Protein AF-V7HCS6-F1 (afdb_monomer_lite)

Radius of gyration: 28.46 Å; chains: 1; bounding box: 64×98×71 Å

Secondary structure (DSSP, 8-state):
--SS-HHHHHHHHHHHBTTB-HHHHHHHHHHHHSSSTTHHHHHHHHHHHHHHHHHH-PEESPPPTTS---SEEEGGGTEEEEEEEE-SHHHHHHS-HHHHHHHHHHHHHHH----EEEEEE--EEEEEETTEEEEEE----TTTHHHHHHHHHHHHHHHHTTS-S-EEEEEEETTEEEEEEEEE--SSS-EEEEE---SSS--SS-SS---HHHHHHHHHHHHHTTSPTT-EEEEEEEESS-GGGT---TTS--HHHHHHHHHHHH-SS--EEEEEEEEEEPPGGGGS-GGG-----EEEEEEEEEESSHHHHHHHHHHHHHHHTTSPPPSS-HHHHHHHHHH-SS--TTTT--EESSSSEEEEEHHHHHHHHTT--HHHHHS-SSTT--HHHHHHHHHHTTEEEEEEEEE--TTSSS-EEEEEEEE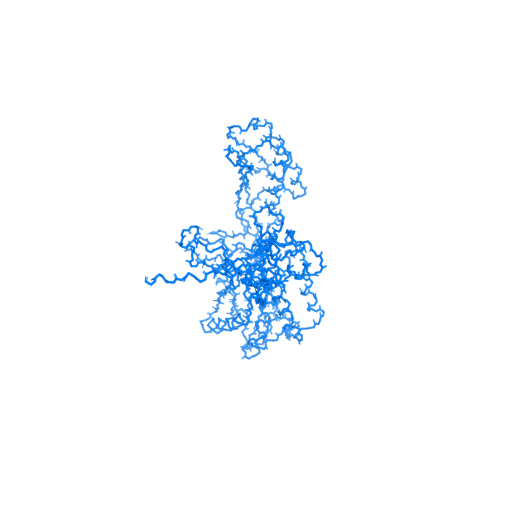E-TTTSPPPPPP---PPP-

Foldseek 3Di:
DFLFAPVQLVVLLVLCPPLDDPVVSVVLVVLLQPLDLRNNQSSQLSLLASLCCVQQVWHAQDQFPVRFGAGTARPVQLAGEHEAAFACVVLCQVVVPVLLQVLLLVLCVVQPPAAWEKEKEFFWDWDQDPNDTATFGADPDSVCSNVVSNVVSVVCCVVCPVVQAKDKDWDDGPNTIMIMIIDHDPDPGYHYHYDYGDRQDDDDPDPDDCHSLNVRVVVCCVNFQRRDPPGAYEYAYEYSHGCQQPPDDPPDDRNNVVVQLVVQVPDPRHFKYKYKFKDFDDQPCVPPDPVRDDPQTFIAIDIAMDGPDDVVRVVVVVSSVSSRVVGFGTRDGNVVSSVCSNVDSDDLFCFLDKDDPPLFKIKDWPVLVVCVVVVHDNQCRNRPPDPDDGPVVSVVVCLVQQWDFPDWDWAQPPVGNTIMIMTGTDHHDVVRDPDDDDDPPPPDDD

pLDDT: mean 83.49, std 14.36, range [34.62, 98.5]

Structure (mmCIF, N/CA/C/O backbone):
data_AF-V7HCS6-F1
#
_entry.id   AF-V7HCS6-F1
#
loop_
_atom_site.group_PDB
_atom_site.id
_atom_site.type_symbol
_atom_site.label_atom_id
_atom_site.label_alt_id
_atom_site.label_comp_id
_atom_site.label_asym_id
_atom_site.label_entity_id
_atom_site.label_seq_id
_atom_site.pdbx_PDB_ins_code
_atom_site.Cartn_x
_atom_site.Cartn_y
_atom_site.Cartn_z
_atom_site.occupancy
_atom_site.B_iso_or_equiv
_atom_site.auth_seq_id
_atom_site.auth_comp_id
_atom_site.auth_asym_id
_atom_site.auth_atom_id
_atom_site.pdbx_PDB_model_num
ATOM 1 N N . MET A 1 1 ? 0.007 -1.111 -10.888 1.00 54.59 1 MET A N 1
ATOM 2 C CA . MET A 1 1 ? -0.616 -2.244 -10.144 1.00 54.59 1 MET A CA 1
ATOM 3 C C . MET A 1 1 ? -0.691 -1.900 -8.651 1.00 54.59 1 MET A C 1
ATOM 5 O O . MET A 1 1 ? 0.182 -1.173 -8.199 1.00 54.59 1 MET A O 1
ATOM 9 N N . LEU A 1 2 ? -1.712 -2.351 -7.908 1.00 71.44 2 LEU A N 1
ATOM 10 C CA . LEU A 1 2 ? -1.929 -2.057 -6.472 1.00 71.44 2 LEU A CA 1
ATOM 11 C C . LEU A 1 2 ? -1.256 -3.089 -5.549 1.00 71.44 2 LEU A C 1
ATOM 13 O O . LEU A 1 2 ? -0.777 -4.105 -6.040 1.00 71.44 2 LEU A O 1
ATOM 17 N N . ILE A 1 3 ? -1.223 -2.849 -4.228 1.00 81.31 3 ILE A N 1
ATOM 18 C CA . ILE A 1 3 ? -0.725 -3.817 -3.218 1.00 81.31 3 ILE A CA 1
ATOM 19 C C . ILE A 1 3 ? -1.351 -5.208 -3.433 1.00 81.31 3 ILE A C 1
ATOM 21 O O . ILE A 1 3 ? -0.677 -6.235 -3.349 1.00 81.31 3 ILE A O 1
ATOM 25 N N . PHE A 1 4 ? -2.637 -5.217 -3.779 1.00 86.94 4 PHE A N 1
ATOM 26 C CA . PHE A 1 4 ? -3.431 -6.393 -4.108 1.00 86.94 4 PHE A CA 1
ATOM 27 C C . PHE A 1 4 ? -3.807 -6.404 -5.594 1.00 86.94 4 PHE A C 1
ATOM 29 O O . PHE A 1 4 ? -3.761 -5.372 -6.274 1.00 86.94 4 PHE A O 1
ATOM 36 N N . SER A 1 5 ? -4.214 -7.572 -6.092 1.00 85.31 5 SER A N 1
ATOM 37 C CA . SER A 1 5 ? -4.769 -7.710 -7.440 1.00 85.31 5 SER A CA 1
ATOM 38 C C . SER A 1 5 ? -6.081 -6.932 -7.581 1.00 85.31 5 SER A C 1
ATOM 40 O O . SER A 1 5 ? -6.792 -6.702 -6.595 1.00 85.31 5 SER A O 1
ATOM 42 N N . ARG A 1 6 ? -6.441 -6.533 -8.806 1.00 83.88 6 ARG A N 1
ATOM 43 C CA . ARG A 1 6 ? -7.761 -5.937 -9.071 1.00 83.88 6 ARG A CA 1
ATOM 44 C C . ARG A 1 6 ? -8.883 -6.898 -8.688 1.00 83.88 6 ARG A C 1
ATOM 46 O O . ARG A 1 6 ? -9.888 -6.443 -8.153 1.00 83.88 6 ARG A O 1
ATOM 53 N N . ARG A 1 7 ? -8.710 -8.205 -8.907 1.00 85.56 7 ARG A N 1
ATOM 54 C CA . ARG A 1 7 ? -9.700 -9.225 -8.520 1.00 85.56 7 ARG A CA 1
ATOM 55 C C . ARG A 1 7 ? -9.910 -9.284 -7.005 1.00 85.56 7 ARG A C 1
ATOM 57 O O . ARG A 1 7 ? -11.049 -9.326 -6.550 1.00 85.56 7 ARG A O 1
ATOM 64 N N . THR A 1 8 ? -8.829 -9.239 -6.229 1.00 89.19 8 THR A N 1
ATOM 65 C CA . THR A 1 8 ? -8.899 -9.181 -4.764 1.00 89.19 8 THR A CA 1
ATOM 66 C C . THR A 1 8 ? -9.589 -7.902 -4.304 1.00 89.19 8 THR A C 1
ATOM 68 O O . THR A 1 8 ? -10.482 -7.964 -3.464 1.00 89.19 8 THR A O 1
ATOM 71 N N . LEU A 1 9 ? -9.242 -6.750 -4.881 1.00 89.12 9 LEU A N 1
ATOM 72 C CA . LEU A 1 9 ? -9.883 -5.481 -4.528 1.00 89.12 9 LEU A CA 1
ATOM 73 C C . LEU A 1 9 ? -11.368 -5.461 -4.879 1.00 89.12 9 LEU A C 1
ATOM 75 O O . LEU A 1 9 ? -12.157 -4.980 -4.075 1.00 89.12 9 LEU A O 1
ATOM 79 N N . GLN A 1 10 ? -11.759 -6.021 -6.025 1.00 89.75 10 GLN A N 1
ATOM 80 C CA . GLN A 1 10 ? -13.169 -6.164 -6.374 1.00 89.75 10 GLN A CA 1
ATOM 81 C C . GLN A 1 10 ? -13.896 -7.045 -5.354 1.00 89.75 10 GLN A C 1
ATOM 83 O O . GLN A 1 10 ? -14.922 -6.634 -4.834 1.00 89.75 10 GLN A O 1
ATOM 88 N N . SER A 1 11 ? -13.324 -8.194 -4.976 1.00 91.44 11 SER A N 1
ATOM 89 C CA . SER A 1 11 ? -13.907 -9.062 -3.941 1.00 91.44 11 SER A CA 1
ATOM 90 C C . SER A 1 11 ? -14.058 -8.353 -2.588 1.00 91.44 11 SER A C 1
ATOM 92 O O . SER A 1 11 ? -15.027 -8.598 -1.869 1.00 91.44 11 SER A O 1
ATOM 94 N N . VAL A 1 12 ? -13.107 -7.490 -2.226 1.00 92.75 12 VAL A N 1
ATOM 95 C CA . VAL A 1 12 ? -13.160 -6.658 -1.016 1.00 92.75 12 VAL A CA 1
ATOM 96 C C . VAL A 1 12 ? -14.268 -5.604 -1.133 1.00 92.75 12 VAL A C 1
ATOM 98 O O . VAL A 1 12 ? -15.059 -5.450 -0.208 1.00 92.75 12 VAL A O 1
ATOM 101 N N . ILE A 1 13 ? -14.377 -4.924 -2.277 1.00 92.50 13 ILE A N 1
ATOM 102 C CA . ILE A 1 13 ? -15.446 -3.954 -2.566 1.00 92.50 13 ILE A CA 1
ATOM 103 C C . ILE A 1 13 ? -16.822 -4.622 -2.494 1.00 92.50 13 ILE A C 1
ATOM 105 O O . ILE A 1 13 ? -17.721 -4.083 -1.854 1.00 92.50 13 ILE A O 1
ATOM 109 N N . ASP A 1 14 ? -16.974 -5.802 -3.092 1.00 93.62 14 ASP A N 1
ATOM 110 C CA . ASP A 1 14 ? -18.219 -6.575 -3.080 1.00 93.62 14 ASP A CA 1
ATOM 111 C C . ASP A 1 14 ? -18.606 -6.986 -1.652 1.00 93.62 14 ASP A C 1
ATOM 113 O O . ASP A 1 14 ? -19.782 -6.994 -1.310 1.00 93.62 14 ASP A O 1
ATOM 117 N N . THR A 1 15 ? -17.616 -7.268 -0.799 1.00 93.81 15 THR A N 1
ATOM 118 C CA . THR A 1 15 ? -17.828 -7.584 0.625 1.00 93.81 15 THR A CA 1
ATOM 119 C C . THR A 1 15 ? -18.290 -6.364 1.423 1.00 93.81 15 THR A C 1
ATOM 121 O O . THR A 1 15 ? -19.144 -6.481 2.297 1.00 93.81 15 THR A O 1
ATOM 124 N N . VAL A 1 16 ? -17.721 -5.187 1.151 1.00 92.31 16 VAL A N 1
ATOM 125 C CA . VAL A 1 16 ? -18.117 -3.930 1.813 1.00 92.31 16 VAL A CA 1
ATOM 126 C C . VAL A 1 16 ? -19.461 -3.420 1.270 1.00 92.31 16 VAL A C 1
ATOM 128 O O . VAL A 1 16 ? -20.185 -2.697 1.961 1.00 92.31 16 VAL A O 1
ATOM 131 N N . SER A 1 17 ? -19.826 -3.814 0.047 1.00 89.88 17 SER A N 1
ATOM 132 C CA . SER A 1 17 ? -21.120 -3.507 -0.559 1.00 89.88 17 SER A CA 1
ATOM 133 C C . SER A 1 17 ? -22.267 -3.996 0.330 1.00 89.88 17 SER A C 1
ATOM 135 O O . SER A 1 17 ? -22.283 -5.131 0.794 1.00 89.88 17 SER A O 1
ATOM 137 N N . GLY A 1 18 ? -23.225 -3.113 0.616 1.00 86.56 18 GLY A N 1
ATOM 138 C CA . GLY A 1 18 ? -24.335 -3.388 1.537 1.00 86.56 18 GLY A CA 1
ATOM 139 C C . GLY A 1 18 ? -24.072 -3.019 3.002 1.00 86.56 18 GLY A C 1
ATOM 140 O O . GLY A 1 18 ? -25.027 -2.931 3.771 1.00 86.56 18 GLY A O 1
ATOM 141 N N . HIS A 1 19 ? -22.825 -2.720 3.381 1.00 89.81 19 HIS A N 1
ATOM 142 C CA . HIS A 1 19 ? -22.476 -2.218 4.718 1.00 89.81 19 HIS A CA 1
ATOM 143 C C . HIS A 1 19 ? -22.229 -0.699 4.758 1.00 89.81 19 HIS A C 1
ATOM 145 O O . HIS A 1 19 ? -22.223 -0.115 5.840 1.00 89.81 19 HIS A O 1
ATOM 151 N N . THR A 1 20 ? -22.085 -0.063 3.590 1.00 85.12 20 THR A N 1
ATOM 152 C CA . THR A 1 20 ? -21.825 1.374 3.415 1.00 85.12 20 THR A CA 1
ATOM 153 C C . THR A 1 20 ? -22.707 1.956 2.299 1.00 85.12 20 THR A C 1
ATOM 155 O O . THR A 1 20 ? -22.952 1.268 1.307 1.00 85.12 20 THR A O 1
ATOM 158 N N . PRO A 1 21 ? -23.169 3.219 2.409 1.00 85.69 21 PRO A N 1
ATOM 159 C CA . PRO A 1 21 ? -23.839 3.939 1.326 1.00 85.69 21 PRO A CA 1
ATOM 160 C C . PRO A 1 21 ? -23.062 3.954 -0.001 1.00 85.69 21 PRO A C 1
ATOM 162 O O . PRO A 1 21 ? -21.873 4.274 -0.041 1.00 85.69 21 PRO A O 1
ATOM 165 N N . ASP A 1 22 ? -23.767 3.743 -1.115 1.00 86.06 22 ASP A N 1
ATOM 166 C CA . ASP A 1 22 ? -23.192 3.721 -2.469 1.00 86.06 22 ASP A CA 1
ATOM 167 C C . ASP A 1 22 ? -22.320 4.938 -2.805 1.00 86.06 22 ASP A C 1
ATOM 169 O O . ASP A 1 22 ? -21.310 4.814 -3.495 1.00 86.06 22 ASP A O 1
ATOM 173 N N . SER A 1 23 ? -22.698 6.133 -2.345 1.00 83.25 23 SER A N 1
ATOM 174 C CA . SER A 1 23 ? -21.945 7.364 -2.606 1.00 83.25 23 SER A CA 1
ATOM 175 C C . SER A 1 23 ? -20.555 7.346 -1.964 1.00 83.25 23 SER A C 1
ATOM 177 O O . SER A 1 23 ? -19.586 7.790 -2.582 1.00 83.25 23 SER A O 1
ATOM 179 N N . GLN A 1 24 ? -20.444 6.795 -0.756 1.00 80.56 24 GLN A N 1
ATOM 180 C CA . GLN A 1 24 ? -19.181 6.653 -0.037 1.00 80.56 24 GLN A CA 1
ATOM 181 C C . GLN A 1 24 ? -18.329 5.545 -0.649 1.00 80.56 24 GLN A C 1
ATOM 183 O O . GLN A 1 24 ? -17.155 5.773 -0.944 1.00 80.56 24 GLN A O 1
ATOM 188 N N . LEU A 1 25 ? -18.935 4.395 -0.960 1.00 86.19 25 LEU A N 1
ATOM 189 C CA . LEU A 1 25 ? -18.231 3.303 -1.630 1.00 86.19 25 LEU A CA 1
ATOM 190 C C . LEU A 1 25 ? -17.668 3.752 -2.987 1.00 86.19 25 LEU A C 1
ATOM 192 O O . LEU A 1 25 ? -16.511 3.482 -3.297 1.00 86.19 25 LEU A O 1
ATOM 196 N N . ARG A 1 26 ? -18.428 4.533 -3.767 1.00 86.44 26 ARG A N 1
ATOM 197 C CA . ARG A 1 26 ? -17.939 5.143 -5.019 1.00 86.44 26 ARG A CA 1
ATOM 198 C C . ARG A 1 26 ? -16.760 6.085 -4.792 1.00 86.44 26 ARG A C 1
ATOM 200 O O . ARG A 1 26 ? -15.849 6.109 -5.615 1.00 86.44 26 ARG A O 1
ATOM 207 N N . SER A 1 27 ? -16.760 6.860 -3.708 1.00 82.19 27 SER A N 1
ATOM 208 C CA . SER A 1 27 ? -15.632 7.733 -3.360 1.00 82.19 27 SER A CA 1
ATOM 209 C C . SER A 1 27 ? -14.360 6.924 -3.088 1.00 82.19 27 SER A C 1
ATOM 211 O O . SER A 1 27 ? -13.310 7.228 -3.659 1.00 82.19 27 SER A O 1
ATOM 213 N N . LEU A 1 28 ? -14.471 5.848 -2.298 1.00 78.50 28 LEU A N 1
ATOM 214 C CA . LEU A 1 28 ? -13.365 4.930 -2.007 1.00 78.50 28 LEU A CA 1
ATOM 215 C C . LEU A 1 28 ? -12.849 4.248 -3.280 1.00 78.50 28 LEU A C 1
ATOM 217 O O . LEU A 1 28 ? -11.648 4.278 -3.544 1.00 78.50 28 LEU A O 1
ATOM 221 N N . ILE A 1 29 ? -13.744 3.725 -4.126 1.00 85.19 29 ILE A N 1
ATOM 222 C CA . ILE A 1 29 ? -13.377 3.122 -5.418 1.00 85.19 29 ILE A CA 1
ATOM 223 C C . ILE A 1 29 ? -12.622 4.135 -6.286 1.00 85.19 29 ILE A C 1
ATOM 225 O O . ILE A 1 29 ? -11.523 3.849 -6.756 1.00 85.19 29 ILE A O 1
ATOM 229 N N . ASN A 1 30 ? -13.154 5.350 -6.438 1.00 82.75 30 ASN A N 1
ATOM 230 C CA . ASN A 1 30 ? -12.511 6.397 -7.232 1.00 82.75 30 ASN A CA 1
ATOM 231 C C . ASN A 1 30 ? -11.117 6.765 -6.696 1.00 82.75 30 ASN A C 1
ATOM 233 O O . ASN A 1 30 ? -10.215 7.062 -7.482 1.00 82.75 30 ASN A O 1
ATOM 237 N N . ALA A 1 31 ? -10.920 6.764 -5.375 1.00 76.50 31 ALA A N 1
ATOM 238 C CA . ALA A 1 31 ? -9.610 6.993 -4.769 1.00 76.50 31 ALA A CA 1
ATOM 239 C C . ALA A 1 31 ? -8.636 5.843 -5.079 1.00 76.50 31 ALA A C 1
ATOM 241 O O . ALA A 1 31 ? -7.489 6.084 -5.466 1.00 76.50 31 ALA A O 1
ATOM 242 N N . VAL A 1 32 ? -9.105 4.597 -4.987 1.00 79.00 32 VAL A N 1
ATOM 243 C CA . VAL A 1 32 ? -8.316 3.394 -5.283 1.00 79.00 32 VAL A CA 1
ATOM 244 C C . VAL A 1 32 ? -7.966 3.281 -6.771 1.00 79.00 32 VAL A C 1
ATOM 246 O O . VAL A 1 32 ? -6.867 2.825 -7.100 1.00 79.00 32 VAL A O 1
ATOM 249 N N . GLU A 1 33 ? -8.819 3.747 -7.682 1.00 78.00 33 GLU A N 1
ATOM 250 C CA . GLU A 1 33 ? -8.574 3.667 -9.128 1.00 78.00 33 GLU A CA 1
ATOM 251 C C . GLU A 1 33 ? -7.670 4.773 -9.685 1.00 78.00 33 GLU A C 1
ATOM 253 O O . GLU A 1 33 ? -6.892 4.509 -10.603 1.00 78.00 33 GLU A O 1
ATOM 258 N N . LYS A 1 34 ? -7.716 5.996 -9.138 1.00 73.81 34 LYS A N 1
ATOM 259 C CA . LYS A 1 34 ? -6.904 7.121 -9.640 1.00 73.81 34 LYS A CA 1
ATOM 260 C C . LYS A 1 34 ? -5.406 6.799 -9.581 1.00 73.81 34 LYS A C 1
ATOM 262 O O . LYS A 1 34 ? -4.927 6.529 -8.488 1.00 73.81 34 LYS A O 1
ATOM 267 N N . PRO A 1 35 ? -4.622 6.911 -10.668 1.00 66.81 35 PRO A N 1
ATOM 268 C CA . PRO A 1 35 ? -3.192 6.582 -10.683 1.00 66.81 35 PRO A CA 1
ATOM 269 C C . PRO A 1 35 ? -2.348 7.657 -9.970 1.00 66.81 35 PRO A C 1
ATOM 271 O O . PRO A 1 35 ? -1.528 8.345 -10.563 1.00 66.81 35 PRO A O 1
ATOM 274 N N . ASN A 1 36 ? -2.590 7.852 -8.679 1.00 68.12 36 ASN A N 1
ATOM 275 C CA . ASN A 1 36 ? -1.887 8.782 -7.813 1.00 68.12 36 ASN A CA 1
ATOM 276 C C . ASN A 1 36 ? -1.608 8.129 -6.454 1.00 68.12 36 ASN A C 1
ATOM 278 O O . ASN A 1 36 ? -2.162 7.082 -6.111 1.00 68.12 36 ASN A O 1
ATOM 282 N N . LYS A 1 37 ? -0.731 8.750 -5.675 1.00 62.84 37 LYS A N 1
ATOM 283 C CA . LYS A 1 37 ? -0.264 8.214 -4.395 1.00 62.84 37 LYS A CA 1
ATOM 284 C C . LYS A 1 37 ? -1.357 8.094 -3.318 1.00 62.84 37 LYS A C 1
ATOM 286 O O . LYS A 1 37 ? -1.250 7.262 -2.422 1.00 62.84 37 LYS A O 1
ATOM 291 N N . ASN A 1 38 ? -2.465 8.818 -3.479 1.00 68.00 38 ASN A N 1
ATOM 292 C CA . ASN A 1 38 ? -3.548 8.916 -2.495 1.00 68.00 38 ASN A CA 1
ATOM 293 C C . ASN A 1 38 ? -4.471 7.685 -2.433 1.00 68.00 38 ASN A C 1
ATOM 295 O O . ASN A 1 38 ? -5.365 7.643 -1.593 1.00 68.00 38 ASN A O 1
ATOM 299 N N . GLY A 1 39 ? -4.296 6.691 -3.310 1.00 75.81 39 GLY A N 1
ATOM 300 C CA . GLY A 1 39 ? -5.150 5.499 -3.317 1.00 75.81 39 GLY A CA 1
ATOM 301 C C . GLY A 1 39 ? -4.776 4.421 -2.300 1.00 75.81 39 GLY A C 1
ATOM 302 O O . GLY A 1 39 ? -5.626 3.606 -1.954 1.00 75.81 39 GLY A O 1
ATOM 303 N N . ILE A 1 40 ? -3.533 4.397 -1.807 1.00 83.00 40 ILE A N 1
ATOM 304 C CA . ILE A 1 40 ? -3.068 3.376 -0.849 1.00 83.00 40 ILE A CA 1
ATOM 305 C C . ILE A 1 40 ? -3.797 3.438 0.503 1.00 83.00 40 ILE A C 1
ATOM 307 O O . ILE A 1 40 ? -4.190 2.374 0.983 1.00 83.00 40 ILE A O 1
ATOM 311 N N . PRO A 1 41 ? -4.069 4.622 1.087 1.00 85.62 41 PRO A N 1
ATOM 312 C CA . PRO A 1 41 ? -4.931 4.726 2.262 1.00 85.62 41 PRO A CA 1
ATOM 313 C C . PRO A 1 41 ? -6.289 4.032 2.086 1.00 85.62 41 PRO A C 1
ATOM 315 O O . PRO A 1 41 ? -6.655 3.192 2.904 1.00 85.62 41 PRO A O 1
ATOM 318 N N . GLY A 1 42 ? -6.980 4.292 0.970 1.00 86.69 42 GLY A N 1
ATOM 319 C CA . GLY A 1 42 ? -8.280 3.673 0.683 1.00 86.69 42 GLY A CA 1
ATOM 320 C C . GLY A 1 42 ? -8.205 2.158 0.463 1.00 86.69 42 GLY A C 1
ATOM 321 O O . GLY A 1 42 ? -9.150 1.443 0.783 1.00 86.69 42 GLY A O 1
ATOM 322 N N . VAL A 1 43 ? -7.075 1.642 -0.039 1.00 89.94 43 VAL A N 1
ATOM 323 C CA . VAL A 1 43 ? -6.847 0.190 -0.146 1.00 89.94 43 VAL A CA 1
ATOM 324 C C . VAL A 1 43 ? -6.766 -0.458 1.232 1.00 89.94 43 VAL A C 1
ATOM 326 O O . VAL A 1 43 ? -7.395 -1.494 1.439 1.00 89.94 43 VAL A O 1
ATOM 329 N N . TRP A 1 44 ? -6.015 0.132 2.166 1.00 92.38 44 TRP A N 1
ATOM 330 C CA . TRP A 1 44 ? -5.916 -0.388 3.531 1.00 92.38 44 TRP A CA 1
ATOM 331 C C . TRP A 1 44 ? -7.259 -0.377 4.247 1.00 92.38 44 TRP A C 1
ATOM 333 O O . TRP A 1 44 ? -7.637 -1.384 4.842 1.00 92.38 44 TRP A O 1
ATOM 343 N N . GLU A 1 45 ? -7.983 0.734 4.145 1.00 92.19 45 GLU A N 1
ATOM 344 C CA . GLU A 1 45 ? -9.302 0.895 4.749 1.00 92.19 45 GLU A CA 1
ATOM 345 C C . GLU A 1 45 ? -10.277 -0.174 4.244 1.00 92.19 45 GLU A C 1
ATOM 347 O O . GLU A 1 45 ? -10.779 -0.965 5.040 1.00 92.19 45 GLU A O 1
ATOM 352 N N . LEU A 1 46 ? -10.456 -0.293 2.922 1.00 92.50 46 LEU A N 1
ATOM 353 C CA . LEU A 1 46 ? -11.327 -1.308 2.322 1.00 92.50 46 LEU A CA 1
ATOM 354 C C . LEU A 1 46 ? -10.923 -2.731 2.723 1.00 92.50 46 LEU A C 1
ATOM 356 O O . LEU A 1 46 ? -11.778 -3.539 3.088 1.00 92.50 46 LEU A O 1
ATOM 360 N N . TYR A 1 47 ? -9.627 -3.041 2.663 1.00 94.69 47 TYR A N 1
ATOM 361 C CA . TYR A 1 47 ? -9.115 -4.376 2.957 1.00 94.69 47 TYR A CA 1
ATOM 362 C C . TYR A 1 47 ? -9.382 -4.776 4.415 1.00 94.69 47 TYR A C 1
ATOM 364 O O . TYR A 1 47 ? -9.905 -5.861 4.674 1.00 94.69 47 TYR A O 1
ATOM 372 N N . LEU A 1 48 ? -9.086 -3.890 5.370 1.00 96.25 48 LEU A N 1
ATOM 373 C CA . LEU A 1 48 ? -9.324 -4.147 6.792 1.00 96.25 48 LEU A CA 1
ATOM 374 C C . LEU A 1 48 ? -10.823 -4.187 7.119 1.00 96.25 48 LEU A C 1
ATOM 376 O O . LEU A 1 48 ? -11.251 -5.075 7.860 1.00 96.25 48 LEU A O 1
ATOM 380 N N . LEU A 1 49 ? -1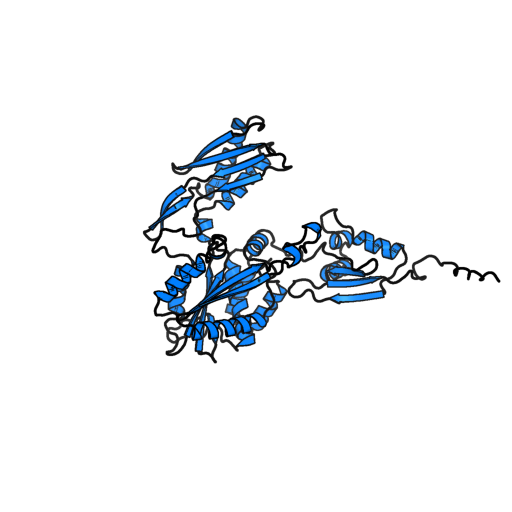1.627 -3.301 6.521 1.00 95.25 49 LEU A N 1
ATOM 381 C CA . LEU A 1 49 ? -13.087 -3.324 6.642 1.00 95.25 49 LEU A CA 1
ATOM 382 C C . LEU A 1 49 ? -13.658 -4.674 6.207 1.00 95.25 49 LEU A C 1
ATOM 384 O O . LEU A 1 49 ? -14.350 -5.321 6.992 1.00 95.25 49 LEU A O 1
ATOM 388 N N . ALA A 1 50 ? -13.323 -5.143 5.002 1.00 96.56 50 ALA A N 1
ATOM 389 C CA . ALA A 1 50 ? -13.799 -6.429 4.496 1.00 96.56 50 ALA A CA 1
ATOM 390 C C . ALA A 1 50 ? -13.393 -7.598 5.403 1.00 96.56 50 ALA A C 1
ATOM 392 O O . ALA A 1 50 ? -14.222 -8.455 5.705 1.00 96.56 50 ALA A O 1
ATOM 393 N N . GLY A 1 51 ? -12.149 -7.620 5.895 1.00 97.38 51 GLY A N 1
ATOM 394 C CA . GLY A 1 51 ? -11.693 -8.664 6.816 1.00 97.38 51 GLY A CA 1
ATOM 395 C C . GLY A 1 51 ? -12.530 -8.722 8.090 1.00 97.38 51 GLY A C 1
ATOM 396 O O . GLY A 1 51 ? -12.953 -9.799 8.515 1.00 97.38 51 GLY A O 1
ATOM 397 N N . HIS A 1 52 ? -12.815 -7.561 8.682 1.00 98.06 52 HIS A N 1
ATOM 398 C CA . HIS A 1 52 ? -13.621 -7.482 9.895 1.00 98.06 52 HIS A CA 1
ATOM 399 C C . HIS A 1 52 ? -15.121 -7.702 9.651 1.00 98.06 52 HIS A C 1
ATOM 401 O O . HIS A 1 52 ? -15.786 -8.258 10.524 1.00 98.06 52 HIS A O 1
ATOM 407 N N . ILE A 1 53 ? -15.659 -7.361 8.478 1.00 97.31 53 ILE A N 1
ATOM 408 C CA . ILE A 1 53 ? -17.022 -7.744 8.075 1.00 97.31 53 ILE A CA 1
ATOM 409 C C . ILE A 1 53 ? -17.132 -9.273 8.012 1.00 97.31 53 ILE A C 1
ATOM 411 O O . ILE A 1 53 ? -18.005 -9.853 8.657 1.00 97.31 53 ILE A O 1
ATOM 415 N N . LEU A 1 54 ? -16.202 -9.933 7.312 1.00 97.38 54 LEU A N 1
ATOM 416 C CA . LEU A 1 54 ? -16.218 -11.387 7.103 1.00 97.38 54 LEU A CA 1
ATOM 417 C C . LEU A 1 54 ? -15.978 -12.196 8.381 1.00 97.38 54 LEU A C 1
ATOM 419 O O . LEU A 1 54 ? -16.487 -13.311 8.501 1.00 97.38 54 LEU A O 1
ATOM 423 N N . ALA A 1 55 ? -15.158 -11.688 9.302 1.00 97.88 55 ALA A N 1
ATOM 424 C CA . ALA A 1 55 ? -14.803 -12.410 10.521 1.00 97.88 55 ALA A CA 1
ATOM 425 C C . ALA A 1 55 ? -15.684 -12.050 11.726 1.00 97.88 55 ALA A C 1
ATOM 427 O O . ALA A 1 55 ? -15.973 -12.929 12.532 1.00 97.88 55 ALA A O 1
ATOM 428 N N . HIS A 1 56 ? -16.117 -10.790 11.840 1.00 97.50 56 HIS A N 1
ATOM 429 C CA . HIS A 1 56 ? -16.650 -10.225 13.090 1.00 97.50 56 HIS A CA 1
ATOM 430 C C . HIS A 1 56 ? -17.945 -9.424 12.911 1.00 97.50 56 HIS A C 1
ATOM 432 O O . HIS A 1 56 ? -18.354 -8.719 13.835 1.00 97.50 56 HIS A O 1
ATOM 438 N N . ASN A 1 57 ? -18.570 -9.484 11.728 1.00 95.62 57 ASN A N 1
ATOM 439 C CA . ASN A 1 57 ? -19.791 -8.740 11.399 1.00 95.62 57 ASN A CA 1
ATOM 440 C C . ASN A 1 57 ? -19.671 -7.235 11.723 1.00 95.62 57 ASN A C 1
ATOM 442 O O . ASN A 1 57 ? -20.533 -6.634 12.376 1.00 95.62 57 ASN A O 1
ATOM 446 N N . ALA A 1 58 ? -18.539 -6.643 11.333 1.00 96.88 58 ALA A N 1
ATOM 447 C CA . ALA A 1 58 ? -18.239 -5.251 11.625 1.00 96.88 58 ALA A CA 1
ATOM 448 C C . ALA A 1 58 ? -19.274 -4.287 11.030 1.00 96.88 58 ALA A C 1
ATOM 450 O O . ALA A 1 58 ? -19.781 -4.473 9.922 1.00 96.88 58 ALA A O 1
ATOM 451 N N . LYS A 1 59 ? -19.550 -3.216 11.775 1.00 95.19 59 LYS A N 1
ATOM 452 C CA . LYS A 1 59 ? -20.308 -2.062 11.290 1.00 95.19 59 LYS A CA 1
ATOM 453 C C . LYS A 1 59 ? -19.332 -1.015 10.770 1.00 95.19 59 LYS A C 1
ATOM 455 O O . LYS A 1 59 ? -18.348 -0.719 11.447 1.00 95.19 59 LYS A O 1
ATOM 460 N N . VAL A 1 60 ? -19.637 -0.461 9.604 1.00 93.12 60 VAL A N 1
ATOM 461 C CA . VAL A 1 60 ? -18.817 0.555 8.943 1.00 93.12 60 VAL A CA 1
ATOM 462 C C . VAL A 1 60 ? -19.352 1.941 9.284 1.00 93.12 60 VAL A C 1
ATOM 464 O O . VAL A 1 60 ? -20.568 2.142 9.287 1.00 93.12 60 VAL A O 1
ATOM 467 N N . GLU A 1 61 ? -18.454 2.868 9.614 1.00 92.38 61 GLU A N 1
ATOM 468 C CA . GLU A 1 61 ? -18.775 4.267 9.929 1.00 92.38 61 GLU A CA 1
ATOM 469 C C . GLU A 1 61 ? -19.972 4.477 10.899 1.00 92.38 61 GLU A C 1
ATOM 471 O O . GLU A 1 61 ? -20.877 5.285 10.626 1.00 92.38 61 GLU A O 1
ATOM 476 N N . PRO A 1 62 ? -20.048 3.769 12.047 1.00 93.38 62 PRO A N 1
ATOM 477 C CA . PRO A 1 62 ? -21.099 4.006 13.035 1.00 93.38 62 PRO A CA 1
ATOM 478 C C . PRO A 1 62 ? -21.106 5.468 13.493 1.00 93.38 62 PRO A C 1
ATOM 480 O O . PRO A 1 62 ? -20.078 6.034 13.844 1.00 93.38 62 PRO A O 1
ATOM 483 N N . THR A 1 63 ? -22.282 6.087 13.552 1.00 94.31 63 THR A N 1
ATOM 484 C CA . THR A 1 63 ? -22.391 7.464 14.051 1.00 94.31 63 THR A CA 1
ATOM 485 C C . THR A 1 63 ? -22.375 7.481 15.578 1.00 94.31 63 THR A C 1
ATOM 487 O O . THR A 1 63 ? -23.240 6.883 16.218 1.00 94.31 63 THR A O 1
ATOM 490 N N . LEU A 1 64 ? -21.396 8.174 16.159 1.00 94.38 64 LEU A N 1
ATOM 491 C CA . LEU A 1 64 ? -21.270 8.398 17.599 1.00 94.38 64 LEU A CA 1
ATOM 492 C C . LEU A 1 64 ? -22.112 9.597 18.063 1.00 94.38 64 LEU A C 1
ATOM 494 O O . LEU A 1 64 ? -22.619 10.380 17.260 1.00 94.38 64 LEU A O 1
ATOM 498 N N . ALA A 1 65 ? -22.221 9.786 19.382 1.00 90.50 65 ALA A N 1
ATOM 499 C CA . ALA A 1 65 ? -23.026 10.856 19.987 1.00 90.50 65 ALA A CA 1
ATOM 500 C C . ALA A 1 65 ? -22.590 12.279 19.578 1.00 90.50 65 ALA A C 1
ATOM 502 O O . ALA A 1 65 ? -23.411 13.189 19.534 1.00 90.50 65 ALA A O 1
ATOM 503 N N . ASN A 1 66 ? -21.312 12.473 19.243 1.00 91.25 66 ASN A N 1
ATOM 504 C CA . ASN A 1 66 ? -20.774 13.742 18.736 1.00 91.25 66 ASN A CA 1
ATOM 505 C C . ASN A 1 66 ? -20.876 13.879 17.199 1.00 91.25 66 ASN A C 1
ATOM 507 O O . ASN A 1 66 ? -20.255 14.771 16.623 1.00 91.25 66 ASN A O 1
ATOM 511 N N . GLY A 1 67 ? -21.602 12.981 16.524 1.00 93.81 67 GLY A N 1
ATOM 512 C CA . GLY A 1 67 ? -21.768 12.964 15.067 1.00 93.81 67 GLY A CA 1
ATOM 513 C C . GLY A 1 67 ? -20.549 12.463 14.287 1.00 93.81 67 GLY A C 1
ATOM 514 O O . GLY A 1 67 ? -20.580 12.451 13.056 1.00 93.81 67 GLY A O 1
ATOM 515 N N . LYS A 1 68 ? -19.475 12.059 14.975 1.00 94.81 68 LYS A N 1
ATOM 516 C CA . LYS A 1 68 ? -18.281 11.477 14.356 1.00 94.81 68 LYS A CA 1
ATOM 517 C C . LYS A 1 68 ? -18.518 10.023 13.977 1.00 94.81 68 LYS A C 1
ATOM 519 O O . LYS A 1 68 ? -19.445 9.388 14.480 1.00 94.81 68 LYS A O 1
ATOM 524 N N . LYS A 1 69 ? -17.703 9.536 13.048 1.00 94.06 69 LYS A N 1
ATOM 525 C CA . LYS A 1 69 ? -17.876 8.241 12.399 1.00 94.06 69 LYS A CA 1
ATOM 526 C C . LYS A 1 69 ? -16.516 7.555 12.321 1.00 94.06 69 LYS A C 1
ATOM 528 O O . LYS A 1 69 ? -15.831 7.751 11.324 1.00 94.06 69 LYS A O 1
ATOM 533 N N . PRO A 1 70 ? -16.084 6.841 13.374 1.00 95.12 70 PRO A N 1
ATOM 534 C CA . PRO A 1 70 ? -14.907 5.989 13.264 1.00 95.12 70 PRO A CA 1
ATOM 535 C C . PRO A 1 70 ? -15.156 4.920 12.202 1.00 95.12 70 PRO A C 1
ATOM 537 O O . PRO A 1 70 ? -16.295 4.495 12.031 1.00 95.12 70 PRO A O 1
ATOM 540 N N . ASP A 1 71 ? -14.115 4.464 11.520 1.00 95.06 71 ASP A N 1
ATOM 541 C CA . ASP A 1 71 ? -14.282 3.597 10.348 1.00 95.06 71 ASP A CA 1
ATOM 542 C C . ASP A 1 71 ? -14.906 2.233 10.691 1.00 95.06 71 ASP A C 1
ATOM 544 O O . ASP A 1 71 ? -15.722 1.708 9.932 1.00 95.06 71 ASP A O 1
ATOM 548 N N . ILE A 1 72 ? -14.557 1.661 11.852 1.00 96.56 72 ILE A N 1
ATOM 549 C CA . ILE A 1 72 ? -14.912 0.288 12.238 1.00 96.56 72 ILE A CA 1
ATOM 550 C C . ILE A 1 72 ? -15.541 0.250 13.633 1.00 96.56 72 ILE A C 1
ATOM 552 O O . ILE A 1 72 ? -14.980 0.764 14.602 1.00 96.56 72 ILE A O 1
ATOM 556 N N . LEU A 1 73 ? -16.650 -0.482 13.764 1.00 97.69 73 LEU A N 1
ATOM 557 C CA . LEU A 1 73 ? -17.139 -1.016 15.037 1.00 97.69 73 LEU A CA 1
ATOM 558 C C . LEU A 1 73 ? -17.248 -2.538 14.982 1.00 97.69 73 LEU A C 1
ATOM 560 O O . LEU A 1 73 ? -17.949 -3.087 14.134 1.00 97.69 73 LEU A O 1
ATOM 564 N N . LEU A 1 74 ? -16.628 -3.208 15.953 1.00 98.06 74 LEU A N 1
ATOM 565 C CA . LEU A 1 74 ? -16.838 -4.629 16.237 1.00 98.06 74 LEU A CA 1
ATOM 566 C C . LEU A 1 74 ? -17.876 -4.757 17.366 1.00 98.06 74 LEU A C 1
ATOM 568 O O . LEU A 1 74 ? -17.516 -4.606 18.540 1.00 98.06 74 LEU A O 1
ATOM 572 N N . PRO A 1 75 ? -19.165 -4.988 17.048 1.00 96.38 75 PRO A N 1
ATOM 573 C CA . PRO A 1 75 ? -20.253 -4.837 18.014 1.00 96.38 75 PRO A CA 1
ATOM 574 C C . PRO A 1 75 ? -20.160 -5.828 19.178 1.00 96.38 75 PRO A C 1
ATOM 576 O O . PRO A 1 75 ? -20.350 -5.434 20.325 1.00 96.38 75 PRO A O 1
ATOM 579 N N . GLU A 1 76 ? -19.792 -7.082 18.913 1.00 96.19 76 GLU A N 1
ATOM 580 C CA . GLU A 1 76 ? -19.666 -8.129 19.942 1.00 96.19 76 GLU A CA 1
ATOM 581 C C . GLU A 1 76 ? -18.483 -7.909 20.895 1.00 96.19 76 GLU A C 1
ATOM 583 O O . GLU A 1 76 ? -18.383 -8.532 21.952 1.00 96.19 76 GLU A O 1
ATOM 588 N N . HIS A 1 77 ? -17.560 -7.019 20.530 1.00 96.69 77 HIS A N 1
ATOM 589 C CA . HIS A 1 77 ? -16.353 -6.751 21.302 1.00 96.69 77 HIS A CA 1
ATOM 590 C C . HIS A 1 77 ? -16.300 -5.345 21.883 1.00 96.69 77 HIS A C 1
ATOM 592 O O . HIS A 1 77 ? -15.375 -5.085 22.657 1.00 96.69 77 HIS A O 1
ATOM 598 N N . LEU A 1 78 ? -17.262 -4.488 21.516 1.00 97.00 78 LEU A N 1
ATOM 599 C CA . LEU A 1 78 ? -17.299 -3.058 21.819 1.00 97.00 78 LEU A CA 1
ATOM 600 C C . LEU A 1 78 ? -15.964 -2.377 21.491 1.00 97.00 78 LEU A C 1
ATOM 602 O O . LEU A 1 78 ? -15.413 -1.644 22.306 1.00 97.00 78 LEU A O 1
ATOM 606 N N . ILE A 1 79 ? -15.427 -2.661 20.303 1.00 98.12 79 ILE A N 1
ATOM 607 C CA . ILE A 1 79 ? -14.192 -2.047 19.804 1.00 98.12 79 ILE A CA 1
ATOM 608 C C . ILE A 1 79 ? -14.557 -1.050 18.712 1.00 98.12 79 ILE A C 1
ATOM 610 O O . ILE A 1 79 ? -15.155 -1.446 17.711 1.00 98.12 79 ILE A O 1
ATOM 614 N N . TYR A 1 80 ? -14.150 0.203 18.894 1.00 98.31 80 TYR A N 1
ATOM 615 C CA . TYR A 1 80 ? -14.176 1.241 17.869 1.00 98.31 80 TYR A CA 1
ATOM 616 C C . TYR A 1 80 ? -12.758 1.459 17.363 1.00 98.31 80 TYR A C 1
ATOM 618 O O . TYR A 1 80 ? -11.836 1.647 18.162 1.00 98.31 80 TYR A O 1
ATOM 626 N N . ALA A 1 81 ? -12.580 1.420 16.048 1.00 97.75 81 ALA A N 1
ATOM 627 C CA . ALA A 1 81 ? -11.289 1.643 15.429 1.00 97.75 81 ALA A CA 1
ATOM 628 C C . ALA A 1 81 ? -11.384 2.611 14.256 1.00 97.75 81 ALA A C 1
ATOM 630 O O . ALA A 1 81 ? -12.360 2.619 13.510 1.00 97.75 81 ALA A O 1
ATOM 631 N N . ASP A 1 82 ? -10.337 3.409 14.117 1.00 97.44 82 ASP A N 1
ATOM 632 C CA . ASP A 1 82 ? -10.125 4.328 13.006 1.00 97.44 82 ASP A CA 1
ATOM 633 C C . ASP A 1 82 ? -8.891 3.853 12.224 1.00 97.44 82 ASP A C 1
ATOM 635 O O . ASP A 1 82 ? -7.873 3.473 12.819 1.00 97.44 82 ASP A O 1
ATOM 639 N N . VAL A 1 83 ? -8.989 3.806 10.902 1.00 96.56 83 VAL A N 1
ATOM 640 C CA . VAL A 1 83 ? -7.930 3.376 9.995 1.00 96.56 83 VAL A CA 1
ATOM 641 C C . VAL A 1 83 ? -7.181 4.609 9.508 1.00 96.56 83 VAL A C 1
ATOM 643 O O . VAL A 1 83 ? -7.735 5.566 8.971 1.00 96.56 83 VAL A O 1
ATOM 646 N N . LYS A 1 84 ? -5.864 4.596 9.688 1.00 94.69 84 LYS A N 1
ATOM 647 C CA . LYS A 1 84 ? -4.977 5.669 9.246 1.00 94.69 84 LYS A CA 1
ATOM 648 C C . LYS A 1 84 ? -3.834 5.075 8.457 1.00 94.69 84 LYS A C 1
ATOM 650 O O . LYS A 1 84 ? -3.162 4.185 8.952 1.00 94.69 84 LYS A O 1
ATOM 655 N N . ALA A 1 85 ? -3.571 5.589 7.263 1.00 90.62 85 ALA A N 1
ATOM 656 C CA . ALA A 1 85 ? -2.355 5.269 6.525 1.00 90.62 85 ALA A CA 1
ATOM 657 C C . ALA A 1 85 ? -1.410 6.470 6.544 1.00 90.62 85 ALA A C 1
ATOM 659 O O . ALA A 1 85 ? -1.849 7.603 6.341 1.00 90.62 85 ALA A O 1
ATOM 660 N N . ILE A 1 86 ? -0.125 6.224 6.794 1.00 87.00 86 ILE A N 1
ATOM 661 C CA . ILE A 1 86 ? 0.892 7.279 6.882 1.00 87.00 86 ILE A CA 1
ATOM 662 C C . ILE A 1 86 ? 1.932 7.138 5.780 1.00 87.00 86 ILE A C 1
ATOM 664 O O . ILE A 1 86 ? 2.381 6.038 5.481 1.00 87.00 86 ILE A O 1
ATOM 668 N N . SER A 1 87 ? 2.304 8.264 5.178 1.00 81.25 87 SER A N 1
ATOM 669 C CA . SER A 1 87 ? 3.242 8.340 4.057 1.00 81.25 87 SER A CA 1
ATOM 670 C C . SER A 1 87 ? 4.222 9.488 4.265 1.00 81.25 87 SER A C 1
ATOM 672 O O . SER A 1 87 ? 3.929 10.433 5.001 1.00 81.25 87 SER A O 1
ATOM 674 N N . ASP A 1 88 ? 5.350 9.429 3.562 1.00 77.19 88 ASP A N 1
ATOM 675 C CA . ASP A 1 88 ? 6.344 10.503 3.550 1.00 77.19 88 ASP A CA 1
ATOM 676 C C . ASP A 1 88 ? 6.106 11.502 2.398 1.00 77.19 88 ASP A C 1
ATOM 678 O O . ASP A 1 88 ? 6.976 12.311 2.081 1.00 77.19 88 ASP A O 1
ATOM 682 N N . ASP A 1 89 ? 4.935 11.482 1.748 1.00 75.81 89 ASP A N 1
ATOM 683 C CA . ASP A 1 89 ? 4.676 12.250 0.520 1.00 75.81 89 ASP A CA 1
ATOM 684 C C . ASP A 1 89 ? 4.882 13.754 0.674 1.00 75.81 89 ASP A C 1
ATOM 686 O O . ASP A 1 89 ? 5.443 14.389 -0.219 1.00 75.81 89 ASP A O 1
ATOM 690 N N . GLN A 1 90 ? 4.477 14.317 1.813 1.00 74.56 90 GLN A N 1
ATOM 691 C CA . GLN A 1 90 ? 4.728 15.724 2.111 1.00 74.56 90 GLN A CA 1
ATOM 692 C C . GLN A 1 90 ? 6.235 16.001 2.217 1.00 74.56 90 GLN A C 1
ATOM 694 O O . GLN A 1 90 ? 6.731 16.966 1.644 1.00 74.56 90 GLN A O 1
ATOM 699 N N . ALA A 1 91 ? 6.990 15.113 2.866 1.00 75.94 91 ALA A N 1
ATOM 700 C CA . ALA A 1 91 ? 8.435 15.252 2.995 1.00 75.94 91 ALA A CA 1
ATOM 701 C C . ALA A 1 91 ? 9.141 15.128 1.630 1.00 75.94 91 ALA A C 1
ATOM 703 O O . ALA A 1 91 ? 10.034 15.913 1.326 1.00 75.94 91 ALA A O 1
ATOM 704 N N . HIS A 1 92 ? 8.708 14.205 0.766 1.00 77.75 92 HIS A N 1
ATOM 705 C CA . HIS A 1 92 ? 9.211 14.087 -0.609 1.00 77.75 92 HIS A CA 1
ATOM 706 C C . HIS A 1 92 ? 8.773 15.247 -1.516 1.00 77.75 92 HIS A C 1
ATOM 708 O O . HIS A 1 92 ? 9.461 15.568 -2.487 1.00 77.75 92 HIS A O 1
ATOM 714 N N . HIS A 1 93 ? 7.638 15.885 -1.225 1.00 77.75 93 HIS A N 1
ATOM 715 C CA . HIS A 1 93 ? 7.217 17.109 -1.897 1.00 77.75 93 HIS A CA 1
ATOM 716 C C . HIS A 1 93 ? 8.132 18.282 -1.527 1.00 77.75 93 HIS A C 1
ATOM 718 O O . HIS A 1 93 ? 8.604 18.993 -2.418 1.00 77.75 93 HIS A O 1
ATOM 724 N N . ASP A 1 94 ? 8.406 18.450 -0.235 1.00 78.56 94 ASP A N 1
ATOM 725 C CA . ASP A 1 94 ? 9.199 19.563 0.294 1.00 78.56 94 ASP A CA 1
ATOM 726 C C . ASP A 1 94 ? 10.697 19.397 -0.001 1.00 78.56 94 ASP A C 1
ATOM 728 O O . ASP A 1 94 ? 11.406 20.381 -0.224 1.00 78.56 94 ASP A O 1
ATOM 732 N N . TYR A 1 95 ? 11.167 18.149 -0.085 1.00 85.25 95 TYR A N 1
ATOM 733 C CA . TYR A 1 95 ? 12.545 17.781 -0.407 1.00 85.25 95 TYR A CA 1
ATOM 734 C C . TYR A 1 95 ? 12.587 16.846 -1.631 1.00 85.25 95 TYR A C 1
ATOM 736 O O . TYR A 1 95 ? 12.762 15.633 -1.483 1.00 85.25 95 TYR A O 1
ATOM 744 N N . PRO A 1 96 ? 12.454 17.385 -2.861 1.00 88.94 96 PRO A N 1
ATOM 745 C CA . PRO A 1 96 ? 12.252 16.608 -4.090 1.00 88.94 96 PRO A CA 1
ATOM 746 C C . PRO A 1 96 ? 13.549 15.976 -4.632 1.00 88.94 96 PRO A C 1
ATOM 748 O O . PRO A 1 96 ? 13.920 16.184 -5.789 1.00 88.94 96 PRO A O 1
ATOM 751 N N . ILE A 1 97 ? 14.254 15.204 -3.800 1.00 89.62 97 ILE A N 1
ATOM 752 C CA . ILE A 1 97 ? 15.526 14.549 -4.145 1.00 89.62 97 ILE A CA 1
ATOM 753 C C . ILE A 1 97 ? 15.356 13.587 -5.316 1.00 89.62 97 ILE A C 1
ATOM 755 O O . ILE A 1 97 ? 16.114 13.667 -6.275 1.00 89.62 97 ILE A O 1
ATOM 759 N N . GLU A 1 98 ? 14.355 12.711 -5.264 1.00 86.88 98 GLU A N 1
ATOM 760 C CA . GLU A 1 98 ? 14.101 11.732 -6.330 1.00 86.88 98 GLU A CA 1
ATOM 761 C C . GLU A 1 98 ? 13.850 12.431 -7.665 1.00 86.88 98 GLU A C 1
ATOM 763 O O . GLU A 1 98 ? 14.525 12.144 -8.646 1.00 86.88 98 GLU A O 1
ATOM 768 N N . PHE A 1 99 ? 12.982 13.447 -7.673 1.00 90.00 99 PHE A N 1
ATOM 769 C CA . PHE A 1 99 ? 12.712 14.240 -8.870 1.00 90.00 99 PHE A CA 1
ATOM 770 C C . PHE A 1 99 ? 13.971 14.944 -9.402 1.00 90.00 99 PHE A C 1
ATOM 772 O O . PHE A 1 99 ? 14.177 15.009 -10.616 1.00 90.00 99 PHE A O 1
ATOM 779 N N . PHE A 1 100 ? 14.842 15.449 -8.519 1.00 95.19 100 PHE A N 1
ATOM 780 C CA . PHE A 1 100 ? 16.138 15.996 -8.924 1.00 95.19 100 PHE A CA 1
ATOM 781 C C . PHE A 1 100 ? 17.007 14.933 -9.599 1.00 95.19 100 PHE A C 1
ATOM 783 O O . PHE A 1 100 ? 17.537 15.179 -10.681 1.00 95.19 100 PHE A O 1
ATOM 790 N N . ILE A 1 101 ? 17.152 13.766 -8.972 1.00 94.44 101 ILE A N 1
ATOM 791 C CA . ILE A 1 101 ? 18.002 12.669 -9.445 1.00 94.44 101 ILE A CA 1
ATOM 792 C C . ILE A 1 101 ? 17.493 12.106 -10.773 1.00 94.44 101 ILE A C 1
ATOM 794 O O . ILE A 1 101 ? 18.289 11.945 -11.695 1.00 94.44 101 ILE A O 1
ATOM 798 N N . GLU A 1 102 ? 16.188 11.887 -10.919 1.00 92.00 102 GLU A N 1
ATOM 799 C CA . GLU A 1 102 ? 15.565 11.454 -12.175 1.00 92.00 102 GLU A CA 1
ATOM 800 C C . GLU A 1 102 ? 15.807 12.473 -13.290 1.00 92.00 102 GLU A C 1
ATOM 802 O O . GLU A 1 102 ? 16.320 12.132 -14.357 1.00 92.00 102 GLU A O 1
ATOM 807 N N . THR A 1 103 ? 15.525 13.751 -13.020 1.00 95.12 103 THR A N 1
ATOM 808 C CA . THR A 1 103 ? 15.717 14.814 -14.013 1.00 95.12 103 THR A CA 1
ATOM 809 C C . THR A 1 103 ? 17.188 14.938 -14.406 1.00 95.12 103 THR A C 1
ATOM 811 O O . THR A 1 103 ? 17.501 15.122 -15.584 1.00 95.12 103 THR A O 1
ATOM 814 N N . PHE A 1 104 ? 18.100 14.810 -13.440 1.00 95.62 104 PHE A N 1
ATOM 815 C CA . PHE A 1 104 ? 19.538 14.858 -13.669 1.00 95.62 104 PHE A CA 1
ATOM 816 C C . PHE A 1 104 ? 20.043 13.654 -14.467 1.00 95.62 104 PHE A C 1
ATOM 818 O O . PHE A 1 104 ? 20.807 13.846 -15.415 1.00 95.62 104 PHE A O 1
ATOM 825 N N . SER A 1 105 ? 19.563 12.448 -14.157 1.00 92.94 105 SER A N 1
ATOM 826 C CA . SER A 1 105 ? 19.830 11.229 -14.930 1.00 92.94 105 SER A CA 1
ATOM 827 C C . SER A 1 105 ? 19.451 11.418 -16.401 1.00 92.94 105 SER A C 1
ATOM 829 O O . SER A 1 105 ? 20.271 11.200 -17.297 1.00 92.94 105 SER A O 1
ATOM 831 N N . ASP A 1 106 ? 18.263 11.972 -16.654 1.00 92.38 106 ASP A N 1
ATOM 832 C CA . ASP A 1 106 ? 17.795 12.335 -17.992 1.00 92.38 106 ASP A CA 1
ATOM 833 C C . ASP A 1 106 ? 18.740 13.315 -18.702 1.00 92.38 106 ASP A C 1
ATOM 835 O O . ASP A 1 106 ? 18.997 13.199 -19.906 1.00 92.38 106 ASP A O 1
ATOM 839 N N . GLN A 1 107 ? 19.279 14.303 -17.980 1.00 94.88 107 GLN A N 1
ATOM 840 C CA . GLN A 1 107 ? 20.221 15.250 -18.574 1.00 94.88 107 GLN A CA 1
ATOM 841 C C . GLN A 1 107 ? 21.570 14.598 -18.892 1.00 94.88 107 GLN A C 1
ATOM 843 O O . GLN A 1 107 ? 22.119 14.902 -19.955 1.00 94.88 107 GLN A O 1
ATOM 848 N N . ILE A 1 108 ? 22.075 13.715 -18.020 1.00 92.44 108 ILE A N 1
ATOM 849 C CA . ILE A 1 108 ? 23.303 12.935 -18.236 1.00 92.44 108 ILE A CA 1
ATOM 850 C C . ILE A 1 108 ? 23.152 12.092 -19.501 1.00 92.44 108 ILE A C 1
ATOM 852 O O . ILE A 1 108 ? 23.937 12.267 -20.433 1.00 92.44 108 ILE A O 1
ATOM 856 N N . LEU A 1 109 ? 22.107 11.260 -19.576 1.00 90.12 109 LEU A N 1
ATOM 857 C CA . LEU A 1 109 ? 21.862 10.353 -20.704 1.00 90.12 109 LEU A CA 1
ATOM 858 C C . LEU A 1 109 ? 21.751 11.095 -22.042 1.00 90.12 109 LEU A C 1
ATOM 860 O O . LEU A 1 109 ? 22.214 10.609 -23.069 1.00 90.12 109 LEU A O 1
ATOM 864 N N . ARG A 1 110 ? 21.167 12.299 -22.041 1.00 90.69 110 ARG A N 1
ATOM 865 C CA . ARG A 1 110 ? 20.993 13.099 -23.264 1.00 90.69 110 ARG A CA 1
ATOM 866 C C . ARG A 1 110 ? 22.242 13.868 -23.697 1.00 90.69 110 ARG A C 1
ATOM 868 O O . ARG A 1 110 ? 22.316 14.265 -24.858 1.00 90.69 110 ARG A O 1
ATOM 875 N N . ARG A 1 111 ? 23.168 14.197 -22.787 1.00 90.69 111 ARG A N 1
ATOM 876 C CA . ARG A 1 111 ? 24.218 15.212 -23.053 1.00 90.69 111 ARG A CA 1
ATOM 877 C C . ARG A 1 111 ? 25.639 14.747 -22.829 1.00 90.69 111 ARG A C 1
ATOM 879 O O . ARG A 1 111 ? 26.549 15.375 -23.384 1.00 90.69 111 ARG A O 1
ATOM 886 N N . LEU A 1 112 ? 25.839 13.719 -22.017 1.00 89.38 112 LEU A N 1
ATOM 887 C CA . LEU A 1 112 ? 27.160 13.253 -21.638 1.00 89.38 112 LEU A CA 1
ATOM 888 C C . LEU A 1 112 ? 27.473 11.946 -22.376 1.00 89.38 112 LEU A C 1
ATOM 890 O O . LEU A 1 112 ? 26.696 10.999 -22.287 1.00 89.38 112 LEU A O 1
ATOM 894 N N . PRO A 1 113 ? 28.604 11.859 -23.096 1.00 83.88 113 PRO A N 1
ATOM 895 C CA . PRO A 1 113 ? 28.997 10.656 -23.828 1.00 83.88 113 PRO A CA 1
ATOM 896 C C . PRO A 1 113 ? 29.669 9.625 -22.898 1.00 83.88 113 PRO A C 1
ATOM 898 O O . PRO A 1 113 ? 30.756 9.139 -23.202 1.00 83.88 113 PRO A O 1
ATOM 901 N N . VAL A 1 114 ? 29.101 9.368 -21.714 1.00 80.62 114 VAL A N 1
ATOM 902 C CA . VAL A 1 114 ? 29.845 8.781 -20.584 1.00 80.62 114 VAL A CA 1
ATOM 903 C C . VAL A 1 114 ? 29.236 7.488 -20.067 1.00 80.62 114 VAL A C 1
ATOM 905 O O . VAL A 1 114 ? 28.021 7.348 -19.949 1.00 80.62 114 VAL A O 1
ATOM 908 N N . MET A 1 115 ? 30.124 6.573 -19.685 1.00 78.25 115 MET A N 1
ATOM 909 C CA . MET A 1 115 ? 29.821 5.308 -19.027 1.00 78.25 115 MET A CA 1
ATOM 910 C C . MET A 1 115 ? 30.603 5.263 -17.713 1.00 78.25 115 MET A C 1
ATOM 912 O O . MET A 1 115 ? 31.797 4.968 -17.670 1.00 78.25 115 MET A O 1
ATOM 916 N N . GLY A 1 116 ? 29.954 5.680 -16.631 1.00 85.50 116 GLY A N 1
ATOM 917 C CA . GLY A 1 116 ? 30.581 5.802 -15.321 1.00 85.50 116 GLY A CA 1
ATOM 918 C C . GLY A 1 116 ? 29.584 6.108 -14.218 1.00 85.50 116 GLY A C 1
ATOM 919 O O . GLY A 1 116 ? 28.380 6.173 -14.457 1.00 85.50 116 GLY A O 1
ATOM 920 N N . ASN A 1 117 ? 30.098 6.263 -13.006 1.00 90.94 117 ASN A N 1
ATOM 921 C CA . ASN A 1 117 ? 29.296 6.362 -11.797 1.00 90.94 117 ASN A CA 1
ATOM 922 C C . ASN A 1 117 ? 29.299 7.805 -11.306 1.00 90.94 117 ASN A C 1
ATOM 924 O O . ASN A 1 117 ? 30.357 8.348 -10.979 1.00 90.94 117 ASN A O 1
ATOM 928 N N . PHE A 1 118 ? 28.117 8.403 -11.245 1.00 93.88 118 PHE A N 1
ATOM 929 C CA . PHE A 1 118 ? 27.882 9.689 -10.608 1.00 93.88 118 PHE A CA 1
ATOM 930 C C . PHE A 1 118 ? 27.346 9.469 -9.195 1.00 93.88 118 PHE A C 1
ATOM 932 O O . PHE A 1 118 ? 26.454 8.651 -8.984 1.00 93.88 118 PHE A O 1
ATOM 939 N N . GLN A 1 119 ? 27.869 10.225 -8.236 1.00 95.44 119 GLN A N 1
ATOM 940 C CA . GLN A 1 119 ? 27.392 10.259 -6.859 1.00 95.44 119 GLN A CA 1
ATOM 941 C C . GLN A 1 119 ? 27.040 11.699 -6.494 1.00 95.44 119 GLN A C 1
ATOM 943 O O . GLN A 1 119 ? 27.893 12.578 -6.603 1.00 95.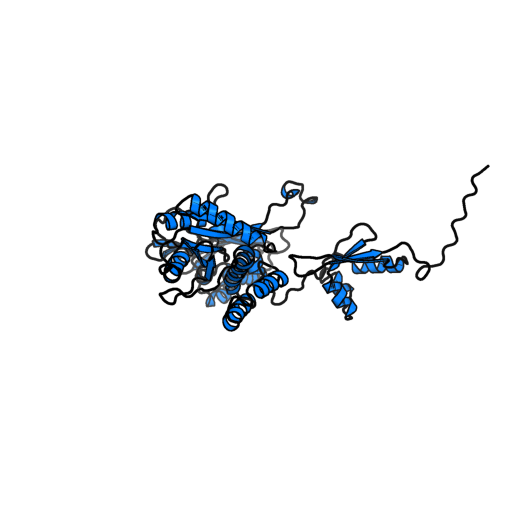44 119 GLN A O 1
ATOM 948 N N . VAL A 1 120 ? 25.801 11.937 -6.061 1.00 96.44 120 VAL A N 1
ATOM 949 C CA . VAL A 1 120 ? 25.329 13.253 -5.607 1.00 96.44 120 VAL A CA 1
ATOM 950 C C . VAL A 1 120 ? 25.198 13.257 -4.086 1.00 96.44 120 VAL A C 1
ATOM 952 O O . VAL A 1 120 ? 24.314 12.614 -3.529 1.00 96.44 120 VAL A O 1
ATOM 955 N N . ASP A 1 121 ? 26.053 14.003 -3.401 1.00 96.00 121 ASP A N 1
ATOM 956 C CA . ASP A 1 121 ? 25.970 14.214 -1.959 1.00 96.00 121 ASP A CA 1
ATOM 957 C C . ASP A 1 121 ? 25.316 15.577 -1.691 1.00 96.00 121 ASP A C 1
ATOM 959 O O . ASP A 1 121 ? 25.963 16.628 -1.782 1.00 96.00 121 ASP A O 1
ATOM 963 N N . PHE A 1 122 ? 24.015 15.562 -1.386 1.00 94.81 122 PHE A N 1
ATOM 964 C CA . PHE A 1 122 ? 23.258 16.774 -1.086 1.00 94.81 122 PHE A CA 1
ATOM 965 C C . PHE A 1 122 ? 23.714 17.391 0.232 1.00 94.81 122 PHE A C 1
ATOM 967 O O . PHE A 1 122 ? 23.760 16.732 1.277 1.00 94.81 122 PHE A O 1
ATOM 974 N N . GLY A 1 123 ? 23.980 18.693 0.187 1.00 92.88 123 GLY A N 1
ATOM 975 C CA . GLY A 1 123 ? 24.184 19.492 1.384 1.00 92.88 123 GLY A CA 1
ATOM 976 C C . GLY A 1 123 ? 22.944 19.494 2.280 1.00 92.88 123 GLY A C 1
ATOM 977 O O . GLY A 1 123 ? 21.822 19.261 1.828 1.00 92.88 123 GLY A O 1
ATOM 978 N N . SER A 1 124 ? 23.131 19.774 3.570 1.00 90.56 124 SER A N 1
ATOM 979 C CA . SER A 1 124 ? 22.019 19.882 4.517 1.00 90.56 124 SER A CA 1
ATOM 980 C C . SER A 1 124 ? 22.123 21.135 5.373 1.00 90.56 124 SER A C 1
ATOM 982 O O . SER A 1 124 ? 23.222 21.604 5.670 1.00 90.56 124 SER A O 1
ATOM 984 N N . ARG A 1 125 ? 20.969 21.660 5.785 1.00 87.50 125 ARG A N 1
ATOM 985 C CA . ARG A 1 125 ? 20.855 22.774 6.729 1.00 87.50 125 ARG A CA 1
ATOM 986 C C . ARG A 1 125 ? 20.059 22.357 7.951 1.00 87.50 125 ARG A C 1
ATOM 988 O O . ARG A 1 125 ? 19.309 21.381 7.924 1.00 87.50 125 ARG A O 1
ATOM 995 N N . LYS A 1 126 ? 20.205 23.131 9.019 1.00 84.38 126 LYS A N 1
ATOM 996 C CA . LYS A 1 126 ? 19.343 23.021 10.190 1.00 84.38 126 LYS A CA 1
ATOM 997 C C . LYS A 1 126 ? 18.042 23.784 9.935 1.00 84.38 126 LYS A C 1
ATOM 999 O O . LYS A 1 126 ? 18.092 24.955 9.574 1.00 84.38 126 LYS A O 1
ATOM 1004 N N . ALA A 1 127 ? 16.903 23.126 10.106 1.00 73.69 127 ALA A N 1
ATOM 1005 C CA . ALA A 1 127 ? 15.572 23.717 10.001 1.00 73.69 127 ALA A CA 1
ATOM 1006 C C . ALA A 1 127 ? 14.799 23.479 11.300 1.00 73.69 127 ALA A C 1
ATOM 1008 O O . ALA A 1 127 ? 14.954 22.429 11.918 1.00 73.69 127 ALA A O 1
ATOM 1009 N N . SER A 1 128 ? 13.986 24.455 11.711 1.00 69.38 128 SER A N 1
ATOM 1010 C CA . SER A 1 128 ? 13.033 24.265 12.806 1.00 69.38 128 SER A CA 1
ATOM 1011 C C . SER A 1 128 ? 11.743 23.687 12.234 1.00 69.38 128 SER A C 1
ATOM 1013 O O . SER A 1 128 ? 11.089 24.358 11.437 1.00 69.38 128 SER A O 1
ATOM 1015 N N . ILE A 1 129 ? 11.400 22.457 12.602 1.00 61.69 129 ILE A N 1
ATOM 1016 C CA . ILE A 1 129 ? 10.123 21.821 12.258 1.00 61.69 129 ILE A CA 1
ATOM 1017 C C . ILE A 1 129 ? 9.416 21.539 13.578 1.00 61.69 129 ILE A C 1
ATOM 1019 O O . ILE A 1 129 ? 9.986 20.885 14.452 1.00 61.69 129 ILE A O 1
ATOM 1023 N N . ASP A 1 130 ? 8.237 22.140 13.752 1.00 53.50 130 ASP A N 1
ATOM 1024 C CA . ASP A 1 130 ? 7.430 22.084 14.978 1.00 53.50 130 ASP A CA 1
ATOM 1025 C C . ASP A 1 130 ? 8.220 22.417 16.259 1.00 53.50 130 ASP A C 1
ATOM 1027 O O . ASP A 1 130 ? 8.057 21.811 17.315 1.00 53.50 130 ASP A O 1
ATOM 1031 N N . GLY A 1 131 ? 9.110 23.413 16.158 1.00 54.34 131 GLY A N 1
ATOM 1032 C CA . GLY A 1 131 ? 9.903 23.923 17.280 1.00 54.34 131 GLY A CA 1
ATOM 1033 C C . GLY A 1 131 ? 11.217 23.180 17.554 1.00 54.34 131 GLY A C 1
ATOM 1034 O O . GLY A 1 131 ? 11.894 23.529 18.522 1.00 54.34 131 GLY A O 1
ATOM 1035 N N . GLN A 1 132 ? 11.611 22.201 16.727 1.00 59.19 132 GLN A N 1
ATOM 1036 C CA . GLN A 1 132 ? 12.846 21.418 16.902 1.00 59.19 132 GLN A CA 1
ATOM 1037 C C . GLN A 1 132 ? 13.793 21.485 15.704 1.00 59.19 132 GLN A C 1
ATOM 1039 O O . GLN A 1 132 ? 13.375 21.554 14.551 1.00 59.19 132 GLN A O 1
ATOM 1044 N N . LEU A 1 133 ? 15.097 21.421 15.988 1.00 67.56 133 LEU A N 1
ATOM 1045 C CA . LEU A 1 133 ? 16.154 21.679 15.014 1.00 67.56 133 LEU A CA 1
ATOM 1046 C C . LEU A 1 133 ? 16.624 20.405 14.284 1.00 67.56 133 LEU A C 1
ATOM 1048 O O . LEU A 1 133 ? 17.567 19.730 14.706 1.00 67.56 133 LEU A O 1
ATOM 1052 N N . VAL A 1 134 ? 16.039 20.125 13.124 1.00 70.62 134 VAL A N 1
ATOM 1053 C CA . VAL A 1 134 ? 16.342 18.950 12.293 1.00 70.62 134 VAL A CA 1
ATOM 1054 C C . VAL A 1 134 ? 17.314 19.266 11.156 1.00 70.62 134 VAL A C 1
ATOM 1056 O O . VAL A 1 134 ? 17.416 20.401 10.699 1.00 70.62 134 VAL A O 1
ATOM 1059 N N . SER A 1 135 ? 18.065 18.258 10.700 1.00 79.06 135 SER A N 1
ATOM 1060 C CA . SER A 1 135 ? 18.941 18.386 9.527 1.00 79.06 135 SER A CA 1
ATOM 1061 C C . SER A 1 135 ? 18.179 17.971 8.276 1.00 79.06 135 SER A C 1
ATOM 1063 O O . SER A 1 135 ? 17.833 16.802 8.145 1.00 79.06 135 SER A O 1
ATOM 1065 N N . VAL A 1 136 ? 17.950 18.904 7.358 1.00 82.56 136 VAL A N 1
ATOM 1066 C CA . VAL A 1 136 ? 17.177 18.672 6.130 1.00 82.56 136 VAL A CA 1
ATOM 1067 C C . VAL A 1 136 ? 18.037 18.943 4.899 1.00 82.56 136 VAL A C 1
ATOM 1069 O O . VAL A 1 136 ? 18.901 19.826 4.953 1.00 82.56 136 VAL A O 1
ATOM 1072 N N . PRO A 1 137 ? 17.860 18.187 3.804 1.00 88.38 137 PRO A N 1
ATOM 1073 C CA . PRO A 1 137 ? 18.603 18.423 2.578 1.00 88.38 137 PRO A CA 1
ATOM 1074 C C . PRO A 1 137 ? 18.240 19.783 1.980 1.00 88.38 137 PRO A C 1
ATOM 1076 O O . PRO A 1 137 ? 17.111 20.261 2.111 1.00 88.38 137 PRO A O 1
ATOM 1079 N N . VAL A 1 138 ? 19.210 20.411 1.323 1.00 91.56 138 VAL A N 1
ATOM 1080 C CA . VAL A 1 138 ? 19.010 21.674 0.612 1.00 91.56 138 VAL A CA 1
ATOM 1081 C C . VAL A 1 138 ? 18.980 21.395 -0.879 1.00 91.56 138 VAL A C 1
ATOM 1083 O O . VAL A 1 138 ? 19.943 20.883 -1.446 1.00 91.56 138 VAL A O 1
ATOM 1086 N N . LEU A 1 139 ? 17.852 21.730 -1.497 1.00 91.88 139 LEU A N 1
ATOM 1087 C CA . LEU A 1 139 ? 17.602 21.567 -2.921 1.00 91.88 139 LEU A CA 1
ATOM 1088 C C . LEU A 1 139 ? 17.112 22.887 -3.511 1.00 91.88 139 LEU A C 1
ATOM 1090 O O . LEU A 1 139 ? 16.538 23.708 -2.789 1.00 91.88 139 LEU A O 1
ATOM 1094 N N . PRO A 1 140 ? 17.303 23.097 -4.820 1.00 92.62 140 PRO A N 1
ATOM 1095 C CA . PRO A 1 140 ? 16.634 24.191 -5.500 1.00 92.62 140 PRO A CA 1
ATOM 1096 C C . PRO A 1 140 ? 15.107 23.990 -5.521 1.00 92.62 140 PRO A C 1
ATOM 1098 O O . PRO A 1 140 ? 14.630 22.856 -5.385 1.00 92.62 140 PRO A O 1
ATOM 1101 N N . PRO A 1 141 ? 14.324 25.064 -5.738 1.00 90.69 141 PRO A N 1
ATOM 1102 C CA . PRO A 1 141 ? 12.880 24.962 -5.904 1.00 90.69 141 PRO A CA 1
ATOM 1103 C C . PRO A 1 141 ? 12.510 23.964 -7.003 1.00 90.69 141 PRO A C 1
ATOM 1105 O O . PRO A 1 141 ? 13.149 23.914 -8.055 1.00 90.69 141 PRO A O 1
ATOM 1108 N N . LYS A 1 142 ? 11.438 23.190 -6.788 1.00 90.38 142 LYS A N 1
ATOM 1109 C CA . LYS A 1 142 ? 11.034 22.115 -7.710 1.00 90.38 142 LYS A CA 1
ATOM 1110 C C . LYS A 1 142 ? 10.848 22.590 -9.157 1.00 90.38 142 LYS A C 1
ATOM 1112 O O . LYS A 1 142 ? 11.196 21.861 -10.082 1.00 90.38 142 LYS A O 1
ATOM 1117 N N . ALA A 1 143 ? 10.343 23.810 -9.345 1.00 93.44 143 ALA A N 1
ATOM 1118 C CA . ALA A 1 143 ? 10.153 24.425 -10.659 1.00 93.44 143 ALA A CA 1
ATOM 1119 C C . ALA A 1 143 ? 11.473 24.663 -11.422 1.00 93.44 143 ALA A C 1
ATOM 1121 O O . ALA A 1 143 ? 11.488 24.597 -12.650 1.00 93.44 143 ALA A O 1
ATOM 1122 N N . ASP A 1 144 ? 12.581 24.862 -10.707 1.00 95.25 144 ASP A N 1
ATOM 1123 C CA . ASP A 1 144 ? 13.876 25.230 -11.288 1.00 95.25 144 ASP A CA 1
ATOM 1124 C C . ASP A 1 144 ? 14.774 24.013 -11.554 1.00 95.25 144 ASP A C 1
ATOM 1126 O O . ASP A 1 144 ? 15.755 24.103 -12.298 1.00 95.25 144 ASP A O 1
ATOM 1130 N N . ILE A 1 145 ? 14.438 22.848 -10.983 1.00 96.00 145 ILE A N 1
ATOM 1131 C CA . ILE A 1 145 ? 15.240 21.615 -11.060 1.00 96.00 145 ILE A CA 1
ATOM 1132 C C . ILE A 1 145 ? 15.578 21.238 -12.505 1.00 96.00 145 ILE A C 1
ATOM 1134 O O . ILE A 1 145 ? 16.724 20.893 -12.795 1.00 96.00 145 ILE A O 1
ATOM 1138 N N . ALA A 1 146 ? 14.628 21.340 -13.436 1.00 95.31 146 ALA A N 1
ATOM 1139 C CA . ALA A 1 146 ? 14.864 20.986 -14.836 1.00 95.31 146 ALA A CA 1
ATOM 1140 C C . ALA A 1 146 ? 15.917 21.879 -15.509 1.00 95.31 146 ALA A C 1
ATOM 1142 O O . ALA A 1 146 ? 16.769 21.396 -16.258 1.00 95.31 146 ALA A O 1
ATOM 1143 N N . GLN A 1 147 ? 15.893 23.181 -15.225 1.00 96.81 147 GLN A N 1
ATOM 1144 C CA . GLN A 1 147 ? 16.882 24.113 -15.758 1.00 96.81 147 GLN A CA 1
ATOM 1145 C C . GLN A 1 147 ? 18.245 23.917 -15.087 1.00 96.81 147 GLN A C 1
ATOM 1147 O O . GLN A 1 147 ? 19.268 23.878 -15.772 1.00 96.81 147 GLN A O 1
ATOM 1152 N N . ILE A 1 148 ? 18.258 23.751 -13.766 1.00 96.75 148 ILE A N 1
ATOM 1153 C CA . ILE A 1 148 ? 19.482 23.606 -12.975 1.00 96.75 148 ILE A CA 1
ATOM 1154 C C . ILE A 1 148 ? 20.215 22.316 -13.334 1.00 96.75 148 ILE A C 1
ATOM 1156 O O . ILE A 1 148 ? 21.397 22.359 -13.654 1.00 96.75 148 ILE A O 1
ATOM 1160 N N . THR A 1 149 ? 19.528 21.175 -13.373 1.00 97.12 149 THR A N 1
ATOM 1161 C CA . THR A 1 149 ? 20.139 19.887 -13.757 1.00 97.12 149 THR A CA 1
ATOM 1162 C C . THR A 1 149 ? 20.674 19.902 -15.188 1.00 97.12 149 THR A C 1
ATOM 1164 O O . THR A 1 149 ? 21.718 19.307 -15.463 1.00 97.12 149 THR A O 1
ATOM 1167 N N . LYS A 1 150 ? 20.017 20.627 -16.105 1.00 97.12 150 LYS A N 1
ATOM 1168 C CA . LYS A 1 150 ? 20.524 20.838 -17.468 1.00 97.12 150 LYS A CA 1
ATOM 1169 C C . LYS A 1 150 ? 21.825 21.631 -17.449 1.00 97.12 150 LYS A C 1
ATOM 1171 O O . LYS A 1 150 ? 22.757 21.247 -18.153 1.00 97.12 150 LYS A O 1
ATOM 1176 N N . GLN A 1 151 ? 21.885 22.710 -16.671 1.00 96.81 151 GLN A N 1
ATOM 1177 C CA . GLN A 1 151 ? 23.096 23.517 -16.546 1.00 96.81 151 GLN A CA 1
ATOM 1178 C C . GLN A 1 151 ? 24.236 22.706 -15.927 1.00 96.81 151 GLN A C 1
ATOM 1180 O O . GLN A 1 151 ? 25.322 22.667 -16.493 1.00 96.81 151 GLN A O 1
ATOM 1185 N N . ILE A 1 152 ? 23.955 21.961 -14.855 1.00 96.44 152 ILE A N 1
ATOM 1186 C CA . ILE A 1 152 ? 24.912 21.049 -14.221 1.00 96.44 152 ILE A CA 1
ATOM 1187 C C . ILE A 1 152 ? 25.480 20.070 -15.253 1.00 96.44 152 ILE A C 1
ATOM 1189 O O . ILE A 1 152 ? 26.691 19.927 -15.358 1.00 96.44 152 ILE A O 1
ATOM 1193 N N . ALA A 1 153 ? 24.640 19.420 -16.064 1.00 94.94 153 ALA A N 1
ATOM 1194 C CA . ALA A 1 153 ? 25.124 18.492 -17.086 1.00 94.94 153 ALA A CA 1
ATOM 1195 C C . ALA A 1 153 ? 26.027 19.172 -18.134 1.00 94.94 153 ALA A C 1
ATOM 1197 O O . ALA A 1 153 ? 26.993 18.567 -18.596 1.00 94.94 153 ALA A O 1
ATOM 1198 N N . LEU A 1 154 ? 25.746 20.422 -18.514 1.00 95.00 154 LEU A N 1
ATOM 1199 C CA . LEU A 1 154 ? 26.613 21.181 -19.421 1.00 95.00 154 LEU A CA 1
ATOM 1200 C C . LEU A 1 154 ? 27.961 21.514 -18.768 1.00 95.00 154 LEU A C 1
ATOM 1202 O O . LEU A 1 154 ? 29.000 21.324 -19.399 1.00 95.00 154 LEU A O 1
ATOM 1206 N N . ASP A 1 155 ? 27.953 21.926 -17.504 1.00 95.12 155 ASP A N 1
ATOM 1207 C CA . ASP A 1 155 ? 29.167 22.250 -16.752 1.00 95.12 155 ASP A CA 1
ATOM 1208 C C . ASP A 1 155 ? 30.035 21.002 -16.538 1.00 95.12 155 ASP A C 1
ATOM 1210 O O . ASP A 1 155 ? 31.245 21.025 -16.772 1.00 95.12 155 ASP A O 1
ATOM 1214 N N . LEU A 1 156 ? 29.412 19.867 -16.210 1.00 93.88 156 LEU A N 1
ATOM 1215 C CA . LEU A 1 156 ? 30.090 18.576 -16.096 1.00 93.88 156 LEU A CA 1
ATOM 1216 C C . LEU A 1 156 ? 30.719 18.141 -17.420 1.00 93.88 156 LEU A C 1
ATOM 1218 O O . LEU A 1 156 ? 31.794 17.551 -17.408 1.00 93.88 156 LEU A O 1
ATOM 1222 N N . ARG A 1 157 ? 30.096 18.441 -18.568 1.00 91.94 157 ARG A N 1
ATOM 1223 C CA . ARG A 1 157 ? 30.686 18.167 -19.888 1.00 91.94 157 ARG A CA 1
ATOM 1224 C C . ARG A 1 157 ? 31.966 18.967 -20.113 1.00 91.94 157 ARG A C 1
ATOM 1226 O O . ARG A 1 157 ? 32.916 18.433 -20.680 1.00 91.94 157 ARG A O 1
ATOM 1233 N N . LEU A 1 158 ? 31.984 20.228 -19.686 1.00 90.62 158 LEU A N 1
ATOM 1234 C CA . LEU A 1 158 ? 33.156 21.096 -19.805 1.00 90.62 158 LEU A CA 1
ATOM 1235 C C . LEU A 1 158 ? 34.277 20.651 -18.861 1.00 90.62 158 LEU A C 1
ATOM 1237 O O . LEU A 1 158 ? 35.433 20.593 -19.272 1.00 90.62 158 LEU A O 1
ATOM 1241 N N . GLN A 1 159 ? 33.938 20.297 -17.621 1.00 88.06 159 GLN A N 1
ATOM 1242 C CA . GLN A 1 159 ? 34.918 19.903 -16.612 1.00 88.06 159 GLN A CA 1
ATOM 1243 C C . GLN A 1 159 ? 35.438 18.471 -16.797 1.00 88.06 159 GLN A C 1
ATOM 1245 O O . GLN A 1 159 ? 36.622 18.210 -16.594 1.00 88.06 159 GLN A O 1
ATOM 1250 N N . GLY A 1 160 ? 34.562 17.540 -17.171 1.00 81.38 160 GLY A N 1
ATOM 1251 C CA . GLY A 1 160 ? 34.886 16.122 -17.302 1.00 81.38 160 GLY A CA 1
ATOM 1252 C C . GLY A 1 160 ? 35.766 15.804 -18.508 1.00 81.38 160 GLY A C 1
ATOM 1253 O O . GLY A 1 160 ? 36.434 14.771 -18.506 1.00 81.38 160 GLY A O 1
ATOM 1254 N N . GLY A 1 161 ? 35.809 16.680 -19.519 1.00 84.06 161 GLY A N 1
ATOM 1255 C CA . GLY A 1 161 ? 36.626 16.501 -20.717 1.00 84.06 161 GLY A CA 1
ATOM 1256 C C . GLY A 1 161 ? 36.301 15.191 -21.437 1.00 84.06 161 GLY A C 1
ATOM 1257 O O . GLY A 1 161 ? 35.252 15.062 -22.065 1.00 84.06 161 GLY A O 1
ATOM 1258 N N . ASP A 1 162 ? 37.207 14.214 -21.341 1.00 83.94 162 ASP A N 1
ATOM 1259 C CA . ASP A 1 162 ? 37.044 12.872 -21.916 1.00 83.94 162 ASP A CA 1
ATOM 1260 C C . ASP A 1 162 ? 36.492 11.823 -20.934 1.00 83.94 162 ASP A C 1
ATOM 1262 O O . ASP A 1 162 ? 36.346 10.659 -21.304 1.00 83.94 162 ASP A O 1
ATOM 1266 N N . PHE A 1 163 ? 36.197 12.224 -19.692 1.00 88.25 163 PHE A N 1
ATOM 1267 C CA . PHE A 1 163 ? 35.641 11.391 -18.624 1.00 88.25 163 PHE A CA 1
ATOM 1268 C C . PHE A 1 163 ? 36.457 10.124 -18.318 1.00 88.25 163 PHE A C 1
ATOM 1270 O O . PHE A 1 163 ? 35.927 9.134 -17.812 1.00 88.25 163 PHE A O 1
ATOM 1277 N N . LYS A 1 164 ? 37.774 10.145 -18.568 1.00 88.25 164 LYS A N 1
ATOM 1278 C CA . LYS A 1 164 ? 38.672 9.026 -18.227 1.00 88.25 164 LYS A CA 1
ATOM 1279 C C . LYS A 1 164 ? 39.223 9.077 -16.808 1.00 88.25 164 LYS A C 1
ATOM 1281 O O . LYS A 1 164 ? 39.853 8.118 -16.365 1.00 88.25 164 LYS A O 1
ATOM 1286 N N . ARG A 1 165 ? 39.038 10.190 -16.098 1.00 89.81 165 ARG A N 1
ATOM 1287 C CA . ARG A 1 165 ? 39.540 10.393 -14.735 1.00 89.81 165 ARG A CA 1
ATOM 1288 C C . ARG A 1 165 ? 38.400 10.779 -13.799 1.00 89.81 165 ARG A C 1
ATOM 1290 O O . ARG A 1 165 ? 37.459 11.434 -14.246 1.00 89.81 165 ARG A O 1
ATOM 1297 N N . PRO A 1 166 ? 38.475 10.382 -12.520 1.00 92.75 166 PRO A N 1
ATOM 1298 C CA . PRO A 1 166 ? 37.518 10.844 -11.534 1.00 92.75 166 PRO A CA 1
ATOM 1299 C C . PRO A 1 166 ? 37.658 12.351 -11.321 1.00 92.75 166 PRO A C 1
ATOM 1301 O O . PRO A 1 166 ? 38.755 12.905 -11.430 1.00 92.75 166 PRO A O 1
ATOM 1304 N N . PHE A 1 167 ? 36.548 13.003 -11.000 1.00 94.31 167 PHE A N 1
ATOM 1305 C CA . PHE A 1 167 ? 36.524 14.420 -10.656 1.00 94.31 167 PHE A CA 1
ATOM 1306 C C . PHE A 1 167 ? 35.369 14.724 -9.700 1.00 94.31 167 PHE A C 1
ATOM 1308 O O . PHE A 1 167 ? 34.437 13.932 -9.554 1.00 94.31 167 PHE A O 1
ATOM 1315 N N . GLU A 1 168 ? 35.436 15.888 -9.058 1.00 95.25 168 GLU A N 1
ATOM 1316 C CA . GLU A 1 168 ? 34.377 16.413 -8.199 1.00 95.25 168 GLU A CA 1
ATOM 1317 C C . GLU A 1 168 ? 33.920 17.779 -8.709 1.00 95.25 168 GLU A C 1
ATOM 1319 O O . GLU A 1 168 ? 34.726 18.592 -9.163 1.00 95.25 168 GLU A O 1
ATOM 1324 N N . TYR A 1 169 ? 32.621 18.030 -8.626 1.00 95.50 169 TYR A N 1
ATOM 1325 C CA . TYR A 1 169 ? 31.974 19.278 -8.998 1.00 95.50 169 TYR A CA 1
ATOM 1326 C C . TYR A 1 169 ? 31.106 19.741 -7.829 1.00 95.50 169 TYR A C 1
ATOM 1328 O O . TYR A 1 169 ? 30.267 18.991 -7.329 1.00 95.50 169 TYR A O 1
ATOM 1336 N N . LEU A 1 170 ? 31.348 20.963 -7.357 1.00 95.81 170 LEU A N 1
ATOM 1337 C CA . LEU A 1 170 ? 30.630 21.556 -6.233 1.00 95.81 170 LEU A CA 1
ATOM 1338 C C . LEU A 1 170 ? 29.626 22.577 -6.752 1.00 95.81 170 LEU A C 1
ATOM 1340 O O . LEU A 1 170 ? 29.986 23.499 -7.479 1.00 95.81 170 LEU A O 1
ATOM 1344 N N . ILE A 1 171 ? 28.379 22.429 -6.324 1.00 94.56 171 ILE A N 1
ATOM 1345 C CA . ILE A 1 171 ? 27.287 23.361 -6.603 1.00 94.56 171 ILE A CA 1
ATOM 1346 C C . ILE A 1 171 ? 26.796 23.892 -5.270 1.00 94.56 171 ILE A C 1
ATOM 1348 O O . ILE A 1 171 ? 26.747 23.152 -4.295 1.00 94.56 171 ILE A O 1
ATOM 1352 N N . VAL A 1 172 ? 26.404 25.157 -5.207 1.00 94.94 172 VAL A N 1
ATOM 1353 C CA . VAL A 1 172 ? 25.857 25.742 -3.983 1.00 94.94 172 VAL A CA 1
ATOM 1354 C C . VAL A 1 172 ? 24.361 25.969 -4.163 1.00 94.94 172 VAL A C 1
ATOM 1356 O O . VAL A 1 172 ? 23.950 26.707 -5.055 1.00 94.94 172 VAL A O 1
ATOM 1359 N N . PHE A 1 173 ? 23.553 25.357 -3.299 1.00 94.06 173 PHE A N 1
ATOM 1360 C CA . PHE A 1 173 ? 22.119 25.624 -3.189 1.00 94.06 173 PHE A CA 1
ATOM 1361 C C . PHE A 1 173 ? 21.866 26.360 -1.879 1.00 94.06 173 PHE A C 1
ATOM 1363 O O . PHE A 1 173 ? 22.236 25.856 -0.825 1.00 94.06 173 PHE A O 1
ATOM 1370 N N . ASP A 1 174 ? 21.274 27.557 -1.944 1.00 91.56 174 ASP A N 1
ATOM 1371 C CA . ASP A 1 174 ? 20.956 28.377 -0.761 1.00 91.56 174 ASP A CA 1
ATOM 1372 C C . ASP A 1 174 ? 22.136 28.500 0.234 1.00 91.56 174 ASP A C 1
ATOM 1374 O O . ASP A 1 174 ? 22.013 28.274 1.436 1.00 91.56 174 ASP A O 1
ATOM 1378 N N . GLY A 1 175 ? 23.338 28.761 -0.292 1.00 92.56 175 GLY A N 1
ATOM 1379 C CA . GLY A 1 175 ? 24.564 28.878 0.509 1.00 92.56 175 GLY A CA 1
ATOM 1380 C C . GLY A 1 175 ? 25.156 27.557 1.024 1.00 92.56 175 GLY A C 1
ATOM 1381 O O . GLY A 1 175 ? 26.209 27.580 1.658 1.00 92.56 175 GLY A O 1
ATOM 1382 N N . VAL A 1 176 ? 24.541 26.406 0.734 1.00 94.56 176 VAL A N 1
ATOM 1383 C CA . VAL A 1 176 ? 25.006 25.081 1.167 1.00 94.56 176 VAL A CA 1
ATOM 1384 C C . VAL A 1 176 ? 25.584 24.289 -0.015 1.00 94.56 176 VAL A C 1
ATOM 1386 O O . VAL A 1 176 ? 24.909 24.122 -1.035 1.00 94.56 176 VAL A O 1
ATOM 1389 N N . PRO A 1 177 ? 26.825 23.774 0.086 1.00 95.19 177 PRO A N 1
ATOM 1390 C CA . PRO A 1 177 ? 27.438 23.012 -0.993 1.00 95.19 177 PRO A CA 1
ATOM 1391 C C . PRO A 1 177 ? 26.814 21.616 -1.129 1.00 95.19 177 PRO A C 1
ATOM 1393 O O . PRO A 1 177 ? 26.668 20.879 -0.156 1.00 95.19 177 PRO A O 1
ATOM 1396 N N . THR A 1 178 ? 26.501 21.249 -2.364 1.00 95.94 178 THR A N 1
ATOM 1397 C CA . THR A 1 178 ? 26.173 19.906 -2.841 1.00 95.94 178 THR A CA 1
ATOM 1398 C C . THR A 1 178 ? 27.310 19.433 -3.734 1.00 95.94 178 THR A C 1
ATOM 1400 O O . THR A 1 178 ? 27.769 20.170 -4.612 1.00 95.94 178 THR A O 1
ATOM 1403 N N . LYS A 1 179 ? 27.780 18.209 -3.506 1.00 97.06 179 LYS A N 1
ATOM 1404 C CA . LYS A 1 179 ? 28.913 17.637 -4.234 1.00 97.06 179 LYS A CA 1
ATOM 1405 C C . LYS A 1 179 ? 28.435 16.601 -5.235 1.00 97.06 179 LYS A C 1
ATOM 1407 O O . LYS A 1 179 ? 27.669 15.712 -4.887 1.00 97.06 179 LYS A O 1
ATOM 1412 N N . ILE A 1 180 ? 28.926 16.693 -6.463 1.00 96.62 180 ILE A N 1
ATOM 1413 C CA . ILE A 1 180 ? 28.766 15.668 -7.488 1.00 96.62 180 ILE A CA 1
ATOM 1414 C C . ILE A 1 180 ? 30.141 15.083 -7.773 1.00 96.62 180 ILE A C 1
ATOM 1416 O O . ILE A 1 180 ? 31.035 15.786 -8.239 1.00 96.62 180 ILE A O 1
ATOM 1420 N N . SER A 1 181 ? 30.314 13.797 -7.507 1.00 95.50 181 SER A N 1
ATOM 1421 C CA . SER A 1 181 ? 31.542 13.068 -7.812 1.00 95.50 181 SER A CA 1
ATOM 1422 C C . SER A 1 181 ? 31.306 12.142 -8.999 1.00 95.50 181 SER A C 1
ATOM 1424 O O . SER A 1 181 ? 30.274 11.480 -9.081 1.00 95.50 181 SER A O 1
ATOM 1426 N N . PHE A 1 182 ? 32.273 12.072 -9.908 1.00 94.62 182 PHE A N 1
ATOM 1427 C CA . PHE A 1 182 ? 32.278 11.127 -11.018 1.00 94.62 182 PHE A CA 1
ATOM 1428 C C . PHE A 1 182 ? 33.445 10.155 -10.874 1.00 94.62 182 PHE A C 1
ATOM 1430 O O . PHE A 1 182 ? 34.567 10.560 -10.569 1.00 94.62 182 PHE A O 1
ATOM 1437 N N . THR A 1 183 ? 33.193 8.874 -11.139 1.00 92.88 183 THR A N 1
ATOM 1438 C CA . THR A 1 183 ? 34.227 7.844 -11.284 1.00 92.88 183 THR A CA 1
ATOM 1439 C C . THR A 1 183 ? 34.005 7.072 -12.587 1.00 92.88 183 THR A C 1
ATOM 1441 O O . THR A 1 183 ? 32.889 6.601 -12.814 1.00 92.88 183 THR A O 1
ATOM 1444 N N . PRO A 1 184 ? 35.035 6.891 -13.437 1.00 90.12 184 PRO A N 1
ATOM 1445 C CA . PRO A 1 184 ? 34.920 6.062 -14.636 1.00 90.12 184 PRO A CA 1
ATOM 1446 C C . PRO A 1 184 ? 34.452 4.639 -14.296 1.00 90.12 184 PRO A C 1
ATOM 1448 O O . PRO A 1 184 ? 34.943 4.036 -13.340 1.00 90.12 184 PRO A O 1
ATOM 1451 N N . GLY A 1 185 ? 33.513 4.096 -15.071 1.00 82.44 185 GLY A N 1
ATOM 1452 C CA . GLY A 1 185 ? 32.921 2.777 -14.835 1.00 82.44 185 GLY A CA 1
ATOM 1453 C C . GLY A 1 185 ? 33.048 1.861 -16.050 1.00 82.44 185 GLY A C 1
ATOM 1454 O O . GLY A 1 185 ? 33.377 2.298 -17.146 1.00 82.44 185 GLY A O 1
ATOM 1455 N N . ARG A 1 186 ? 32.792 0.563 -15.846 1.00 67.38 186 ARG A N 1
ATOM 1456 C CA . ARG A 1 186 ? 32.717 -0.444 -16.926 1.00 67.38 186 ARG A CA 1
ATOM 1457 C C . ARG A 1 186 ? 31.279 -0.769 -17.343 1.00 67.38 186 ARG A C 1
ATOM 1459 O O . ARG A 1 186 ? 31.063 -1.748 -18.042 1.00 67.38 186 ARG A O 1
ATOM 1466 N N . HIS A 1 187 ? 30.306 -0.026 -16.827 1.00 62.00 187 HIS A N 1
ATOM 1467 C CA . HIS A 1 187 ? 28.894 -0.306 -17.056 1.00 62.00 187 HIS A CA 1
ATOM 1468 C C . HIS A 1 187 ? 28.480 0.147 -18.456 1.00 62.00 187 HIS A C 1
ATOM 1470 O O . HIS A 1 187 ? 28.901 1.211 -18.896 1.00 62.00 187 HIS A O 1
ATOM 1476 N N . ASP A 1 188 ? 27.600 -0.615 -19.109 1.00 69.19 188 ASP A N 1
ATOM 1477 C CA . ASP A 1 188 ? 27.033 -0.279 -20.428 1.00 69.19 188 ASP A CA 1
ATOM 1478 C C . ASP A 1 188 ? 26.118 0.967 -20.394 1.00 69.19 188 ASP A C 1
ATOM 1480 O O . ASP A 1 188 ? 25.560 1.373 -21.410 1.00 69.19 188 ASP A O 1
ATOM 1484 N N . PHE A 1 189 ? 25.932 1.572 -19.218 1.00 72.56 189 PHE A N 1
ATOM 1485 C CA . PHE A 1 189 ? 25.148 2.778 -18.976 1.00 72.56 189 PHE A CA 1
ATOM 1486 C C . PHE A 1 189 ? 25.704 3.536 -17.758 1.00 72.56 189 PHE A C 1
ATOM 1488 O O . PHE A 1 189 ? 26.270 2.912 -16.852 1.00 72.56 189 PHE A O 1
ATOM 1495 N N . PRO A 1 190 ? 25.572 4.876 -17.703 1.00 82.25 190 PRO A N 1
ATOM 1496 C CA . PRO A 1 190 ? 25.959 5.635 -16.523 1.00 82.25 190 PRO A CA 1
ATOM 1497 C C . PRO A 1 190 ? 25.079 5.252 -15.330 1.00 82.25 190 PRO A C 1
ATOM 1499 O O . PRO A 1 190 ? 23.863 5.111 -15.463 1.00 82.25 190 PRO A O 1
ATOM 1502 N N . THR A 1 191 ? 25.691 5.097 -14.158 1.00 85.25 191 THR A N 1
ATOM 1503 C CA . THR A 1 191 ? 24.961 4.876 -12.904 1.00 85.25 191 THR A CA 1
ATOM 1504 C C . THR A 1 191 ? 24.915 6.167 -12.097 1.00 85.25 191 THR A C 1
ATOM 1506 O O . THR A 1 191 ? 25.831 6.990 -12.170 1.00 85.25 191 THR A O 1
ATOM 1509 N N . LEU A 1 192 ? 23.835 6.356 -11.341 1.00 88.12 192 LEU A N 1
ATOM 1510 C CA . LEU A 1 192 ? 23.617 7.544 -10.525 1.00 88.12 192 LEU A CA 1
ATOM 1511 C C . LEU A 1 192 ? 23.187 7.120 -9.118 1.00 88.12 192 LEU A C 1
ATOM 1513 O O . LEU A 1 192 ? 22.142 6.498 -8.943 1.00 88.12 192 LEU A O 1
ATOM 1517 N N . GLY A 1 193 ? 24.017 7.445 -8.132 1.00 87.69 193 GLY A N 1
ATOM 1518 C CA . GLY A 1 193 ? 23.734 7.295 -6.709 1.00 87.69 193 GLY A CA 1
ATOM 1519 C C . GLY A 1 193 ? 23.605 8.654 -6.026 1.00 87.69 193 GLY A C 1
ATOM 1520 O O . GLY A 1 193 ? 24.042 9.682 -6.552 1.00 87.69 193 GLY A O 1
ATOM 1521 N N . TRP A 1 194 ? 22.996 8.672 -4.842 1.00 89.62 194 TRP A N 1
ATOM 1522 C CA . TRP A 1 194 ? 22.860 9.891 -4.052 1.00 89.62 194 TRP A CA 1
ATOM 1523 C C . TRP A 1 194 ? 22.867 9.625 -2.550 1.00 89.62 194 TRP A C 1
ATOM 1525 O O . TRP A 1 194 ? 22.529 8.534 -2.096 1.00 89.62 194 TRP A O 1
ATOM 1535 N N . ASN A 1 195 ? 23.248 10.645 -1.785 1.00 86.62 195 ASN A N 1
ATOM 1536 C CA . ASN A 1 195 ? 23.165 10.690 -0.330 1.00 86.62 195 ASN A CA 1
ATOM 1537 C C . ASN A 1 195 ? 22.539 12.014 0.111 1.00 86.62 195 ASN A C 1
ATOM 1539 O O . ASN A 1 195 ? 22.798 13.066 -0.473 1.00 86.62 195 ASN A O 1
ATOM 1543 N N . SER A 1 196 ? 21.768 11.979 1.195 1.00 81.81 196 SER A N 1
ATOM 1544 C CA . SER A 1 196 ? 21.190 13.170 1.816 1.00 81.81 196 SER A CA 1
ATOM 1545 C C . SER A 1 196 ? 21.057 12.992 3.329 1.00 81.81 196 SER A C 1
ATOM 1547 O O . SER A 1 196 ? 21.120 11.877 3.852 1.00 81.81 196 SER A O 1
ATOM 1549 N N . ALA A 1 197 ? 20.816 14.091 4.050 1.00 74.69 197 ALA A N 1
ATOM 1550 C CA . ALA A 1 197 ? 20.295 13.993 5.411 1.00 74.69 197 ALA A CA 1
ATOM 1551 C C . ALA A 1 197 ? 18.945 13.249 5.410 1.00 74.69 197 ALA A C 1
ATOM 1553 O O . ALA A 1 197 ? 18.209 13.298 4.425 1.00 74.69 197 ALA A O 1
ATOM 1554 N N . HIS A 1 198 ? 18.624 12.558 6.507 1.00 70.12 198 HIS A N 1
ATOM 1555 C CA . HIS A 1 198 ? 17.323 11.907 6.669 1.00 70.12 198 HIS A CA 1
ATOM 1556 C C . HIS A 1 198 ? 16.266 12.970 6.956 1.00 70.12 198 HIS A C 1
ATOM 1558 O O . HIS A 1 198 ? 16.347 13.640 7.981 1.00 70.12 198 HIS A O 1
ATOM 1564 N N . PHE A 1 199 ? 15.294 13.103 6.059 1.00 67.38 199 PHE A N 1
ATOM 1565 C CA . PHE A 1 199 ? 14.206 14.085 6.144 1.00 67.38 199 PHE A CA 1
ATOM 1566 C C . PHE A 1 199 ? 12.836 13.436 6.392 1.00 67.38 199 PHE A C 1
ATOM 1568 O O . PHE A 1 199 ? 11.900 14.093 6.824 1.00 67.38 199 PHE A O 1
ATOM 1575 N N . THR A 1 200 ? 12.759 12.132 6.159 1.00 63.31 200 THR A N 1
ATOM 1576 C CA . THR A 1 200 ? 11.605 11.227 6.274 1.00 63.31 200 THR A CA 1
ATOM 1577 C C . THR A 1 200 ? 11.556 10.484 7.615 1.00 63.31 200 THR A C 1
ATOM 1579 O O . THR A 1 200 ? 10.489 10.192 8.140 1.00 63.31 200 THR A O 1
ATOM 1582 N N . THR A 1 201 ? 12.718 10.188 8.218 1.00 59.06 201 THR A N 1
ATOM 1583 C CA . THR A 1 201 ? 12.815 9.400 9.461 1.00 59.06 201 THR A CA 1
ATOM 1584 C C . THR A 1 201 ? 13.596 10.125 10.548 1.00 59.06 201 THR A C 1
ATOM 1586 O O . THR A 1 201 ? 14.792 10.388 10.387 1.00 59.06 201 THR A O 1
ATOM 1589 N N . HIS A 1 202 ? 12.951 10.371 11.688 1.00 58.19 202 HIS A N 1
ATOM 1590 C CA . HIS A 1 202 ? 13.568 10.972 12.874 1.00 58.19 202 HIS A CA 1
ATOM 1591 C C . HIS A 1 202 ? 14.771 10.157 13.368 1.00 58.19 202 HIS A C 1
ATOM 1593 O O . HIS A 1 202 ? 14.695 8.932 13.501 1.00 58.19 202 HIS A O 1
ATOM 1599 N N . ARG A 1 203 ? 15.888 10.821 13.699 1.00 48.38 203 ARG A N 1
ATOM 1600 C CA . ARG A 1 203 ? 17.082 10.160 14.250 1.00 48.38 203 ARG A CA 1
ATOM 1601 C C . ARG A 1 203 ? 17.479 10.683 15.631 1.00 48.38 203 ARG A C 1
ATOM 1603 O O . ARG A 1 203 ? 17.805 11.841 15.827 1.00 48.38 203 ARG A O 1
ATOM 1610 N N . ARG A 1 204 ? 17.544 9.713 16.545 1.00 39.38 204 ARG A N 1
ATOM 1611 C CA . ARG A 1 204 ? 18.377 9.499 17.747 1.00 39.38 204 ARG A CA 1
ATOM 1612 C C . ARG A 1 204 ? 18.587 10.588 18.816 1.00 39.38 204 ARG A C 1
ATOM 1614 O O . ARG A 1 204 ? 19.007 10.180 19.895 1.00 39.38 204 ARG A O 1
ATOM 1621 N N . HIS A 1 205 ? 18.250 11.865 18.627 1.00 37.72 205 HIS A N 1
ATOM 1622 C CA . HIS A 1 205 ? 18.352 12.855 19.720 1.00 37.72 205 HIS A CA 1
ATOM 1623 C C . HIS A 1 205 ? 17.166 13.812 19.913 1.00 37.72 205 HIS A C 1
ATOM 1625 O O . HIS A 1 205 ? 17.184 14.571 20.878 1.00 37.72 205 HIS A O 1
ATOM 1631 N N . ASP A 1 206 ? 16.096 13.705 19.128 1.00 43.56 206 ASP A N 1
ATOM 1632 C CA . ASP A 1 206 ? 14.980 14.651 19.228 1.00 43.56 206 ASP A CA 1
ATOM 1633 C C . ASP A 1 206 ? 13.859 14.087 20.099 1.00 43.56 206 ASP A C 1
ATOM 1635 O O . ASP A 1 206 ? 13.194 13.112 19.738 1.00 43.56 206 ASP A O 1
ATOM 1639 N N . ARG A 1 207 ? 13.702 14.648 21.303 1.00 44.62 207 ARG A N 1
ATOM 1640 C CA . ARG A 1 207 ? 12.813 14.077 22.317 1.00 44.62 207 ARG A CA 1
ATOM 1641 C C . ARG A 1 207 ? 11.330 14.323 22.086 1.00 44.62 207 ARG A C 1
ATOM 1643 O O . ARG A 1 207 ? 10.579 13.507 22.595 1.00 44.62 207 ARG A O 1
ATOM 1650 N N . GLU A 1 208 ? 10.907 15.297 21.283 1.00 50.25 208 GLU A N 1
ATOM 1651 C CA . GLU A 1 208 ? 9.500 15.450 20.875 1.00 50.25 208 GLU A CA 1
ATOM 1652 C C . GLU A 1 208 ? 9.426 16.104 19.486 1.00 50.25 208 GLU A C 1
ATOM 1654 O O . GLU A 1 208 ? 9.369 17.321 19.363 1.00 50.25 208 GLU A O 1
ATOM 1659 N N . VAL A 1 209 ? 9.491 15.279 18.435 1.00 45.91 209 VAL A N 1
ATOM 1660 C CA . VAL A 1 209 ? 9.064 15.646 17.076 1.00 45.91 209 VAL A CA 1
ATOM 1661 C C . VAL A 1 209 ? 7.898 14.738 16.713 1.00 45.91 209 VAL A C 1
ATOM 1663 O O . VAL A 1 209 ? 7.989 13.509 16.844 1.00 45.91 209 VAL A O 1
ATOM 1666 N N . ASP A 1 210 ? 6.809 15.349 16.263 1.00 56.34 210 ASP A N 1
ATOM 1667 C CA . ASP A 1 210 ? 5.583 14.669 15.873 1.00 56.34 210 ASP A CA 1
ATOM 1668 C C . ASP A 1 210 ? 5.774 14.019 14.515 1.00 56.34 210 ASP A C 1
ATOM 1670 O O . ASP A 1 210 ? 5.529 14.595 13.462 1.00 56.34 210 ASP A O 1
ATOM 1674 N N . SER A 1 211 ? 6.235 12.774 14.546 1.00 69.06 211 SER A N 1
ATOM 1675 C CA . SER A 1 211 ? 6.211 11.922 13.362 1.00 69.06 211 SER A CA 1
ATOM 1676 C C . SER A 1 211 ? 4.839 11.926 12.698 1.00 69.06 211 SER A C 1
ATOM 1678 O O . SER A 1 211 ? 3.818 12.037 13.381 1.00 69.06 211 SER A O 1
ATOM 1680 N N . VAL A 1 212 ? 4.810 11.690 11.386 1.00 79.06 212 VAL A N 1
ATOM 1681 C CA . VAL A 1 212 ? 3.573 11.451 10.623 1.00 79.06 212 VAL A CA 1
ATOM 1682 C C . VAL A 1 212 ? 2.640 10.445 11.322 1.00 79.06 212 VAL A C 1
ATOM 1684 O O . VAL A 1 212 ? 1.423 10.585 11.265 1.00 79.06 212 VAL A O 1
ATOM 1687 N N . ALA A 1 213 ? 3.197 9.500 12.092 1.00 85.56 213 ALA A N 1
ATOM 1688 C CA . ALA A 1 213 ? 2.454 8.599 12.971 1.00 85.56 213 ALA A CA 1
ATOM 1689 C C . ALA A 1 213 ? 1.748 9.299 14.147 1.00 85.56 213 ALA A C 1
ATOM 1691 O O . ALA A 1 213 ? 0.575 9.031 14.382 1.00 85.56 213 ALA A O 1
ATOM 1692 N N . LYS A 1 214 ? 2.419 10.198 14.883 1.00 84.38 214 LYS A N 1
ATOM 1693 C CA . LYS A 1 214 ? 1.787 10.973 15.968 1.00 84.38 214 LYS A CA 1
ATOM 1694 C C . LYS A 1 214 ? 0.682 11.872 15.422 1.00 84.38 214 LYS A C 1
ATOM 1696 O O . LYS A 1 214 ? -0.417 11.829 15.958 1.00 84.38 214 LYS A O 1
ATOM 1701 N N . SER A 1 215 ? 0.934 12.590 14.326 1.00 83.62 215 SER A N 1
ATOM 1702 C CA . SER A 1 215 ? -0.091 13.418 13.675 1.00 83.62 215 SER A CA 1
ATOM 1703 C C . SER A 1 215 ? -1.325 12.595 13.277 1.00 83.62 215 SER A C 1
ATOM 1705 O O . SER A 1 215 ? -2.454 12.994 13.558 1.00 83.62 215 SER A O 1
ATOM 1707 N N . ALA A 1 216 ? -1.127 11.395 12.717 1.00 89.62 216 ALA A N 1
ATOM 1708 C CA . ALA A 1 216 ? -2.226 10.486 12.396 1.00 89.62 216 ALA A CA 1
ATOM 1709 C C . ALA A 1 216 ? -2.990 9.995 13.639 1.00 89.62 216 ALA A C 1
ATOM 1711 O O . ALA A 1 216 ? -4.220 9.936 13.615 1.00 89.62 216 ALA A O 1
ATOM 1712 N N . LEU A 1 217 ? -2.283 9.674 14.729 1.00 92.69 217 LEU A N 1
ATOM 1713 C CA . LEU A 1 217 ? -2.889 9.251 15.996 1.00 92.69 217 LEU A CA 1
ATOM 1714 C C . LEU A 1 217 ? -3.679 10.393 16.656 1.00 92.69 217 LEU A C 1
ATOM 1716 O O . LEU A 1 217 ? -4.820 10.190 17.068 1.00 92.69 217 LEU A O 1
ATOM 1720 N N . ASP A 1 218 ? -3.122 11.603 16.695 1.00 90.38 218 ASP A N 1
ATOM 1721 C CA . ASP A 1 218 ? -3.809 12.795 17.200 1.00 90.38 218 ASP A CA 1
ATOM 1722 C C . ASP A 1 218 ? -5.025 13.148 16.328 1.00 90.38 218 ASP A C 1
ATOM 1724 O O . ASP A 1 218 ? -6.085 13.493 16.851 1.00 90.38 218 ASP A O 1
ATOM 1728 N N . GLY A 1 219 ? -4.922 12.967 15.008 1.00 90.75 219 GLY A N 1
ATOM 1729 C CA . GLY A 1 219 ? -6.031 13.128 14.066 1.00 90.75 219 GLY A CA 1
ATOM 1730 C C . GLY A 1 219 ? -7.157 12.098 14.225 1.00 90.75 219 GLY A C 1
ATOM 1731 O O . GLY A 1 219 ? -8.297 12.388 13.861 1.00 90.75 219 GLY A O 1
ATOM 1732 N N . ALA A 1 220 ? -6.876 10.921 14.792 1.00 95.00 220 ALA A N 1
ATOM 1733 C CA . ALA A 1 220 ? -7.887 9.906 15.100 1.00 95.00 220 ALA A CA 1
ATOM 1734 C C . ALA A 1 220 ? -8.664 10.215 16.393 1.00 95.00 220 ALA A C 1
ATOM 1736 O O . ALA A 1 220 ? -9.796 9.760 16.568 1.00 95.00 220 ALA A O 1
ATOM 1737 N N . ARG A 1 221 ? -8.103 11.026 17.301 1.00 94.69 221 ARG A N 1
ATOM 1738 C CA . ARG A 1 221 ? -8.728 11.328 18.597 1.00 94.69 221 ARG A CA 1
ATOM 1739 C C . ARG A 1 221 ? -10.149 11.893 18.474 1.00 94.69 221 ARG A C 1
ATOM 1741 O O . ARG A 1 221 ? -11.033 11.323 19.113 1.00 94.69 221 ARG A O 1
ATOM 1748 N N . PRO A 1 222 ? -10.432 12.925 17.651 1.00 93.75 222 PRO A N 1
ATOM 1749 C CA . PRO A 1 222 ? -11.793 13.445 17.525 1.00 93.75 222 PRO A CA 1
ATOM 1750 C C . PRO A 1 222 ? -12.796 12.404 17.013 1.00 93.75 222 PRO A C 1
ATOM 1752 O O . PRO A 1 222 ? -13.984 12.535 17.288 1.00 93.75 222 PRO A O 1
ATOM 1755 N N . GLN A 1 223 ? -12.344 11.383 16.270 1.00 94.12 223 GLN A N 1
ATOM 1756 C CA . GLN A 1 223 ? -13.212 10.313 15.765 1.00 94.12 223 GLN A CA 1
ATOM 1757 C C . GLN A 1 223 ? -13.601 9.304 16.846 1.00 94.12 223 GLN A C 1
ATOM 1759 O O . GLN A 1 223 ? -14.676 8.720 16.772 1.00 94.12 223 GLN A O 1
ATOM 1764 N N . LEU A 1 224 ? -12.744 9.106 17.850 1.00 95.81 224 LEU A N 1
ATOM 1765 C CA . LEU A 1 224 ? -12.857 7.999 18.801 1.00 95.81 224 LEU A CA 1
ATOM 1766 C C . LEU A 1 224 ? -13.165 8.439 20.235 1.00 95.81 224 LEU A C 1
ATOM 1768 O O . LEU A 1 224 ? -13.649 7.628 21.025 1.00 95.81 224 LEU A O 1
ATOM 1772 N N . GLU A 1 225 ? -12.901 9.693 20.606 1.00 92.75 225 GLU A N 1
ATOM 1773 C CA . GLU A 1 225 ? -13.002 10.149 22.001 1.00 92.75 225 GLU A CA 1
ATOM 1774 C C . GLU A 1 225 ? -14.420 10.069 22.586 1.00 92.75 225 GLU A C 1
ATOM 1776 O O . GLU A 1 225 ? -14.578 9.886 23.792 1.00 92.75 225 GLU A O 1
ATOM 1781 N N . SER A 1 226 ? -15.445 10.142 21.733 1.00 93.56 226 SER A N 1
ATOM 1782 C CA . SER A 1 226 ? -16.861 10.023 22.100 1.00 93.56 226 SER A CA 1
ATOM 1783 C C . SER A 1 226 ? -17.383 8.583 22.094 1.00 93.56 226 SER A C 1
ATOM 1785 O O . SER A 1 226 ? -18.591 8.376 22.241 1.00 93.56 226 SER A O 1
ATOM 1787 N N . SER A 1 227 ? -16.508 7.585 21.911 1.00 95.38 227 SER A N 1
ATOM 1788 C CA . SER A 1 227 ? -16.917 6.178 21.951 1.00 95.38 227 SER A CA 1
ATOM 1789 C C . SER A 1 227 ? -17.524 5.847 23.323 1.00 95.38 227 SER A C 1
ATOM 1791 O O . SER A 1 227 ? -16.986 6.326 24.334 1.00 95.38 227 SER A O 1
ATOM 1793 N N . PRO A 1 228 ? -18.601 5.033 23.378 1.00 95.12 228 PRO A N 1
ATOM 1794 C CA . PRO A 1 228 ? -19.321 4.710 24.608 1.00 95.12 228 PRO A CA 1
ATOM 1795 C C . PRO A 1 228 ? -18.416 4.252 25.753 1.00 95.12 228 PRO A C 1
ATOM 1797 O O . PRO A 1 228 ? -17.380 3.621 25.535 1.00 95.12 228 PRO A O 1
ATOM 1800 N N . GLU A 1 229 ? -18.826 4.534 26.985 1.00 92.50 229 GLU A N 1
ATOM 1801 C CA . GLU A 1 229 ? -18.104 4.066 28.167 1.00 92.50 229 GLU A CA 1
ATOM 1802 C C . GLU A 1 229 ? -17.982 2.531 28.168 1.00 92.50 229 GLU A C 1
ATOM 1804 O O . GLU A 1 229 ? -18.897 1.817 27.756 1.00 92.50 229 GLU A O 1
ATOM 1809 N N . GLY A 1 230 ? -16.818 2.022 28.578 1.00 91.75 230 GLY A N 1
ATOM 1810 C CA . GLY A 1 230 ? -16.508 0.589 28.558 1.00 91.75 230 GLY A CA 1
ATOM 1811 C C . GLY A 1 230 ? -16.138 0.019 27.181 1.00 91.75 230 GLY A C 1
ATOM 1812 O O . GLY A 1 230 ? -15.793 -1.159 27.096 1.00 91.75 230 GLY A O 1
ATOM 1813 N N . SER A 1 231 ? -16.178 0.824 26.112 1.00 96.81 231 SER A N 1
ATOM 1814 C CA . SER A 1 231 ? -15.653 0.432 24.799 1.00 96.81 231 SER A CA 1
ATOM 1815 C C . SER A 1 231 ? -14.138 0.617 24.706 1.00 96.81 231 SER A C 1
ATOM 1817 O O . SER A 1 231 ? -13.565 1.485 25.363 1.00 96.81 231 SER A O 1
ATOM 1819 N N . LEU A 1 232 ? -13.500 -0.199 23.867 1.00 97.44 232 LEU A N 1
ATOM 1820 C CA . LEU A 1 232 ? -12.088 -0.062 23.525 1.00 97.44 232 LEU A CA 1
ATOM 1821 C C . LEU A 1 232 ? -11.924 0.827 22.292 1.00 97.44 232 LEU A C 1
ATOM 1823 O O . LEU A 1 232 ? -12.624 0.648 21.291 1.00 97.44 232 LEU A O 1
ATOM 1827 N N . ARG A 1 233 ? -10.952 1.733 22.345 1.00 97.69 233 ARG A N 1
ATOM 1828 C CA . ARG A 1 233 ? -10.615 2.686 21.285 1.00 97.69 233 ARG A CA 1
ATOM 1829 C C . ARG A 1 233 ? -9.281 2.305 20.663 1.00 97.69 233 ARG A C 1
ATOM 1831 O O . ARG A 1 233 ? -8.266 2.212 21.356 1.00 97.69 233 ARG A O 1
ATOM 1838 N N . GLY A 1 234 ? -9.288 2.099 19.354 1.00 97.69 234 GLY A N 1
ATOM 1839 C CA . GLY A 1 234 ? -8.138 1.621 18.604 1.00 97.69 234 GLY A CA 1
ATOM 1840 C C . GLY A 1 234 ? -7.806 2.461 17.386 1.00 97.69 234 GLY A C 1
ATOM 1841 O O . GLY A 1 234 ? -8.684 3.061 16.780 1.00 97.69 234 GLY A O 1
ATOM 1842 N N . VAL A 1 235 ? -6.541 2.438 16.974 1.00 98.44 235 VAL A N 1
ATOM 1843 C CA . VAL A 1 235 ? -6.140 2.925 15.646 1.00 98.44 235 VAL A CA 1
ATOM 1844 C C . VAL A 1 235 ? -5.467 1.800 14.872 1.00 98.44 235 VAL A C 1
ATOM 1846 O O . VAL A 1 235 ? -4.546 1.153 15.375 1.00 98.44 235 VAL A O 1
ATOM 1849 N N . TYR A 1 236 ? -5.917 1.567 13.643 1.00 98.31 236 TYR A N 1
ATOM 1850 C CA . TYR A 1 236 ? -5.239 0.715 12.669 1.00 98.31 236 TYR A CA 1
ATOM 1851 C C . TYR A 1 236 ? -4.321 1.595 11.827 1.00 98.31 236 TYR A C 1
ATOM 1853 O O . TYR A 1 236 ? -4.750 2.241 10.875 1.00 98.31 236 TYR A O 1
ATOM 1861 N N . LEU A 1 237 ? -3.052 1.655 12.223 1.00 96.44 237 LEU A N 1
ATOM 1862 C CA . LEU A 1 237 ? -2.043 2.494 11.598 1.00 96.44 237 LEU A CA 1
ATOM 1863 C C . LEU A 1 237 ? -1.285 1.692 10.535 1.00 96.44 237 LEU A C 1
ATOM 1865 O O . LEU A 1 237 ? -0.517 0.780 10.837 1.00 96.44 237 LEU A O 1
ATOM 1869 N N . CYS A 1 238 ? -1.518 2.036 9.281 1.00 93.75 238 CYS A N 1
ATOM 1870 C CA . CYS A 1 238 ? -1.068 1.306 8.113 1.00 93.75 238 CYS A CA 1
ATOM 1871 C C . CYS A 1 238 ? 0.100 2.019 7.429 1.00 93.75 238 CYS A C 1
ATOM 1873 O O . CYS A 1 238 ? 0.143 3.249 7.341 1.00 93.75 238 CYS A O 1
ATOM 1875 N N . ASP A 1 239 ? 1.030 1.232 6.904 1.00 88.81 239 ASP A N 1
ATOM 1876 C CA . ASP A 1 239 ? 2.126 1.732 6.086 1.00 88.81 239 ASP A CA 1
ATOM 1877 C C . ASP A 1 239 ? 1.595 2.210 4.724 1.00 88.81 239 ASP A C 1
ATOM 1879 O O . ASP A 1 239 ? 1.067 1.441 3.916 1.00 88.81 239 ASP A O 1
ATOM 1883 N N . GLY A 1 240 ? 1.704 3.512 4.488 1.00 84.56 240 GLY A N 1
ATOM 1884 C CA . GLY A 1 240 ? 1.411 4.180 3.227 1.00 84.56 240 GLY A CA 1
ATOM 1885 C C . GLY A 1 240 ? 2.686 4.602 2.503 1.00 84.56 240 GLY A C 1
ATOM 1886 O O . GLY A 1 240 ? 2.692 5.643 1.866 1.00 84.56 240 GLY A O 1
ATOM 1887 N N . GLY A 1 241 ? 3.786 3.859 2.627 1.00 78.50 241 GLY A N 1
ATOM 1888 C CA . GLY A 1 241 ? 5.050 4.177 1.958 1.00 78.50 241 GLY A CA 1
ATOM 1889 C C . GLY A 1 241 ? 5.886 5.167 2.749 1.00 78.50 241 GLY A C 1
ATOM 1890 O O . GLY A 1 241 ? 6.429 6.112 2.184 1.00 78.50 241 GLY A O 1
ATOM 1891 N N . THR A 1 242 ? 5.952 4.968 4.063 1.00 78.69 242 THR A N 1
ATOM 1892 C CA . THR A 1 242 ? 6.857 5.723 4.929 1.00 78.69 242 THR A CA 1
ATOM 1893 C C . THR A 1 242 ? 8.091 4.895 5.260 1.00 78.69 242 THR A C 1
ATOM 1895 O O . THR A 1 242 ? 8.044 3.684 5.490 1.00 78.69 242 THR A O 1
ATOM 1898 N N . GLU A 1 243 ? 9.229 5.558 5.370 1.00 76.69 243 GLU A N 1
ATOM 1899 C CA . GLU A 1 243 ? 10.475 4.924 5.771 1.00 76.69 243 GLU A CA 1
ATOM 1900 C C . GLU A 1 243 ? 10.510 4.541 7.266 1.00 76.69 243 GLU A C 1
ATOM 1902 O O . GLU A 1 243 ? 11.445 3.871 7.720 1.00 76.69 243 GLU A O 1
ATOM 1907 N N . LEU A 1 244 ? 9.487 4.912 8.051 1.00 79.19 244 LEU A N 1
ATOM 1908 C CA . LEU A 1 244 ? 9.355 4.536 9.465 1.00 79.19 244 LEU A CA 1
ATOM 1909 C C . LEU A 1 244 ? 9.263 3.014 9.695 1.00 79.19 244 LEU A C 1
ATOM 1911 O O . LEU A 1 244 ? 9.600 2.558 10.793 1.00 79.19 244 LEU A O 1
ATOM 1915 N N . TRP A 1 245 ? 8.848 2.236 8.684 1.00 78.50 245 TRP A N 1
ATOM 1916 C CA . TRP A 1 245 ? 8.825 0.764 8.714 1.00 78.50 245 TRP A CA 1
ATOM 1917 C C . TRP A 1 245 ? 10.105 0.120 8.175 1.00 78.50 245 TRP A C 1
ATOM 1919 O O . TRP A 1 245 ? 10.356 -1.045 8.466 1.00 78.50 245 TRP A O 1
ATOM 1929 N N . THR A 1 246 ? 10.933 0.833 7.409 1.00 64.81 246 THR A N 1
ATOM 1930 C CA . THR A 1 246 ? 12.073 0.234 6.689 1.00 64.81 246 THR A CA 1
ATOM 1931 C C . THR A 1 246 ? 13.428 0.639 7.267 1.00 64.81 246 THR A C 1
ATOM 1933 O O . THR A 1 246 ? 14.355 -0.172 7.295 1.00 64.81 246 THR A O 1
ATOM 1936 N N . LYS A 1 247 ? 13.568 1.854 7.814 1.00 55.41 247 LYS A N 1
ATOM 1937 C CA . LYS A 1 247 ? 14.835 2.353 8.379 1.00 55.41 247 LYS A CA 1
ATOM 1938 C C . LYS A 1 247 ? 14.983 2.029 9.870 1.00 55.41 247 LYS A C 1
ATOM 1940 O O . LYS A 1 247 ? 15.116 2.914 10.714 1.00 55.41 247 LYS A O 1
ATOM 1945 N N . GLY A 1 248 ? 15.019 0.738 10.196 1.00 43.81 248 GLY A N 1
ATOM 1946 C CA . GLY A 1 248 ? 15.579 0.224 11.453 1.00 43.81 248 GLY A CA 1
ATOM 1947 C C . GLY A 1 248 ? 17.044 -0.185 11.264 1.00 43.81 248 GLY A C 1
ATOM 1948 O O . GLY A 1 248 ? 17.430 -0.656 10.198 1.00 43.81 248 GLY A O 1
ATOM 1949 N N . ALA A 1 249 ? 17.900 -0.030 12.281 1.00 34.62 249 ALA A N 1
ATOM 1950 C CA . ALA A 1 249 ? 19.190 -0.730 12.249 1.00 34.62 249 ALA A CA 1
ATOM 1951 C C . ALA A 1 249 ? 18.916 -2.245 12.219 1.00 34.62 249 ALA A C 1
ATOM 1953 O O . ALA A 1 249 ? 17.986 -2.682 12.890 1.00 34.62 249 ALA A O 1
ATOM 1954 N N . ALA A 1 250 ? 19.742 -3.044 11.531 1.00 36.25 250 ALA A N 1
ATOM 1955 C CA . ALA A 1 250 ? 19.565 -4.498 11.344 1.00 36.25 250 ALA A CA 1
ATOM 1956 C C . ALA A 1 250 ? 19.358 -5.332 12.638 1.00 36.25 250 ALA A C 1
ATOM 1958 O O . ALA A 1 250 ? 19.059 -6.522 12.573 1.00 36.25 250 ALA A O 1
ATOM 1959 N N . HIS A 1 251 ? 19.502 -4.710 13.813 1.00 36.25 251 HIS A N 1
ATOM 1960 C CA . HIS A 1 251 ? 19.341 -5.300 15.141 1.00 36.25 251 HIS A CA 1
ATOM 1961 C C . HIS A 1 251 ? 18.458 -4.462 16.095 1.00 36.25 251 HIS A C 1
ATOM 1963 O O . HIS A 1 251 ? 18.581 -4.603 17.310 1.00 36.25 251 HIS A O 1
ATOM 1969 N N . LYS A 1 252 ? 17.615 -3.545 15.595 1.00 43.97 252 LYS A N 1
ATOM 1970 C CA . LYS A 1 252 ? 16.753 -2.678 16.425 1.00 43.97 252 LYS A CA 1
ATOM 1971 C C . LYS A 1 252 ? 15.302 -2.662 15.950 1.00 43.97 252 LYS A C 1
ATOM 1973 O O . LYS A 1 252 ? 15.029 -2.864 14.773 1.00 43.97 252 LYS A O 1
ATOM 1978 N N . THR A 1 253 ? 14.402 -2.396 16.896 1.00 53.06 253 THR A N 1
ATOM 1979 C CA . THR A 1 253 ? 12.987 -2.079 16.669 1.00 53.06 253 THR A CA 1
ATOM 1980 C C . THR A 1 253 ? 12.832 -1.038 15.561 1.00 53.06 253 THR A C 1
ATOM 1982 O O . THR A 1 253 ? 13.622 -0.093 15.475 1.00 53.06 253 THR A O 1
ATOM 1985 N N . PHE A 1 254 ? 11.827 -1.216 14.699 1.00 65.69 254 PHE A N 1
ATOM 1986 C CA . PHE A 1 254 ? 11.489 -0.216 13.690 1.00 65.69 254 PHE A CA 1
ATOM 1987 C C . PHE A 1 254 ? 11.113 1.107 14.383 1.00 65.69 254 PHE A C 1
ATOM 1989 O O . PHE A 1 254 ? 10.442 1.063 15.423 1.00 65.69 254 PHE A O 1
ATOM 1996 N N . PRO A 1 255 ? 11.514 2.277 13.843 1.00 77.62 255 PRO A N 1
ATOM 1997 C CA . PRO A 1 255 ? 11.197 3.580 14.432 1.00 77.62 255 PRO A CA 1
ATOM 1998 C C . PRO A 1 255 ? 9.718 3.749 14.800 1.00 77.62 255 PRO A C 1
ATOM 2000 O O . PRO A 1 255 ? 9.408 4.311 15.853 1.00 77.62 255 PRO A O 1
ATOM 2003 N N . ILE A 1 256 ? 8.813 3.206 13.978 1.00 84.31 256 ILE A N 1
ATOM 2004 C CA . ILE A 1 256 ? 7.371 3.241 14.224 1.00 84.31 256 ILE A CA 1
ATOM 2005 C C . ILE A 1 256 ? 6.957 2.566 15.542 1.00 84.31 256 ILE A C 1
ATOM 2007 O O . ILE A 1 256 ? 6.174 3.141 16.300 1.00 84.31 256 ILE A O 1
ATOM 2011 N N . HIS A 1 257 ? 7.513 1.394 15.874 1.00 87.00 257 HIS A N 1
ATOM 2012 C CA . HIS A 1 257 ? 7.175 0.666 17.106 1.00 87.00 257 HIS A CA 1
ATOM 2013 C C . HIS A 1 257 ? 7.522 1.491 18.343 1.00 87.00 257 HIS A C 1
ATOM 2015 O O . HIS A 1 257 ? 6.768 1.499 19.315 1.00 87.00 257 HIS A O 1
ATOM 2021 N N . ASP A 1 258 ? 8.649 2.201 18.309 1.00 83.12 258 ASP A N 1
ATOM 2022 C CA . ASP A 1 258 ? 9.095 3.022 19.432 1.00 83.12 258 ASP A CA 1
ATOM 2023 C C . ASP A 1 258 ? 8.262 4.300 19.577 1.00 83.12 258 ASP A C 1
ATOM 2025 O O . ASP A 1 258 ? 7.969 4.706 20.703 1.00 83.12 258 ASP A O 1
ATOM 2029 N N . ILE A 1 259 ? 7.848 4.918 18.465 1.00 83.81 259 ILE A N 1
ATOM 2030 C CA . ILE A 1 259 ? 6.929 6.067 18.465 1.00 83.81 259 ILE A CA 1
ATOM 2031 C C . ILE A 1 259 ? 5.586 5.668 19.081 1.00 83.81 259 ILE A C 1
ATOM 2033 O O . ILE A 1 259 ? 5.123 6.307 20.024 1.00 83.81 259 ILE A O 1
ATOM 2037 N N . VAL A 1 260 ? 4.988 4.586 18.587 1.00 90.06 260 VAL A N 1
ATOM 2038 C CA . VAL A 1 260 ? 3.656 4.131 19.007 1.00 90.06 260 VAL A CA 1
ATOM 2039 C C . VAL A 1 260 ? 3.669 3.667 20.460 1.00 90.06 260 VAL A C 1
ATOM 2041 O O . VAL A 1 260 ? 2.760 4.001 21.218 1.00 90.06 260 VAL A O 1
ATOM 2044 N N . ARG A 1 261 ? 4.733 2.975 20.895 1.00 88.50 261 ARG A N 1
ATOM 2045 C CA . ARG A 1 261 ? 4.900 2.584 22.303 1.00 88.50 261 ARG A CA 1
ATOM 2046 C C . ARG A 1 261 ? 4.939 3.803 23.225 1.00 88.50 261 ARG A C 1
ATOM 2048 O O . ARG A 1 261 ? 4.292 3.783 24.268 1.00 88.50 261 ARG A O 1
ATOM 2055 N N . ARG A 1 262 ? 5.662 4.864 22.845 1.00 86.50 262 ARG A N 1
ATOM 2056 C CA . ARG A 1 262 ? 5.679 6.123 23.611 1.00 86.50 262 ARG A CA 1
ATOM 2057 C C . ARG A 1 262 ? 4.310 6.800 23.614 1.00 86.50 262 ARG A C 1
ATOM 2059 O O . ARG A 1 262 ? 3.880 7.240 24.672 1.00 86.50 262 ARG A O 1
ATOM 2066 N N . TYR A 1 263 ? 3.628 6.839 22.468 1.00 89.50 263 TYR A N 1
ATOM 2067 C CA . TYR A 1 263 ? 2.310 7.465 22.345 1.00 89.50 263 TYR A CA 1
ATOM 2068 C C . TYR A 1 263 ? 1.256 6.780 23.221 1.00 89.50 263 TYR A C 1
ATOM 2070 O O . TYR A 1 263 ? 0.535 7.449 23.952 1.00 89.50 263 TYR A O 1
ATOM 2078 N N . ILE A 1 264 ? 1.175 5.445 23.196 1.00 91.88 264 ILE A N 1
ATOM 2079 C CA . ILE A 1 264 ? 0.230 4.703 24.048 1.00 91.88 264 ILE A CA 1
ATOM 2080 C C . ILE A 1 264 ? 0.550 4.909 25.530 1.00 91.88 264 ILE A C 1
ATOM 2082 O O . ILE A 1 264 ? -0.368 5.062 26.334 1.00 91.88 264 ILE A O 1
ATOM 2086 N N . ALA A 1 265 ? 1.837 4.942 25.889 1.00 89.50 265 ALA A N 1
ATOM 2087 C CA . ALA A 1 265 ? 2.263 5.157 27.267 1.00 89.50 265 ALA A CA 1
ATOM 2088 C C . ALA A 1 265 ? 1.910 6.559 27.798 1.00 89.50 265 ALA A C 1
ATOM 2090 O O . ALA A 1 265 ? 1.660 6.694 28.993 1.00 89.50 265 ALA A O 1
ATOM 2091 N N . SER A 1 266 ? 1.891 7.590 26.943 1.00 88.56 266 SER A N 1
ATOM 2092 C CA . SER A 1 266 ? 1.577 8.972 27.341 1.00 88.56 266 SER A CA 1
ATOM 2093 C C . SER A 1 266 ? 0.111 9.369 27.146 1.00 88.56 266 SER A C 1
ATOM 2095 O O . SER A 1 266 ? -0.395 10.230 27.863 1.00 88.56 266 SER A O 1
ATOM 2097 N N . SER A 1 267 ? -0.590 8.762 26.190 1.00 88.00 267 SER A N 1
ATOM 2098 C CA . SER A 1 267 ? -2.022 8.973 25.976 1.00 88.00 267 SER A CA 1
ATOM 2099 C C . SER A 1 267 ? -2.821 8.340 27.113 1.00 88.00 267 SER A C 1
ATOM 2101 O O . SER A 1 267 ? -2.402 7.318 27.644 1.00 88.00 267 SER A O 1
ATOM 2103 N N . SER A 1 268 ? -4.003 8.866 27.440 1.00 89.31 268 SER A N 1
ATOM 2104 C CA . SER A 1 268 ? -5.019 8.203 28.283 1.00 89.31 268 SER A CA 1
ATOM 2105 C C . SER A 1 268 ? -6.302 7.846 27.520 1.00 89.31 268 SER A C 1
ATOM 2107 O O . SER A 1 268 ? -7.167 7.166 28.062 1.00 89.31 268 SER A O 1
ATOM 2109 N N . TRP A 1 269 ? -6.443 8.301 26.270 1.00 92.56 269 TRP A N 1
ATOM 2110 C CA . TRP A 1 269 ? -7.695 8.202 25.511 1.00 92.56 269 TRP A CA 1
ATOM 2111 C C . TRP A 1 269 ? -7.776 6.962 24.611 1.00 92.56 269 TRP A C 1
ATOM 2113 O O . TRP A 1 269 ? -8.876 6.582 24.220 1.00 92.56 269 TRP A O 1
ATOM 2123 N N . LEU A 1 270 ? -6.626 6.372 24.272 1.00 95.25 270 LEU A N 1
ATOM 2124 C CA . LEU A 1 270 ? -6.479 5.298 23.285 1.00 95.25 270 LEU A CA 1
ATOM 2125 C C . LEU A 1 270 ? -6.055 3.983 23.946 1.00 95.25 270 LEU A C 1
ATOM 2127 O O . LEU A 1 270 ? -5.088 3.988 24.701 1.00 95.25 270 LEU A O 1
ATOM 2131 N N . ASP A 1 271 ? -6.697 2.859 23.653 1.00 97.00 271 ASP A N 1
ATOM 2132 C CA . ASP A 1 271 ? -6.412 1.583 24.329 1.00 97.00 271 ASP A CA 1
ATOM 2133 C C . ASP A 1 271 ? -5.368 0.738 23.600 1.00 97.00 271 ASP A C 1
ATOM 2135 O O . ASP A 1 271 ? -4.553 0.057 24.234 1.00 97.00 271 ASP A O 1
ATOM 2139 N N . PHE A 1 272 ? -5.367 0.798 22.268 1.00 97.88 272 PHE A N 1
ATOM 2140 C CA . PHE A 1 272 ? -4.425 0.057 21.441 1.00 97.88 272 PHE A CA 1
ATOM 2141 C C . PHE A 1 272 ? -4.153 0.723 20.086 1.00 97.88 272 PHE A C 1
ATOM 2143 O O . PHE A 1 272 ? -4.932 1.527 19.578 1.00 97.88 272 PHE A O 1
ATOM 2150 N N . VAL A 1 273 ? -3.041 0.333 19.471 1.00 98.25 273 VAL A N 1
ATOM 2151 C CA . VAL A 1 273 ? -2.688 0.623 18.081 1.00 98.25 273 VAL A CA 1
ATOM 2152 C C . VAL A 1 273 ? -2.266 -0.682 17.421 1.00 98.25 273 VAL A C 1
ATOM 2154 O O . VAL A 1 273 ? -1.483 -1.448 17.988 1.00 98.25 273 VAL A O 1
ATOM 2157 N N . VAL A 1 274 ? -2.767 -0.929 16.215 1.00 98.25 274 VAL A N 1
ATOM 2158 C CA . VAL A 1 274 ? -2.312 -2.031 15.365 1.00 98.25 274 VAL A CA 1
ATOM 2159 C C . VAL A 1 274 ? -1.520 -1.444 14.212 1.00 98.25 274 VAL A C 1
ATOM 2161 O O . VAL A 1 274 ? -2.042 -0.628 13.460 1.00 98.25 274 VAL A O 1
ATOM 2164 N N . LEU A 1 275 ? -0.258 -1.841 14.090 1.00 96.44 275 LEU A N 1
ATOM 2165 C CA . LEU A 1 275 ? 0.606 -1.456 12.980 1.00 96.44 275 LEU A CA 1
ATOM 2166 C C . LEU A 1 275 ? 0.454 -2.470 11.861 1.00 96.44 275 LEU A C 1
ATOM 2168 O O . LEU A 1 275 ? 0.665 -3.649 12.127 1.00 96.44 275 LEU A O 1
ATOM 2172 N N . PHE A 1 276 ? 0.149 -2.024 10.646 1.00 94.81 276 PHE A N 1
ATOM 2173 C CA . PHE A 1 276 ? 0.047 -2.869 9.456 1.00 94.81 276 PHE A CA 1
ATOM 2174 C C . PHE A 1 276 ? 1.103 -2.500 8.418 1.00 94.81 276 PHE A C 1
ATOM 2176 O O . PHE A 1 276 ? 1.341 -1.323 8.157 1.00 94.81 276 PHE A O 1
ATOM 2183 N N . SER A 1 277 ? 1.707 -3.507 7.795 1.00 91.75 277 SER A N 1
ATOM 2184 C CA . SER A 1 277 ? 2.577 -3.348 6.627 1.00 91.75 277 SER A CA 1
ATOM 2185 C C . SER A 1 277 ? 2.502 -4.571 5.722 1.00 91.75 277 SER A C 1
ATOM 2187 O O . SER A 1 277 ? 1.864 -5.574 6.051 1.00 91.75 277 SER A O 1
ATOM 2189 N N . VAL A 1 278 ? 3.161 -4.500 4.566 1.00 88.94 278 VAL A N 1
ATOM 2190 C CA . VAL A 1 278 ? 3.339 -5.657 3.687 1.00 88.94 278 VAL A CA 1
ATOM 2191 C C . VAL A 1 278 ? 4.784 -6.117 3.752 1.00 88.94 278 VAL A C 1
ATOM 2193 O O . VAL A 1 278 ? 5.697 -5.388 3.370 1.00 88.94 278 VAL A O 1
ATOM 2196 N N . GLU A 1 279 ? 4.983 -7.345 4.214 1.00 85.38 279 GLU A N 1
ATOM 2197 C CA . GLU A 1 279 ? 6.291 -7.990 4.249 1.00 85.38 279 GLU A CA 1
ATOM 2198 C C . GLU A 1 279 ? 6.431 -8.945 3.071 1.00 85.38 279 GLU A C 1
ATOM 2200 O O . GLU A 1 279 ? 5.517 -9.715 2.769 1.00 85.38 279 GLU A O 1
ATOM 2205 N N . GLN A 1 280 ? 7.603 -8.928 2.440 1.00 80.38 280 GLN A N 1
ATOM 2206 C CA . GLN A 1 280 ? 8.024 -10.026 1.586 1.00 80.38 280 GLN A CA 1
ATOM 2207 C C . GLN A 1 280 ? 8.462 -11.182 2.486 1.00 80.38 280 GLN A C 1
ATOM 2209 O O . GLN A 1 280 ? 9.348 -11.025 3.332 1.00 80.38 280 GLN A O 1
ATOM 2214 N N . GLU A 1 281 ? 7.839 -12.341 2.324 1.00 73.62 281 GLU A N 1
ATOM 2215 C CA . GLU A 1 281 ? 8.307 -13.542 2.995 1.00 73.62 281 GLU A CA 1
ATOM 2216 C C . GLU A 1 281 ? 9.640 -13.965 2.382 1.00 73.62 281 GLU A C 1
ATOM 2218 O O . GLU A 1 281 ? 9.844 -13.903 1.168 1.00 73.62 281 GLU A O 1
ATOM 2223 N N . ARG A 1 282 ? 10.572 -14.382 3.241 1.00 65.81 282 ARG A N 1
ATOM 2224 C CA . ARG A 1 282 ? 11.835 -14.945 2.767 1.00 65.81 282 ARG A CA 1
ATOM 2225 C C . ARG A 1 282 ? 11.544 -16.264 2.079 1.00 65.81 282 ARG A C 1
ATOM 2227 O O . ARG A 1 282 ? 10.925 -17.144 2.683 1.00 65.81 282 ARG A O 1
ATOM 2234 N N . ASP A 1 283 ? 12.038 -16.406 0.859 1.00 64.88 283 ASP A N 1
ATOM 2235 C CA . ASP A 1 283 ? 11.944 -17.667 0.150 1.00 64.88 283 ASP A CA 1
ATOM 2236 C C . ASP A 1 283 ? 12.829 -18.682 0.902 1.00 64.88 283 ASP A C 1
ATOM 2238 O O . ASP A 1 283 ? 13.988 -18.380 1.210 1.00 64.88 283 ASP A O 1
ATOM 2242 N N . PRO A 1 284 ? 12.343 -19.890 1.243 1.00 62.50 284 PRO A N 1
ATOM 2243 C CA . PRO A 1 284 ? 13.185 -20.928 1.840 1.00 62.50 284 PRO A CA 1
ATOM 2244 C C . PRO A 1 284 ? 14.452 -21.210 1.016 1.00 62.50 284 PRO A C 1
ATOM 2246 O O . PRO A 1 284 ? 15.495 -21.573 1.571 1.00 62.50 284 PRO A O 1
ATOM 2249 N N . THR A 1 285 ? 14.376 -20.995 -0.299 1.00 61.94 285 THR A N 1
ATOM 2250 C CA . THR A 1 285 ? 15.488 -21.129 -1.238 1.00 61.94 285 THR A CA 1
ATOM 2251 C C . THR A 1 285 ? 16.446 -19.938 -1.232 1.00 61.94 285 THR A C 1
ATOM 2253 O O . THR A 1 285 ? 17.524 -20.059 -1.802 1.00 61.94 285 THR A O 1
ATOM 2256 N N . ASP A 1 286 ? 16.171 -18.831 -0.528 1.00 62.41 286 ASP A N 1
ATOM 2257 C CA . ASP A 1 286 ? 17.089 -17.679 -0.425 1.00 62.41 286 ASP A CA 1
ATOM 2258 C C . ASP A 1 286 ? 18.463 -18.070 0.147 1.00 62.41 286 ASP A C 1
ATOM 2260 O O . ASP A 1 286 ? 19.485 -17.443 -0.153 1.00 62.41 286 ASP A O 1
ATOM 2264 N N . ARG A 1 287 ? 18.508 -19.141 0.951 1.00 63.97 287 ARG A N 1
ATOM 2265 C CA . ARG A 1 287 ? 19.749 -19.726 1.489 1.00 63.97 287 ARG A CA 1
ATOM 2266 C C . ARG A 1 287 ? 20.498 -20.610 0.486 1.00 63.97 287 ARG A C 1
ATOM 2268 O O . ARG A 1 287 ? 21.628 -21.005 0.759 1.00 63.97 287 ARG A O 1
ATOM 2275 N N . MET A 1 288 ? 19.884 -20.936 -0.647 1.00 65.19 288 MET A N 1
ATOM 2276 C CA . MET A 1 288 ? 20.468 -21.750 -1.709 1.00 65.19 288 MET A CA 1
ATOM 2277 C C . MET A 1 288 ? 21.286 -20.892 -2.684 1.00 65.19 288 MET A C 1
ATOM 2279 O O . MET A 1 288 ? 21.243 -19.653 -2.675 1.00 65.19 288 MET A O 1
ATOM 2283 N N . ALA A 1 289 ? 22.053 -21.577 -3.537 1.00 58.19 289 ALA A N 1
ATOM 2284 C CA . ALA A 1 289 ? 22.793 -20.949 -4.625 1.00 58.19 289 ALA A CA 1
ATOM 2285 C C . ALA A 1 289 ? 21.843 -20.124 -5.521 1.00 58.19 289 ALA A C 1
ATOM 2287 O O . ALA A 1 289 ? 20.725 -20.576 -5.769 1.00 58.19 289 ALA A O 1
ATOM 2288 N N . PRO A 1 290 ? 22.264 -18.957 -6.051 1.00 53.84 290 PRO A N 1
ATOM 2289 C CA . PRO A 1 290 ? 21.410 -18.079 -6.861 1.00 53.84 290 PRO A CA 1
ATOM 2290 C C . PRO A 1 290 ? 20.694 -18.757 -8.039 1.00 53.84 290 PRO A C 1
ATOM 2292 O O . PRO A 1 290 ? 19.606 -18.332 -8.410 1.00 53.84 290 PRO A O 1
ATOM 2295 N N . SER A 1 291 ? 21.275 -19.819 -8.606 1.00 47.84 291 SER A N 1
ATOM 2296 C CA . SER A 1 291 ? 20.688 -20.619 -9.690 1.00 47.84 291 SER A CA 1
ATOM 2297 C C . SER A 1 291 ? 19.511 -21.503 -9.262 1.00 47.84 291 SER A C 1
ATOM 2299 O O . SER A 1 291 ? 18.745 -21.938 -10.115 1.00 47.84 291 SER A O 1
ATOM 2301 N N . LEU A 1 292 ? 19.373 -21.774 -7.963 1.00 45.12 292 LEU A N 1
ATOM 2302 C CA . LEU A 1 292 ? 18.327 -22.611 -7.366 1.00 45.12 292 LEU A CA 1
ATOM 2303 C C . LEU A 1 292 ? 17.307 -21.793 -6.566 1.00 45.12 292 LEU A C 1
ATOM 2305 O O . LEU A 1 292 ? 16.368 -22.362 -6.013 1.00 45.12 292 LEU A O 1
ATOM 2309 N N . ARG A 1 293 ? 17.490 -20.469 -6.489 1.00 53.69 293 ARG A N 1
ATOM 2310 C CA . ARG A 1 293 ? 16.529 -19.575 -5.845 1.00 53.69 293 ARG A CA 1
ATOM 2311 C C . ARG A 1 293 ? 15.264 -19.518 -6.681 1.00 53.69 293 ARG A C 1
ATOM 2313 O O . ARG A 1 293 ? 15.312 -19.200 -7.872 1.00 53.69 293 ARG A O 1
ATOM 2320 N N . SER A 1 294 ? 14.128 -19.781 -6.053 1.00 51.97 294 SER A N 1
ATOM 2321 C CA . SER A 1 294 ? 12.854 -19.387 -6.625 1.00 51.97 294 SER A CA 1
ATOM 2322 C C . SER A 1 294 ? 12.841 -17.858 -6.716 1.00 51.97 294 SER A C 1
ATOM 2324 O O . SER A 1 294 ? 13.189 -17.141 -5.783 1.00 51.97 294 SER A O 1
ATOM 2326 N N . ARG A 1 295 ? 12.492 -17.336 -7.895 1.00 56.72 295 ARG A N 1
ATOM 2327 C CA . ARG A 1 295 ? 12.319 -15.890 -8.112 1.00 56.72 295 ARG A CA 1
ATOM 2328 C C . ARG A 1 295 ? 10.945 -15.401 -7.649 1.00 56.72 295 ARG A C 1
ATOM 2330 O O . ARG A 1 295 ? 10.577 -14.261 -7.923 1.00 56.72 295 ARG A O 1
ATOM 2337 N N . ARG A 1 296 ? 10.147 -16.269 -7.023 1.00 63.66 296 ARG A N 1
ATOM 2338 C CA . ARG A 1 296 ? 8.759 -15.979 -6.687 1.00 63.66 296 ARG A CA 1
ATOM 2339 C C . ARG A 1 296 ? 8.699 -15.365 -5.296 1.00 63.66 296 ARG A C 1
ATOM 2341 O O . ARG A 1 296 ? 8.673 -16.072 -4.299 1.00 63.66 296 ARG A O 1
ATOM 2348 N N . ALA A 1 297 ? 8.667 -14.038 -5.246 1.00 69.19 297 ALA A N 1
ATOM 2349 C CA . ALA A 1 297 ? 8.386 -13.325 -4.011 1.00 69.19 297 ALA A CA 1
ATOM 2350 C C . ALA A 1 297 ? 6.943 -13.612 -3.568 1.00 69.19 297 ALA A C 1
ATOM 2352 O O . ALA A 1 297 ? 6.003 -13.401 -4.339 1.00 69.19 297 ALA A O 1
ATOM 2353 N N . THR A 1 298 ? 6.767 -14.101 -2.342 1.00 79.38 298 THR A N 1
ATOM 2354 C CA . THR A 1 298 ? 5.464 -14.132 -1.671 1.00 79.38 298 THR A CA 1
ATOM 2355 C C . THR A 1 298 ? 5.381 -12.970 -0.695 1.00 79.38 298 THR A C 1
ATOM 2357 O O . THR A 1 298 ? 6.378 -12.563 -0.096 1.00 79.38 298 THR A O 1
ATOM 2360 N N . TYR A 1 299 ? 4.189 -12.399 -0.561 1.00 85.25 299 TYR A N 1
ATOM 2361 C CA . TYR A 1 299 ? 3.947 -11.254 0.303 1.00 85.25 299 TYR A CA 1
ATOM 2362 C C . TYR A 1 299 ? 2.823 -11.572 1.274 1.00 85.25 299 TYR A C 1
ATOM 2364 O O . TYR A 1 299 ? 1.877 -12.287 0.942 1.00 85.25 299 TYR A O 1
ATOM 2372 N N . ARG A 1 300 ? 2.906 -11.003 2.472 1.00 89.62 300 ARG A N 1
ATOM 2373 C CA . ARG A 1 300 ? 1.866 -11.115 3.494 1.00 89.62 300 ARG A CA 1
ATOM 2374 C C . ARG A 1 300 ? 1.615 -9.772 4.155 1.00 89.62 300 ARG A C 1
ATOM 2376 O O . ARG A 1 300 ? 2.524 -8.950 4.278 1.00 89.62 300 ARG A O 1
ATOM 2383 N N . VAL A 1 301 ? 0.394 -9.585 4.643 1.00 92.38 301 VAL A N 1
ATOM 2384 C CA . VAL A 1 301 ? 0.105 -8.491 5.570 1.00 92.38 301 VAL A CA 1
ATOM 2385 C C . VAL A 1 301 ? 0.696 -8.855 6.929 1.00 92.38 301 VAL A C 1
ATOM 2387 O O . VAL A 1 301 ? 0.283 -9.828 7.561 1.00 92.38 301 VAL A O 1
ATOM 2390 N N . SER A 1 302 ? 1.686 -8.083 7.358 1.00 91.38 302 SER A N 1
ATOM 2391 C CA . SER A 1 302 ? 2.265 -8.164 8.694 1.00 91.38 302 SER A CA 1
ATOM 2392 C C . SER A 1 302 ? 1.534 -7.214 9.627 1.00 91.38 302 SER A C 1
ATOM 2394 O O . SER A 1 302 ? 1.084 -6.145 9.207 1.00 91.38 302 SER A O 1
ATOM 2396 N N . HIS A 1 303 ? 1.408 -7.608 10.893 1.00 94.62 303 HIS A N 1
ATOM 2397 C CA . HIS A 1 303 ? 0.833 -6.742 11.908 1.00 94.62 303 HIS A CA 1
ATOM 2398 C C . HIS A 1 303 ? 1.527 -6.868 13.263 1.00 94.62 303 HIS A C 1
ATOM 2400 O O . HIS A 1 303 ? 2.052 -7.918 13.634 1.00 94.62 303 HIS A O 1
ATOM 2406 N N . SER A 1 304 ? 1.516 -5.778 14.027 1.00 94.81 304 SER A N 1
ATOM 2407 C CA . SER A 1 304 ? 1.968 -5.725 15.421 1.00 94.81 304 SER A CA 1
ATOM 2408 C C . SER A 1 304 ? 0.940 -4.980 16.260 1.00 94.81 304 SER A C 1
ATOM 2410 O O . SER A 1 304 ? 0.467 -3.927 15.847 1.00 94.81 304 SER A O 1
ATOM 2412 N N . VAL A 1 305 ? 0.613 -5.500 17.443 1.00 96.94 305 VAL A N 1
ATOM 2413 C CA . VAL A 1 305 ? -0.342 -4.862 18.359 1.00 96.94 305 VAL A CA 1
ATOM 2414 C C . VAL A 1 305 ? 0.409 -4.253 19.534 1.00 96.94 305 VAL A C 1
ATOM 2416 O O . VAL A 1 305 ? 1.147 -4.946 20.237 1.00 96.94 305 VAL A O 1
ATOM 2419 N N . MET A 1 306 ? 0.192 -2.964 19.768 1.00 95.81 306 MET A N 1
ATOM 2420 C CA . MET A 1 306 ? 0.616 -2.261 20.972 1.00 95.81 306 MET A CA 1
ATOM 2421 C C . MET A 1 306 ? -0.639 -1.875 21.742 1.00 95.81 306 MET A C 1
ATOM 2423 O O . MET A 1 306 ? -1.553 -1.296 21.169 1.00 95.81 306 MET A O 1
ATOM 2427 N N . ALA A 1 307 ? -0.696 -2.195 23.027 1.00 96.19 307 ALA A N 1
ATOM 2428 C CA . ALA A 1 307 ? -1.844 -1.896 23.875 1.00 96.19 307 ALA A CA 1
ATOM 2429 C C . ALA A 1 307 ? -1.382 -1.521 25.283 1.00 96.19 307 ALA A C 1
ATOM 2431 O O . ALA A 1 307 ? -0.221 -1.753 25.635 1.00 96.19 307 ALA A O 1
ATOM 2432 N N . ARG A 1 308 ? -2.287 -0.938 26.074 1.00 89.69 308 ARG A N 1
ATOM 2433 C CA . ARG A 1 308 ? -2.026 -0.590 27.482 1.00 89.69 308 ARG A CA 1
ATOM 2434 C C . ARG A 1 308 ? -1.777 -1.807 28.360 1.00 89.69 308 ARG A C 1
ATOM 2436 O O . ARG A 1 308 ? -0.922 -1.753 29.239 1.00 89.69 308 ARG A O 1
ATOM 2443 N N . ASP A 1 309 ? -2.511 -2.883 28.112 1.00 92.25 309 ASP A N 1
ATOM 2444 C CA . ASP A 1 309 ? -2.378 -4.140 28.832 1.00 92.25 309 ASP A CA 1
ATOM 2445 C C . ASP A 1 309 ? -2.302 -5.340 27.882 1.00 92.25 309 ASP A C 1
ATOM 2447 O O . ASP A 1 309 ? -2.649 -5.288 26.697 1.00 92.25 309 ASP A O 1
ATOM 2451 N N . GLU A 1 310 ? -1.804 -6.441 28.434 1.00 95.44 310 GLU A N 1
ATOM 2452 C CA . GLU A 1 310 ? -1.559 -7.681 27.711 1.00 95.44 310 GLU A CA 1
ATOM 2453 C C . GLU A 1 310 ? -2.851 -8.386 27.268 1.00 95.44 310 GLU A C 1
ATOM 2455 O O . GLU A 1 310 ? -2.885 -8.970 26.185 1.00 95.44 310 GLU A O 1
ATOM 2460 N N . ALA A 1 311 ? -3.942 -8.271 28.030 1.00 96.88 311 ALA A N 1
ATOM 2461 C CA . ALA A 1 311 ? -5.212 -8.897 27.676 1.00 96.88 311 ALA A CA 1
ATOM 2462 C C . ALA A 1 311 ? -5.870 -8.201 26.472 1.00 96.88 311 ALA A C 1
ATOM 2464 O O . ALA A 1 311 ? -6.359 -8.883 25.564 1.00 96.88 311 ALA A O 1
ATOM 2465 N N . ILE A 1 312 ? -5.832 -6.863 26.408 1.00 96.81 312 ILE A N 1
ATOM 2466 C CA . ILE A 1 312 ? -6.250 -6.100 25.222 1.00 96.81 312 ILE A CA 1
ATOM 2467 C C . ILE A 1 312 ? -5.367 -6.467 24.032 1.00 96.81 312 ILE A C 1
ATOM 2469 O O . ILE A 1 312 ? -5.899 -6.760 22.959 1.00 96.81 312 ILE A O 1
ATOM 2473 N N . ARG A 1 313 ? -4.039 -6.506 24.216 1.00 97.62 313 ARG A N 1
ATOM 2474 C CA . ARG A 1 313 ? -3.095 -6.886 23.153 1.00 97.62 313 ARG A CA 1
ATOM 2475 C C . ARG A 1 313 ? -3.465 -8.238 22.545 1.00 97.62 313 ARG A C 1
ATOM 2477 O O . ARG A 1 313 ? -3.616 -8.338 21.329 1.00 97.62 313 ARG A O 1
ATOM 2484 N N . ASP A 1 314 ? -3.644 -9.260 23.377 1.00 98.12 314 ASP A N 1
ATOM 2485 C CA . ASP A 1 314 ? -3.901 -10.630 22.926 1.00 98.12 314 ASP A CA 1
ATOM 2486 C C . ASP A 1 314 ? -5.301 -10.794 22.326 1.00 98.12 314 ASP A C 1
ATOM 2488 O O . ASP A 1 314 ? -5.485 -11.547 21.363 1.00 98.12 314 ASP A O 1
ATOM 2492 N N . LYS A 1 315 ? -6.298 -10.069 22.852 1.00 98.12 315 LYS A N 1
ATOM 2493 C CA . LYS A 1 315 ? -7.640 -9.999 22.260 1.00 98.12 315 LYS A CA 1
ATOM 2494 C C . LYS A 1 315 ? -7.571 -9.399 20.857 1.00 98.12 315 LYS A C 1
ATOM 2496 O O . LYS A 1 315 ? -8.001 -10.047 19.907 1.00 98.12 315 LYS A O 1
ATOM 2501 N N . VAL A 1 316 ? -7.002 -8.203 20.715 1.00 98.38 316 VAL A N 1
ATOM 2502 C CA . VAL A 1 316 ? -6.913 -7.492 19.430 1.00 98.38 316 VAL A CA 1
ATOM 2503 C C . VAL A 1 316 ? -6.073 -8.280 18.426 1.00 98.38 316 VAL A C 1
ATOM 2505 O O . VAL A 1 316 ? -6.482 -8.421 17.278 1.00 98.38 316 VAL A O 1
ATOM 2508 N N . TYR A 1 317 ? -4.955 -8.870 18.857 1.00 98.38 317 TYR A N 1
ATOM 2509 C CA . TYR A 1 317 ? -4.112 -9.708 18.003 1.00 98.38 317 TYR A CA 1
ATOM 2510 C C . TYR A 1 317 ? -4.887 -10.882 17.391 1.00 98.38 317 TYR A C 1
ATOM 2512 O O . TYR A 1 317 ? -4.795 -11.125 16.187 1.00 98.38 317 TYR A O 1
ATOM 2520 N N . ARG A 1 318 ? -5.701 -11.591 18.187 1.00 98.31 318 ARG A N 1
ATOM 2521 C CA . ARG A 1 318 ? -6.538 -12.689 17.673 1.00 98.31 318 ARG A CA 1
ATOM 2522 C C . ARG A 1 318 ? -7.576 -12.200 16.668 1.00 98.31 318 ARG A C 1
ATOM 2524 O O . ARG A 1 318 ? -7.668 -12.787 15.595 1.00 98.31 318 ARG A O 1
ATOM 2531 N N . LEU A 1 319 ? -8.285 -11.113 16.979 1.00 98.50 319 LEU A N 1
ATOM 2532 C CA . LEU A 1 319 ? -9.318 -10.560 16.096 1.00 98.50 319 LEU A CA 1
ATOM 2533 C C . LEU A 1 319 ? -8.744 -10.122 14.745 1.00 98.50 319 LEU A C 1
ATOM 2535 O O . LEU A 1 319 ? -9.313 -10.434 13.700 1.00 98.50 319 LEU A O 1
ATOM 2539 N N . VAL A 1 320 ? -7.594 -9.445 14.762 1.00 98.31 320 VAL A N 1
ATOM 2540 C CA . VAL A 1 320 ? -6.888 -9.027 13.544 1.00 98.31 320 VAL A CA 1
ATOM 2541 C C . VAL A 1 320 ? -6.441 -10.244 12.739 1.00 98.31 320 VAL A C 1
ATOM 2543 O O . VAL A 1 320 ? -6.670 -10.304 11.536 1.00 98.31 320 VAL A O 1
ATOM 2546 N N . ARG A 1 321 ? -5.859 -11.256 13.389 1.00 97.94 321 ARG A N 1
ATOM 2547 C CA . ARG A 1 321 ? -5.439 -12.490 12.713 1.00 97.94 321 ARG A CA 1
ATOM 2548 C C . ARG A 1 321 ? -6.616 -13.231 12.072 1.00 97.94 321 ARG A C 1
ATOM 2550 O O . ARG A 1 321 ? -6.481 -13.723 10.956 1.00 97.94 321 ARG A O 1
ATOM 2557 N N . GLU A 1 322 ? -7.751 -13.307 12.759 1.00 98.25 322 GLU A N 1
ATOM 2558 C CA . GLU A 1 322 ? -8.981 -13.921 12.246 1.00 98.25 322 GLU A CA 1
ATOM 2559 C C . GLU A 1 322 ? -9.545 -13.154 11.044 1.00 98.25 322 GLU A C 1
ATOM 2561 O O . GLU A 1 322 ? -9.937 -13.785 10.065 1.00 98.25 322 GLU A O 1
ATOM 2566 N N . ALA A 1 323 ? -9.513 -11.817 11.076 1.00 98.00 323 ALA A N 1
ATOM 2567 C CA . ALA A 1 323 ? -9.911 -10.968 9.953 1.00 98.00 323 ALA A CA 1
ATOM 2568 C C . ALA A 1 323 ? -8.990 -11.157 8.736 1.00 98.00 323 ALA A C 1
ATOM 2570 O O . ALA A 1 323 ? -9.464 -11.408 7.629 1.00 98.00 323 ALA A O 1
ATOM 2571 N N . LEU A 1 324 ? -7.667 -11.114 8.936 1.00 96.81 324 LEU A N 1
ATOM 2572 C CA . LEU A 1 324 ? -6.688 -11.304 7.860 1.00 96.81 324 LEU A CA 1
ATOM 2573 C C . LEU A 1 324 ? -6.761 -12.704 7.235 1.00 96.81 324 LEU A C 1
ATOM 2575 O O . LEU A 1 324 ? -6.532 -12.843 6.039 1.00 96.81 324 LEU A O 1
ATOM 2579 N N . ALA A 1 325 ? -7.121 -13.734 8.008 1.00 95.94 325 ALA A N 1
ATOM 2580 C CA . ALA A 1 325 ? -7.278 -15.099 7.503 1.00 95.94 325 ALA A CA 1
ATOM 2581 C C . ALA A 1 325 ? -8.454 -15.270 6.518 1.00 95.94 325 ALA A C 1
ATOM 2583 O O . ALA A 1 325 ? -8.547 -16.304 5.856 1.00 95.94 325 ALA A O 1
ATOM 2584 N N . LYS A 1 326 ? -9.361 -14.287 6.422 1.00 96.25 326 LYS A N 1
ATOM 2585 C CA . LYS A 1 326 ? -10.470 -14.274 5.453 1.00 96.25 326 LYS A CA 1
ATOM 2586 C C . LYS A 1 326 ? -10.102 -13.631 4.118 1.00 96.25 326 LYS A C 1
ATOM 2588 O O . LYS A 1 326 ? -10.920 -13.656 3.201 1.00 96.25 326 LYS A O 1
ATOM 2593 N N . LEU A 1 327 ? -8.914 -13.042 4.015 1.00 94.50 327 LEU A N 1
ATOM 2594 C CA . LEU A 1 327 ? -8.525 -12.191 2.901 1.00 94.50 327 LEU A CA 1
ATOM 2595 C C . LEU A 1 327 ? -7.385 -12.801 2.083 1.00 94.50 327 LEU A C 1
ATOM 2597 O O . LEU A 1 327 ? -6.582 -13.594 2.573 1.00 94.50 327 LEU A O 1
ATOM 2601 N N . ASP A 1 328 ? -7.326 -12.403 0.816 1.00 92.44 328 ASP A N 1
ATOM 2602 C CA . ASP A 1 328 ? -6.258 -12.786 -0.102 1.00 92.44 328 ASP A CA 1
ATOM 2603 C C . ASP A 1 328 ? -4.944 -12.069 0.228 1.00 92.44 328 ASP A C 1
ATOM 2605 O O . ASP A 1 328 ? -4.924 -10.884 0.558 1.00 92.44 328 ASP A O 1
ATOM 2609 N N . SER A 1 329 ? -3.821 -12.763 0.045 1.00 89.06 329 SER A N 1
ATOM 2610 C CA . SER A 1 329 ? -2.493 -12.186 0.251 1.00 89.06 329 SER A CA 1
ATOM 2611 C C . SER A 1 329 ? -2.154 -11.069 -0.758 1.00 89.06 329 SER A C 1
ATOM 2613 O O . SER A 1 329 ? -2.600 -11.118 -1.909 1.00 89.06 329 SER A O 1
ATOM 2615 N N . PRO A 1 330 ? -1.314 -10.089 -0.370 1.00 89.69 330 PRO A N 1
ATOM 2616 C CA . PRO A 1 330 ? -0.770 -9.087 -1.286 1.00 89.69 330 PRO A CA 1
ATOM 2617 C C . PRO A 1 330 ? 0.024 -9.705 -2.446 1.00 89.69 330 PRO A C 1
ATOM 2619 O O . PRO A 1 330 ? 0.597 -10.787 -2.323 1.00 89.69 330 PRO A O 1
ATOM 2622 N N . LEU A 1 331 ? 0.118 -8.974 -3.559 1.00 83.38 331 LEU A N 1
ATOM 2623 C CA . LEU A 1 331 ? 0.956 -9.344 -4.706 1.00 83.38 331 LEU A CA 1
ATOM 2624 C C . LEU A 1 331 ? 2.326 -8.665 -4.709 1.00 83.38 331 LEU A C 1
ATOM 2626 O O . LEU A 1 331 ? 3.213 -9.098 -5.438 1.00 83.38 331 LEU A O 1
ATOM 2630 N N . GLN A 1 332 ? 2.482 -7.580 -3.955 1.00 80.19 332 GLN A N 1
ATOM 2631 C CA . GLN A 1 332 ? 3.711 -6.797 -3.907 1.00 80.19 332 GLN A CA 1
ATOM 2632 C C . GLN A 1 332 ? 3.786 -5.974 -2.622 1.00 80.19 332 GLN A C 1
ATOM 2634 O O . GLN A 1 332 ? 2.765 -5.693 -1.991 1.00 80.19 332 GLN A O 1
ATOM 2639 N N . ASN A 1 333 ? 5.000 -5.565 -2.254 1.00 81.06 333 ASN A N 1
ATOM 2640 C CA . ASN A 1 333 ? 5.207 -4.606 -1.175 1.00 81.06 333 ASN A CA 1
ATOM 2641 C C . ASN A 1 333 ? 4.757 -3.192 -1.590 1.00 81.06 333 ASN A C 1
ATOM 2643 O O . ASN A 1 333 ? 4.455 -2.918 -2.756 1.00 81.06 333 ASN A O 1
ATOM 2647 N N . ILE A 1 334 ? 4.707 -2.292 -0.612 1.00 80.38 334 ILE A N 1
ATOM 2648 C CA . ILE A 1 334 ? 4.193 -0.934 -0.801 1.00 80.38 334 ILE A CA 1
ATOM 2649 C C . ILE A 1 334 ? 5.069 -0.123 -1.765 1.00 80.38 334 ILE A C 1
ATOM 2651 O O . ILE A 1 334 ? 4.534 0.524 -2.658 1.00 80.38 334 ILE A O 1
ATOM 2655 N N . GLU A 1 335 ? 6.395 -0.218 -1.657 1.00 74.38 335 GLU A N 1
ATOM 2656 C CA . GLU A 1 335 ? 7.345 0.480 -2.538 1.00 74.38 335 GLU A CA 1
ATOM 2657 C C . GLU A 1 335 ? 7.158 0.096 -4.017 1.00 74.38 335 GLU A C 1
ATOM 2659 O O . GLU A 1 335 ? 7.000 0.957 -4.885 1.00 74.38 335 GLU A O 1
ATOM 2664 N N . SER A 1 336 ? 7.065 -1.206 -4.303 1.00 72.94 336 SER A N 1
ATOM 2665 C CA . SER A 1 336 ? 6.817 -1.709 -5.660 1.00 72.94 336 SER A CA 1
ATOM 2666 C C . SER A 1 336 ? 5.430 -1.300 -6.159 1.00 72.94 336 SER A C 1
ATOM 2668 O O . SER A 1 336 ? 5.276 -0.927 -7.323 1.00 72.94 336 SER A O 1
ATOM 2670 N N . ALA A 1 337 ? 4.418 -1.312 -5.282 1.00 76.56 337 ALA A N 1
ATOM 2671 C CA . ALA A 1 337 ? 3.076 -0.841 -5.619 1.00 76.56 337 ALA A CA 1
ATOM 2672 C C . ALA A 1 337 ? 3.064 0.648 -5.991 1.00 76.56 337 ALA A C 1
ATOM 2674 O O . ALA A 1 337 ? 2.409 1.017 -6.968 1.00 76.56 337 ALA A O 1
ATOM 2675 N N . TYR A 1 338 ? 3.813 1.483 -5.265 1.00 74.25 338 TYR A N 1
ATOM 2676 C CA . TYR A 1 338 ? 3.986 2.903 -5.571 1.00 74.25 338 TYR A CA 1
ATOM 2677 C C . TYR A 1 338 ? 4.590 3.109 -6.960 1.00 74.25 338 TYR A C 1
ATOM 2679 O O . TYR A 1 338 ? 3.965 3.757 -7.805 1.00 74.25 338 TYR A O 1
ATOM 2687 N N . LEU A 1 339 ? 5.752 2.505 -7.224 1.00 68.81 339 LEU A N 1
ATOM 2688 C CA . LEU A 1 339 ? 6.448 2.623 -8.511 1.00 68.81 339 LEU A CA 1
ATOM 2689 C C . LEU A 1 339 ? 5.572 2.134 -9.671 1.00 68.81 339 LEU A C 1
ATOM 2691 O O . LEU A 1 339 ? 5.368 2.842 -10.659 1.00 68.81 339 LEU A O 1
ATOM 2695 N N . ASN A 1 340 ? 4.958 0.958 -9.524 1.00 69.56 340 ASN A N 1
ATOM 2696 C CA . ASN A 1 340 ? 4.096 0.386 -10.556 1.00 69.56 340 ASN A CA 1
ATOM 2697 C C . ASN A 1 340 ? 2.841 1.227 -10.813 1.00 69.56 340 ASN A C 1
ATOM 2699 O O . ASN A 1 340 ? 2.300 1.191 -11.917 1.00 69.56 340 ASN A O 1
ATOM 2703 N N . ARG A 1 341 ? 2.327 1.957 -9.818 1.00 71.31 341 ARG A N 1
ATOM 2704 C CA . ARG A 1 341 ? 1.160 2.836 -9.985 1.00 71.31 341 ARG A CA 1
ATOM 2705 C C . ARG A 1 341 ? 1.501 4.126 -10.728 1.00 71.31 341 ARG A C 1
ATOM 2707 O O . ARG A 1 341 ? 0.639 4.624 -11.442 1.00 71.31 341 ARG A O 1
ATOM 2714 N N . MET A 1 342 ? 2.724 4.636 -10.585 1.00 66.19 342 MET A N 1
ATOM 2715 C CA . MET A 1 342 ? 3.186 5.804 -11.346 1.00 66.19 342 MET A CA 1
ATOM 2716 C C . MET A 1 342 ? 3.549 5.437 -12.792 1.00 66.19 342 MET A C 1
ATOM 2718 O O . MET A 1 342 ? 3.293 6.217 -13.704 1.00 66.19 342 MET A O 1
ATOM 2722 N N . ASN A 1 343 ? 4.084 4.229 -13.010 1.00 59.81 343 ASN A N 1
ATOM 2723 C CA . ASN A 1 343 ? 4.629 3.815 -14.308 1.00 59.81 343 ASN A CA 1
ATOM 2724 C C . ASN A 1 343 ? 3.617 3.155 -15.261 1.00 59.81 343 ASN A C 1
ATOM 2726 O O . ASN A 1 343 ? 3.902 3.032 -16.449 1.00 59.81 343 ASN A O 1
ATOM 2730 N N . THR A 1 344 ? 2.441 2.714 -14.790 1.00 53.72 344 THR A N 1
ATOM 2731 C CA . THR A 1 344 ? 1.465 2.012 -15.648 1.00 53.72 344 THR A CA 1
ATOM 2732 C C . THR A 1 344 ? 0.030 2.486 -15.423 1.00 53.72 344 THR A C 1
ATOM 2734 O O . THR A 1 344 ? -0.556 2.259 -14.365 1.00 53.72 344 THR A O 1
ATOM 2737 N N . ALA A 1 345 ? -0.575 3.088 -16.454 1.00 45.03 345 ALA A N 1
ATOM 2738 C CA . ALA A 1 345 ? -2.019 3.346 -16.498 1.00 45.03 345 ALA A CA 1
ATOM 2739 C C . ALA A 1 345 ? -2.834 2.079 -16.839 1.00 45.03 345 ALA A C 1
ATOM 2741 O O . ALA A 1 345 ? -4.031 2.020 -16.570 1.00 45.03 345 ALA A O 1
ATOM 2742 N N . THR A 1 346 ? -2.197 1.036 -17.380 1.00 51.03 346 THR A N 1
ATOM 2743 C CA . THR A 1 346 ? -2.853 -0.213 -17.798 1.00 51.03 346 THR A CA 1
ATOM 2744 C C . THR A 1 346 ? -2.014 -1.423 -17.399 1.00 51.03 346 THR A C 1
ATOM 2746 O O . THR A 1 346 ? -0.866 -1.554 -17.813 1.00 51.03 346 THR A O 1
ATOM 2749 N N . SER A 1 347 ? -2.587 -2.316 -16.586 1.00 53.88 347 SER A N 1
ATOM 2750 C CA . SER A 1 347 ? -1.983 -3.617 -16.276 1.00 53.88 347 SER A CA 1
ATOM 2751 C C . SER A 1 347 ? -1.984 -4.483 -17.535 1.00 53.88 347 SER A C 1
ATOM 2753 O O . SER A 1 347 ? -3.053 -4.839 -18.030 1.00 53.88 347 SER A O 1
ATOM 2755 N N . ILE A 1 348 ? -0.800 -4.842 -18.034 1.00 53.03 348 ILE A N 1
ATOM 2756 C CA . ILE A 1 348 ? -0.634 -5.784 -19.153 1.00 53.03 348 ILE A CA 1
ATOM 2757 C C . ILE A 1 348 ? -0.820 -7.256 -18.732 1.00 53.03 348 ILE A C 1
ATOM 2759 O O . ILE A 1 348 ? -0.672 -8.151 -19.559 1.00 53.03 348 ILE A O 1
ATOM 2763 N N . GLY A 1 349 ? -1.182 -7.519 -17.466 1.00 61.06 349 GLY A N 1
ATOM 2764 C CA . GLY A 1 349 ? -1.359 -8.875 -16.935 1.00 61.06 349 GLY A CA 1
ATOM 2765 C C . GLY A 1 349 ? -0.082 -9.716 -17.031 1.00 61.06 349 GLY A C 1
ATOM 2766 O O . GLY A 1 349 ? 1.024 -9.178 -17.088 1.00 61.06 349 GLY A O 1
ATOM 2767 N N . PHE A 1 350 ? -0.227 -11.040 -17.078 1.00 62.22 350 PHE A N 1
ATOM 2768 C CA . PHE A 1 350 ? 0.884 -11.967 -17.333 1.00 62.22 350 PHE A CA 1
ATOM 2769 C C . PHE A 1 350 ? 1.210 -12.129 -18.828 1.00 62.22 350 PHE A C 1
ATOM 2771 O O . PHE A 1 350 ? 1.662 -13.200 -19.231 1.00 62.22 350 PHE A O 1
ATOM 2778 N N . ARG A 1 351 ? 0.984 -11.118 -19.679 1.00 68.94 351 ARG A N 1
ATOM 2779 C CA . ARG A 1 351 ? 1.361 -11.197 -21.101 1.00 68.94 351 ARG A CA 1
ATOM 2780 C C . ARG A 1 351 ? 2.850 -11.548 -21.240 1.00 68.94 351 ARG A C 1
ATOM 2782 O O . ARG A 1 351 ? 3.675 -11.036 -20.489 1.00 68.94 351 ARG A O 1
ATOM 2789 N N . GLY A 1 352 ? 3.185 -12.460 -22.152 1.00 68.19 352 GLY A N 1
ATOM 2790 C CA . GLY A 1 352 ? 4.541 -13.021 -22.256 1.00 68.19 352 GLY A CA 1
ATOM 2791 C C . GLY A 1 352 ? 4.897 -14.087 -21.204 1.00 68.19 352 GLY A C 1
ATOM 2792 O O . GLY A 1 352 ? 5.939 -14.731 -21.296 1.00 68.19 352 GLY A O 1
ATOM 2793 N N . GLY A 1 353 ? 4.061 -14.294 -20.183 1.00 76.50 353 GLY A N 1
ATOM 2794 C CA . GLY A 1 353 ? 4.283 -15.294 -19.143 1.00 76.50 353 GLY A CA 1
ATOM 2795 C C . GLY A 1 353 ? 3.941 -16.698 -19.628 1.00 76.50 353 GLY A C 1
ATOM 2796 O O . GLY A 1 353 ? 2.890 -16.912 -20.221 1.00 76.50 353 GLY A O 1
ATOM 2797 N N . TRP A 1 354 ? 4.795 -17.678 -19.344 1.00 82.81 354 TRP A N 1
ATOM 2798 C CA . TRP A 1 354 ? 4.504 -19.094 -19.571 1.00 82.81 354 TRP A CA 1
ATOM 2799 C C . TRP A 1 354 ? 5.441 -19.988 -18.750 1.00 82.81 354 TRP A C 1
ATOM 2801 O O . TRP A 1 354 ? 6.462 -19.537 -18.230 1.00 82.81 354 TRP A O 1
ATOM 2811 N N . THR A 1 355 ? 5.098 -21.270 -18.616 1.00 83.94 355 THR A N 1
ATOM 2812 C CA . THR A 1 355 ? 6.010 -22.299 -18.090 1.00 83.94 355 THR A CA 1
ATOM 2813 C C . THR A 1 355 ? 5.726 -23.665 -18.719 1.00 83.94 355 THR A C 1
ATOM 2815 O O . THR A 1 355 ? 4.609 -23.923 -19.167 1.00 83.94 355 THR A O 1
ATOM 2818 N N . THR A 1 356 ? 6.726 -24.545 -18.776 1.00 82.69 356 THR A N 1
ATOM 2819 C CA . THR A 1 356 ? 6.582 -25.944 -19.217 1.00 82.69 356 THR A CA 1
ATOM 2820 C C . THR A 1 356 ? 6.583 -26.888 -18.026 1.00 82.69 356 THR A C 1
ATOM 2822 O O . THR A 1 356 ? 7.405 -26.754 -17.119 1.00 82.69 356 THR A O 1
ATOM 2825 N N . MET A 1 357 ? 5.718 -27.894 -18.060 1.00 82.00 357 MET A N 1
ATOM 2826 C CA . MET A 1 357 ? 5.685 -29.000 -17.105 1.00 82.00 357 MET A CA 1
ATOM 2827 C C . MET A 1 357 ? 6.062 -30.294 -17.826 1.00 82.00 357 MET A C 1
ATOM 2829 O O . MET A 1 357 ? 5.206 -31.128 -18.093 1.00 82.00 357 MET A O 1
ATOM 2833 N N . GLY A 1 358 ? 7.342 -30.436 -18.171 1.00 78.94 358 GLY A N 1
ATOM 2834 C CA . GLY A 1 358 ? 7.804 -31.473 -19.100 1.00 78.94 358 GLY A CA 1
ATOM 2835 C C . GLY A 1 358 ? 7.714 -31.023 -20.561 1.00 78.94 358 GLY A C 1
ATOM 2836 O O . GLY A 1 358 ? 7.615 -29.829 -20.838 1.00 78.94 358 GLY A O 1
ATOM 2837 N N . ASP A 1 359 ? 7.764 -31.979 -21.489 1.00 78.56 359 ASP A N 1
ATOM 2838 C CA . ASP A 1 359 ? 7.867 -31.712 -22.935 1.00 78.56 359 ASP A CA 1
ATOM 2839 C C . ASP A 1 359 ? 6.510 -31.570 -23.646 1.00 78.56 359 ASP A C 1
ATOM 2841 O O . ASP A 1 359 ? 6.441 -31.242 -24.832 1.00 78.56 359 ASP A O 1
ATOM 2845 N N . ASP A 1 360 ? 5.417 -31.885 -22.959 1.00 85.88 360 ASP A N 1
ATOM 2846 C CA . ASP A 1 360 ? 4.080 -32.020 -23.535 1.00 85.88 360 ASP A CA 1
ATOM 2847 C C . ASP A 1 360 ? 3.035 -31.105 -22.902 1.00 85.88 360 ASP A C 1
ATOM 2849 O O . ASP A 1 360 ? 1.951 -30.934 -23.462 1.00 85.88 360 ASP A O 1
ATOM 2853 N N . LYS A 1 361 ? 3.352 -30.512 -21.752 1.00 91.38 361 LYS A N 1
ATOM 2854 C CA . LYS A 1 361 ? 2.429 -29.683 -20.992 1.00 91.38 361 LYS A CA 1
ATOM 2855 C C . LYS A 1 361 ? 2.952 -28.259 -20.874 1.00 91.38 361 LYS A C 1
ATOM 2857 O O . LYS A 1 361 ? 4.006 -28.003 -20.293 1.00 91.38 361 LYS A O 1
ATOM 2862 N N . PHE A 1 362 ? 2.162 -27.322 -21.378 1.00 91.25 362 PHE A N 1
ATOM 2863 C CA . PHE 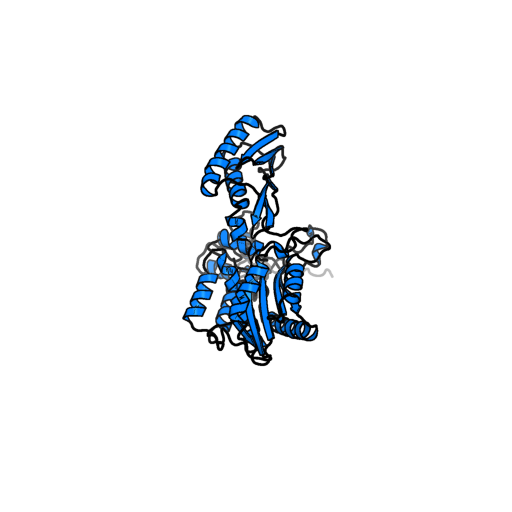A 1 362 ? 2.461 -25.896 -21.372 1.00 91.25 362 PHE A CA 1
ATOM 2864 C C . PHE A 1 362 ? 1.431 -25.163 -20.528 1.00 91.25 362 PHE A C 1
ATOM 2866 O O . PHE A 1 362 ? 0.239 -25.439 -20.620 1.00 91.25 362 PHE A O 1
ATOM 2873 N N . ARG A 1 363 ? 1.884 -24.210 -19.724 1.00 91.06 363 ARG A N 1
ATOM 2874 C CA . ARG A 1 363 ? 1.029 -23.315 -18.954 1.00 91.06 363 ARG A CA 1
ATOM 2875 C C . ARG A 1 363 ? 1.165 -21.907 -19.504 1.00 91.06 363 ARG A C 1
ATOM 2877 O O . ARG A 1 363 ? 2.266 -21.358 -19.499 1.00 91.06 363 ARG A O 1
ATOM 2884 N N . ILE A 1 364 ? 0.045 -21.327 -19.916 1.00 89.75 364 ILE A N 1
ATOM 2885 C CA . ILE A 1 364 ? -0.059 -19.943 -20.393 1.00 89.75 364 ILE A CA 1
ATOM 2886 C C . ILE A 1 364 ? -1.168 -19.200 -19.629 1.00 89.75 364 ILE A C 1
ATOM 2888 O O . ILE A 1 364 ? -2.040 -19.848 -19.051 1.00 89.75 364 ILE A O 1
ATOM 2892 N N . PRO A 1 365 ? -1.175 -17.862 -19.591 1.00 89.19 365 PRO A N 1
ATOM 2893 C CA . PRO A 1 365 ? -2.254 -17.096 -18.988 1.00 89.19 365 PRO A CA 1
ATOM 2894 C C . PRO A 1 365 ? -3.566 -17.317 -19.743 1.00 89.19 365 PRO A C 1
ATOM 2896 O O . PRO A 1 365 ? -3.603 -17.319 -20.976 1.00 89.19 365 PRO A O 1
ATOM 2899 N N . ALA A 1 366 ? -4.668 -17.444 -19.009 1.00 90.12 366 ALA A N 1
ATOM 2900 C CA . ALA A 1 366 ? -6.000 -17.619 -19.579 1.00 90.12 366 ALA A CA 1
ATOM 2901 C C . ALA A 1 366 ? -6.412 -16.423 -20.449 1.00 90.12 366 ALA A C 1
ATOM 2903 O O . ALA A 1 366 ? -7.004 -16.601 -21.514 1.00 90.12 366 ALA A O 1
ATOM 2904 N N . ARG A 1 367 ? -6.032 -15.208 -20.031 1.00 87.25 367 ARG A N 1
ATOM 2905 C CA . ARG A 1 367 ? -6.239 -13.980 -20.807 1.00 87.25 367 ARG A CA 1
ATOM 2906 C C . ARG A 1 367 ? -5.531 -14.039 -22.159 1.00 87.25 367 ARG A C 1
ATOM 2908 O O . ARG A 1 367 ? -6.151 -13.716 -23.164 1.00 87.25 367 ARG A O 1
ATOM 2915 N N . SER A 1 368 ? -4.291 -14.533 -22.194 1.00 88.75 368 SER A N 1
ATOM 2916 C CA . SER A 1 368 ? -3.531 -14.709 -23.435 1.00 88.75 368 SER A CA 1
ATOM 2917 C C . SER A 1 368 ? -4.252 -15.637 -24.409 1.00 88.75 368 SER A C 1
ATOM 2919 O O . SER A 1 368 ? -4.372 -15.307 -25.585 1.00 88.75 368 SER A O 1
ATOM 2921 N N . LEU A 1 369 ? -4.792 -16.769 -23.937 1.00 90.69 369 LEU A N 1
ATOM 2922 C CA . LEU A 1 369 ? -5.602 -17.637 -24.798 1.00 90.69 369 LEU A CA 1
ATOM 2923 C C . LEU A 1 369 ? -6.861 -16.915 -25.301 1.00 90.69 369 LEU A C 1
ATOM 2925 O O . LEU A 1 369 ? -7.182 -17.017 -26.481 1.00 90.69 369 LEU A O 1
ATOM 2929 N N . GLY A 1 370 ? -7.552 -16.171 -24.434 1.00 89.88 370 GLY A N 1
ATOM 2930 C CA . GLY A 1 370 ? -8.726 -15.382 -24.814 1.00 89.88 370 GLY A CA 1
ATOM 2931 C C . GLY A 1 370 ? -8.426 -14.350 -25.906 1.00 89.88 370 GLY A C 1
ATOM 2932 O O . GLY A 1 370 ? -9.166 -14.262 -26.883 1.00 89.88 370 GLY A O 1
ATOM 2933 N N . GLU A 1 371 ? -7.315 -13.622 -25.786 1.00 89.06 371 GLU A N 1
ATOM 2934 C CA . GLU A 1 371 ? -6.866 -12.655 -26.795 1.00 89.06 371 GLU A CA 1
ATOM 2935 C C . GLU A 1 371 ? -6.531 -13.332 -28.132 1.00 89.06 371 GLU A C 1
ATOM 2937 O O . GLU A 1 371 ? -6.891 -12.819 -29.191 1.00 89.06 371 GLU A O 1
ATOM 2942 N N . ILE A 1 372 ? -5.902 -14.512 -28.098 1.00 91.31 372 ILE A N 1
ATOM 2943 C CA . ILE A 1 372 ? -5.610 -15.308 -29.300 1.00 91.31 372 ILE A CA 1
ATOM 2944 C C . ILE A 1 372 ? -6.903 -15.765 -29.979 1.00 91.31 372 ILE A C 1
ATOM 2946 O O . ILE A 1 372 ? -7.056 -15.603 -31.189 1.00 91.31 372 ILE A O 1
ATOM 2950 N N . LEU A 1 373 ? -7.854 -16.302 -29.209 1.00 91.88 373 LEU A N 1
ATOM 2951 C CA . LEU A 1 373 ? -9.149 -16.752 -29.728 1.00 91.88 373 LEU A CA 1
ATOM 2952 C C . LEU A 1 373 ? -9.988 -15.594 -30.289 1.00 91.88 373 LEU A C 1
ATOM 2954 O O . LEU A 1 373 ? -10.770 -15.801 -31.213 1.00 91.88 373 LEU A O 1
ATOM 2958 N N . ALA A 1 374 ? -9.790 -14.374 -29.785 1.00 93.25 374 ALA A N 1
ATOM 2959 C CA . ALA A 1 374 ? -10.396 -13.155 -30.317 1.00 93.25 374 ALA A CA 1
ATOM 2960 C C . ALA A 1 374 ? -9.731 -12.639 -31.615 1.00 93.25 374 ALA A C 1
ATOM 2962 O O . ALA A 1 374 ? -10.129 -11.595 -32.131 1.00 93.25 374 ALA A O 1
ATOM 2963 N N . GLY A 1 375 ? -8.733 -13.349 -32.155 1.00 90.38 375 GLY A N 1
ATOM 2964 C CA . GLY A 1 375 ? -8.019 -12.982 -33.384 1.00 90.38 375 GLY A CA 1
ATOM 2965 C C . GLY A 1 375 ? -6.724 -12.198 -33.155 1.00 90.38 375 GLY A C 1
ATOM 2966 O O . GLY A 1 375 ? -6.132 -11.695 -34.110 1.00 90.38 375 GLY A O 1
ATOM 2967 N N . GLY A 1 376 ? -6.268 -12.085 -31.906 1.00 87.75 376 GLY A N 1
ATOM 2968 C CA . GLY A 1 376 ? -4.985 -11.481 -31.570 1.00 87.75 376 GLY A CA 1
ATOM 2969 C C . GLY A 1 376 ? -3.792 -12.289 -32.093 1.00 87.75 376 GLY A C 1
ATOM 2970 O O . GLY A 1 376 ? -3.849 -13.507 -32.269 1.00 87.75 376 GLY A O 1
ATOM 2971 N N . ASN A 1 377 ? -2.667 -11.611 -32.335 1.00 88.38 377 ASN A N 1
ATOM 2972 C CA . ASN A 1 377 ? -1.453 -12.267 -32.816 1.00 88.38 377 ASN A CA 1
ATOM 2973 C C . ASN A 1 377 ? -0.802 -13.105 -31.700 1.00 88.38 377 ASN A C 1
ATOM 2975 O O . ASN A 1 377 ? -0.205 -12.559 -30.772 1.00 88.38 377 ASN A O 1
ATOM 2979 N N . ALA A 1 378 ? -0.873 -14.433 -31.820 1.00 86.75 378 ALA A N 1
ATOM 2980 C CA . ALA A 1 378 ? -0.379 -15.355 -30.798 1.00 86.75 378 ALA A CA 1
ATOM 2981 C C . ALA A 1 378 ? 1.102 -15.174 -30.450 1.00 86.75 378 ALA A C 1
ATOM 2983 O O . ALA A 1 378 ? 1.454 -15.258 -29.278 1.00 86.75 378 ALA A O 1
ATOM 2984 N N . ARG A 1 379 ? 1.963 -14.869 -31.426 1.00 84.94 379 ARG A N 1
ATOM 2985 C CA . ARG A 1 379 ? 3.393 -14.639 -31.173 1.00 84.94 379 ARG A CA 1
ATOM 2986 C C . ARG A 1 379 ? 3.604 -13.422 -30.272 1.00 84.94 379 ARG A C 1
ATOM 2988 O O . ARG A 1 379 ? 4.234 -13.532 -29.231 1.00 84.94 379 ARG A O 1
ATOM 2995 N N . SER A 1 380 ? 3.000 -12.290 -30.626 1.00 83.31 380 SER A N 1
ATOM 2996 C CA . SER A 1 380 ? 3.069 -11.052 -29.836 1.00 83.31 380 SER A CA 1
ATOM 2997 C C . SER A 1 380 ? 2.444 -11.182 -28.437 1.00 83.31 380 SER A C 1
ATOM 2999 O O . SER A 1 380 ? 2.847 -10.497 -27.497 1.00 83.31 380 SER A O 1
ATOM 3001 N N . ILE A 1 381 ? 1.424 -12.023 -28.281 1.00 85.50 381 ILE A N 1
ATOM 3002 C CA . ILE A 1 381 ? 0.735 -12.215 -26.998 1.00 85.50 381 ILE A CA 1
ATOM 3003 C C . ILE A 1 381 ? 1.526 -13.157 -26.080 1.00 85.50 381 ILE A C 1
ATOM 3005 O O . ILE A 1 381 ? 1.658 -12.890 -24.883 1.00 85.50 381 ILE A O 1
ATOM 3009 N N . LEU A 1 382 ? 2.037 -14.262 -26.629 1.00 85.00 382 LEU A N 1
ATOM 3010 C CA . LEU A 1 382 ? 2.687 -15.315 -25.851 1.00 85.00 382 LEU A CA 1
ATOM 3011 C C . LEU A 1 382 ? 4.163 -15.047 -25.572 1.00 85.00 382 LEU A C 1
ATOM 3013 O O . LEU A 1 382 ? 4.626 -15.416 -24.497 1.00 85.00 382 LEU A O 1
ATOM 3017 N N . ASP A 1 383 ? 4.883 -14.423 -26.504 1.00 81.94 383 ASP A N 1
ATOM 3018 C CA . ASP A 1 383 ? 6.324 -14.186 -26.360 1.00 81.94 383 ASP A CA 1
ATOM 3019 C C . ASP A 1 383 ? 6.632 -12.765 -25.841 1.00 81.94 383 ASP A C 1
ATOM 3021 O O . ASP A 1 383 ? 7.724 -12.513 -25.342 1.00 81.94 383 ASP A O 1
ATOM 3025 N N . GLY A 1 384 ? 5.659 -11.846 -25.889 1.00 73.88 384 GLY A N 1
ATOM 3026 C CA . GLY A 1 384 ? 5.831 -10.453 -25.465 1.00 73.88 384 GLY A CA 1
ATOM 3027 C C . GLY A 1 384 ? 6.696 -9.619 -26.421 1.00 73.88 384 GLY A C 1
ATOM 3028 O O . GLY A 1 384 ? 6.859 -9.969 -27.589 1.00 73.88 384 GLY A O 1
ATOM 3029 N N . ASP A 1 385 ? 7.221 -8.496 -25.916 1.00 63.88 385 ASP A N 1
ATOM 3030 C CA . ASP A 1 385 ? 8.040 -7.540 -26.685 1.00 63.88 385 ASP A CA 1
ATOM 3031 C C . ASP A 1 385 ? 9.556 -7.836 -26.611 1.00 63.88 385 ASP A C 1
ATOM 3033 O O . ASP A 1 385 ? 10.347 -7.180 -27.288 1.00 63.88 385 ASP A O 1
ATOM 3037 N N . GLU A 1 386 ? 9.985 -8.821 -25.807 1.00 57.03 386 GLU A N 1
ATOM 3038 C CA . GLU A 1 386 ? 11.394 -9.223 -25.688 1.00 57.03 386 GLU A CA 1
ATOM 3039 C C . GLU A 1 386 ? 11.698 -10.531 -26.439 1.00 57.03 386 GLU A C 1
ATOM 3041 O O . GLU A 1 386 ? 11.043 -11.553 -26.251 1.00 57.03 386 GLU A O 1
ATOM 3046 N N . ASP A 1 387 ? 12.792 -10.542 -27.206 1.00 53.62 387 ASP A N 1
ATOM 3047 C CA . ASP A 1 387 ? 13.271 -11.659 -28.045 1.00 53.62 387 ASP A CA 1
ATOM 3048 C C . ASP A 1 387 ? 13.770 -12.911 -27.285 1.00 53.62 387 ASP A C 1
ATOM 3050 O O . ASP A 1 387 ? 14.560 -13.696 -27.818 1.00 53.62 387 ASP A O 1
ATOM 3054 N N . ARG A 1 388 ? 13.391 -13.126 -26.020 1.00 52.94 388 ARG A N 1
ATOM 3055 C CA . ARG A 1 388 ? 14.125 -14.066 -25.153 1.00 52.94 388 ARG A CA 1
ATOM 3056 C C . ARG A 1 388 ? 13.502 -15.436 -24.924 1.00 52.94 388 ARG A C 1
ATOM 3058 O O . ARG A 1 388 ? 14.242 -16.311 -24.480 1.00 52.94 388 ARG A O 1
ATOM 3065 N N . LEU A 1 389 ? 12.240 -15.703 -25.269 1.00 57.19 389 LEU A N 1
ATOM 3066 C CA . LEU A 1 389 ? 11.623 -17.020 -25.029 1.00 57.19 389 LEU A CA 1
ATOM 3067 C C . LEU A 1 389 ? 10.456 -17.307 -25.999 1.00 57.19 389 LEU A C 1
ATOM 3069 O O . LEU A 1 389 ? 9.389 -16.727 -25.853 1.00 57.19 389 LEU A O 1
ATOM 3073 N N . TRP A 1 390 ? 10.634 -18.225 -26.961 1.00 73.25 390 TRP A N 1
ATOM 3074 C CA . TRP A 1 390 ? 9.635 -18.521 -28.008 1.00 73.25 390 TRP A CA 1
ATOM 3075 C C . TRP A 1 390 ? 8.718 -19.700 -27.642 1.00 73.25 390 TRP A C 1
ATOM 3077 O O . TRP A 1 390 ? 8.862 -20.813 -28.163 1.00 73.25 390 TRP A O 1
ATOM 3087 N N . ILE A 1 391 ? 7.761 -19.486 -26.740 1.00 85.19 391 ILE A N 1
ATOM 3088 C CA . ILE A 1 391 ? 6.715 -20.491 -26.488 1.00 85.19 391 ILE A CA 1
ATOM 3089 C C . ILE A 1 391 ? 5.839 -20.678 -27.725 1.00 85.19 391 ILE A C 1
ATOM 3091 O O . ILE A 1 391 ? 5.428 -21.802 -28.015 1.00 85.19 391 ILE A O 1
ATOM 3095 N N . SER A 1 392 ? 5.606 -19.610 -28.494 1.00 86.31 392 SER A N 1
ATOM 3096 C CA . SER A 1 392 ? 4.845 -19.693 -29.741 1.00 86.31 392 SER A CA 1
ATOM 3097 C C . SER A 1 392 ? 5.471 -20.705 -30.712 1.00 86.31 392 SER A C 1
ATOM 3099 O O . SER A 1 392 ? 4.766 -21.549 -31.265 1.00 86.31 392 SER A O 1
ATOM 3101 N N . GLU A 1 393 ? 6.802 -20.714 -30.822 1.00 86.69 393 GLU A N 1
ATOM 3102 C CA . GLU A 1 393 ? 7.557 -21.654 -31.653 1.00 86.69 393 GLU A CA 1
ATOM 3103 C C . GLU A 1 393 ? 7.503 -23.086 -31.104 1.00 86.69 393 GLU A C 1
ATOM 3105 O O . GLU A 1 393 ? 7.388 -24.041 -31.871 1.00 86.69 393 GLU A O 1
ATOM 3110 N N . ARG A 1 394 ? 7.526 -23.262 -29.776 1.00 86.88 394 ARG A N 1
ATOM 3111 C CA . ARG A 1 394 ? 7.373 -24.582 -29.135 1.00 86.88 394 ARG A CA 1
ATOM 3112 C C . ARG A 1 394 ? 5.991 -25.186 -29.382 1.00 86.88 394 ARG A C 1
ATOM 3114 O O . ARG A 1 394 ? 5.893 -26.374 -29.693 1.00 86.88 394 ARG A O 1
ATOM 3121 N N . LEU A 1 395 ? 4.937 -24.378 -29.293 1.00 88.94 395 LEU A N 1
ATOM 3122 C CA . LEU A 1 395 ? 3.573 -24.801 -29.619 1.00 88.94 395 LEU A CA 1
ATOM 3123 C C . LEU A 1 395 ? 3.439 -25.113 -31.118 1.00 88.94 395 LEU A C 1
ATOM 3125 O O . 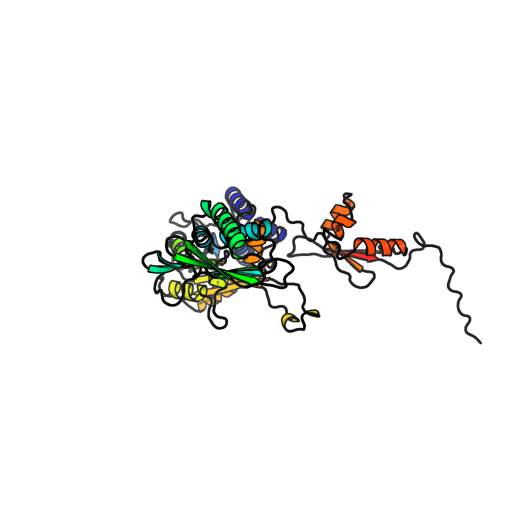LEU A 1 395 ? 2.871 -26.142 -31.487 1.00 88.94 395 LEU A O 1
ATOM 3129 N N . ALA A 1 396 ? 4.033 -24.283 -31.981 1.00 87.56 396 ALA A N 1
ATOM 3130 C CA . ALA A 1 396 ? 4.087 -24.533 -33.420 1.00 87.56 396 ALA A CA 1
ATOM 3131 C C . ALA A 1 396 ? 4.873 -25.810 -33.764 1.00 87.56 396 ALA A C 1
ATOM 3133 O O . ALA A 1 396 ? 4.518 -26.521 -34.703 1.00 87.56 396 ALA A O 1
ATOM 3134 N N . GLN A 1 397 ? 5.931 -26.128 -33.011 1.00 87.62 397 GLN A N 1
ATOM 3135 C CA . GLN A 1 397 ? 6.675 -27.378 -33.161 1.00 87.62 397 GLN A CA 1
ATOM 3136 C C . GLN A 1 397 ? 5.811 -28.587 -32.795 1.00 87.62 397 GLN A C 1
ATOM 3138 O O . GLN A 1 397 ? 5.761 -29.527 -33.577 1.00 87.62 397 GLN A O 1
ATOM 3143 N N . CYS A 1 398 ? 5.064 -28.543 -31.685 1.00 88.62 398 CYS A N 1
ATOM 3144 C CA . CYS A 1 398 ? 4.150 -29.632 -31.322 1.00 88.62 398 CYS A CA 1
ATOM 3145 C C . CYS A 1 398 ? 3.147 -29.924 -32.447 1.00 88.62 398 CYS A C 1
ATOM 3147 O O . CYS A 1 398 ? 2.943 -31.082 -32.807 1.00 88.62 398 CYS A O 1
ATOM 3149 N N . HIS A 1 399 ? 2.585 -28.876 -33.055 1.00 86.44 399 HIS A N 1
ATOM 3150 C CA . HIS A 1 399 ? 1.683 -29.033 -34.192 1.00 86.44 399 HIS A CA 1
ATOM 3151 C C . HIS A 1 399 ? 2.383 -29.612 -35.434 1.00 86.44 399 HIS A C 1
ATOM 3153 O O . HIS A 1 399 ? 1.857 -30.535 -36.049 1.00 86.44 399 HIS A O 1
ATOM 3159 N N . ARG A 1 400 ? 3.587 -29.128 -35.779 1.00 87.56 400 ARG A N 1
ATOM 3160 C CA . ARG A 1 400 ? 4.395 -29.671 -36.892 1.00 87.56 400 ARG A CA 1
ATOM 3161 C C . ARG A 1 400 ? 4.800 -31.129 -36.684 1.00 87.56 400 ARG A C 1
ATOM 3163 O O . ARG A 1 400 ? 4.865 -31.878 -37.653 1.00 87.56 400 ARG A O 1
ATOM 3170 N N . ASP A 1 401 ? 5.019 -31.536 -35.438 1.00 87.56 401 ASP A N 1
ATOM 3171 C CA . ASP A 1 401 ? 5.290 -32.927 -35.064 1.00 87.56 401 ASP A CA 1
ATOM 3172 C C . ASP A 1 401 ? 4.032 -33.810 -35.134 1.00 87.56 401 ASP A C 1
ATOM 3174 O O . ASP A 1 401 ? 4.099 -35.007 -34.853 1.00 87.56 401 ASP A O 1
ATOM 3178 N N . GLY A 1 402 ? 2.881 -33.235 -35.501 1.00 89.00 402 GLY A N 1
ATOM 3179 C CA . GLY A 1 402 ? 1.595 -33.914 -35.578 1.00 89.00 402 GLY A CA 1
ATOM 3180 C C . GLY A 1 402 ? 1.005 -34.240 -34.211 1.00 89.00 402 GLY A C 1
ATOM 3181 O O . GLY A 1 402 ? 0.182 -35.143 -34.095 1.00 89.00 402 GLY A O 1
ATOM 3182 N N . ARG A 1 403 ? 1.441 -33.553 -33.154 1.00 90.38 403 ARG A N 1
ATOM 3183 C CA . ARG A 1 403 ? 0.904 -33.727 -31.805 1.00 90.38 403 ARG A CA 1
ATOM 3184 C C . ARG A 1 403 ? -0.285 -32.796 -31.627 1.00 90.38 403 ARG A C 1
ATOM 3186 O O . ARG A 1 403 ? -0.174 -31.586 -31.829 1.00 90.38 403 ARG A O 1
ATOM 3193 N N . MET A 1 404 ? -1.415 -33.359 -31.217 1.00 91.25 404 MET A N 1
ATOM 3194 C CA . MET A 1 404 ? -2.653 -32.609 -30.998 1.00 91.25 404 MET A CA 1
ATOM 3195 C C . MET A 1 404 ? -2.877 -32.320 -29.518 1.00 91.25 404 MET A C 1
ATOM 3197 O O . MET A 1 404 ? -2.403 -33.052 -28.649 1.00 91.25 404 MET A O 1
ATOM 3201 N N . ILE A 1 405 ? -3.614 -31.248 -29.226 1.00 93.62 405 ILE A N 1
ATOM 3202 C CA . ILE A 1 405 ? -4.060 -30.951 -27.863 1.00 93.62 405 ILE A CA 1
ATOM 3203 C C . ILE A 1 405 ? -5.044 -32.045 -27.436 1.00 93.62 405 ILE A C 1
ATOM 3205 O O . ILE A 1 405 ? -6.061 -32.252 -28.092 1.00 93.62 405 ILE A O 1
ATOM 3209 N N . VAL A 1 406 ? -4.749 -32.723 -26.328 1.00 94.12 406 VAL A N 1
ATOM 3210 C CA . VAL A 1 406 ? -5.603 -33.781 -25.755 1.00 94.12 406 VAL A CA 1
ATOM 3211 C C . VAL A 1 406 ? -6.295 -33.347 -24.468 1.00 94.12 406 VAL A C 1
ATOM 3213 O O . VAL A 1 406 ? -7.259 -33.980 -24.042 1.00 94.12 406 VAL A O 1
ATOM 3216 N N . LYS A 1 407 ? -5.810 -32.276 -23.828 1.00 95.25 407 LYS A N 1
ATOM 3217 C CA . LYS A 1 407 ? -6.384 -31.754 -22.587 1.00 95.25 407 LYS A CA 1
ATOM 3218 C C . LYS A 1 407 ? -6.107 -30.263 -22.435 1.00 95.25 407 LYS A C 1
ATOM 3220 O O . LYS A 1 407 ? -4.993 -29.810 -22.694 1.00 95.25 407 LYS A O 1
ATOM 3225 N N . THR A 1 408 ? -7.105 -29.532 -21.952 1.00 95.06 408 THR A N 1
ATOM 3226 C CA . THR A 1 408 ? -6.966 -28.150 -21.484 1.00 95.06 408 THR A CA 1
ATOM 3227 C C . THR A 1 408 ? -7.592 -28.017 -20.104 1.00 95.06 408 THR A C 1
ATOM 3229 O O . THR A 1 408 ? -8.742 -28.419 -19.922 1.00 95.06 408 THR A O 1
ATOM 3232 N N . GLU A 1 409 ? -6.871 -27.451 -19.142 1.00 95.38 409 GLU A N 1
ATOM 3233 C CA . GLU A 1 409 ? -7.354 -27.268 -17.769 1.00 95.38 409 GLU A CA 1
ATOM 3234 C C . GLU A 1 409 ? -7.192 -25.816 -17.334 1.00 95.38 409 GLU A C 1
ATOM 3236 O O . GLU A 1 409 ? -6.104 -25.252 -17.434 1.00 95.38 409 GLU A O 1
ATOM 3241 N N . LEU A 1 410 ? -8.267 -25.225 -16.812 1.00 93.31 410 LEU A N 1
ATOM 3242 C CA . LEU A 1 410 ? -8.201 -23.925 -16.156 1.00 93.31 410 LEU A CA 1
ATOM 3243 C C . LEU A 1 410 ? -7.643 -24.108 -14.742 1.00 93.31 410 LEU A C 1
ATOM 3245 O O . LEU A 1 410 ? -8.155 -24.903 -13.954 1.00 93.31 410 LEU A O 1
ATOM 3249 N N . VAL A 1 411 ? -6.609 -23.347 -14.413 1.00 89.81 411 VAL A N 1
ATOM 3250 C CA . VAL A 1 411 ? -5.950 -23.356 -13.111 1.00 89.81 411 VAL A CA 1
ATOM 3251 C C . VAL A 1 411 ? -6.083 -21.969 -12.503 1.00 89.81 411 VAL A C 1
ATOM 3253 O O . VAL A 1 411 ? -5.608 -20.987 -13.072 1.00 89.81 411 VAL A O 1
ATOM 3256 N N . SER A 1 412 ? -6.721 -21.893 -11.335 1.00 85.50 412 SER A N 1
ATOM 3257 C CA . SER A 1 412 ? -6.901 -20.625 -10.625 1.00 85.50 412 SER A CA 1
ATOM 3258 C C . SER A 1 412 ? -5.551 -19.958 -10.358 1.00 85.50 412 SER A C 1
ATOM 3260 O O . SER A 1 412 ? -4.633 -20.579 -9.815 1.00 85.50 412 SER A O 1
ATOM 3262 N N . GLY A 1 413 ? -5.436 -18.689 -10.742 1.00 79.31 413 GLY A N 1
ATOM 3263 C CA . GLY A 1 413 ? -4.261 -17.863 -10.467 1.00 79.31 413 GLY A CA 1
ATOM 3264 C C . GLY A 1 413 ? -4.349 -17.078 -9.161 1.00 79.31 413 GLY A C 1
ATOM 3265 O O . GLY A 1 413 ? -3.394 -16.380 -8.812 1.00 79.31 413 GLY A O 1
ATOM 3266 N N . ARG A 1 414 ? -5.474 -17.178 -8.436 1.00 79.88 414 ARG A N 1
ATOM 3267 C CA . ARG A 1 414 ? -5.755 -16.403 -7.217 1.00 79.88 414 ARG A CA 1
ATOM 3268 C C . ARG A 1 414 ? -4.606 -16.543 -6.194 1.00 79.88 414 ARG A C 1
ATOM 3270 O O . ARG A 1 414 ? -4.152 -17.665 -5.968 1.00 79.88 414 ARG A O 1
ATOM 3277 N N . PRO A 1 415 ? -4.115 -15.443 -5.587 1.00 77.00 415 PRO A N 1
ATOM 3278 C CA . PRO A 1 415 ? -4.669 -14.080 -5.579 1.00 77.00 415 PRO A CA 1
ATOM 3279 C C . PRO A 1 415 ? -4.302 -13.198 -6.784 1.00 77.00 415 PRO A C 1
ATOM 3281 O O . PRO A 1 415 ? -4.608 -12.011 -6.773 1.00 77.00 415 PRO A O 1
ATOM 3284 N N . SER A 1 416 ? -3.665 -13.734 -7.827 1.00 79.19 416 SER A N 1
ATOM 3285 C CA . SER A 1 416 ? -3.279 -12.965 -9.022 1.00 79.19 416 SER A CA 1
ATOM 3286 C C . SER A 1 416 ? -4.481 -12.544 -9.878 1.00 79.19 416 SER A C 1
ATOM 3288 O O . SER A 1 416 ? -5.558 -13.130 -9.784 1.00 79.19 416 SER A O 1
ATOM 3290 N N . ASP A 1 417 ? -4.283 -11.542 -10.743 1.00 75.75 417 ASP A N 1
ATOM 3291 C CA . ASP A 1 417 ? -5.339 -11.035 -11.637 1.00 75.75 417 ASP A CA 1
ATOM 3292 C C . ASP A 1 417 ? -5.707 -12.006 -12.771 1.00 75.75 417 ASP A C 1
ATOM 3294 O O . ASP A 1 417 ? -6.842 -11.993 -13.256 1.00 75.75 417 ASP A O 1
ATOM 3298 N N . ASP A 1 418 ? -4.766 -12.858 -13.176 1.00 79.88 418 ASP A N 1
ATOM 3299 C CA . ASP A 1 418 ? -4.918 -13.790 -14.290 1.00 79.88 418 ASP A CA 1
ATOM 3300 C C . ASP A 1 418 ? -4.919 -15.238 -13.812 1.00 79.88 418 ASP A C 1
ATOM 3302 O O . ASP A 1 418 ? -4.049 -15.656 -13.045 1.00 79.88 418 ASP A O 1
ATOM 3306 N N . ASP A 1 419 ? -5.879 -16.007 -14.322 1.00 88.25 419 ASP A N 1
ATOM 3307 C CA . ASP A 1 419 ? -5.861 -17.464 -14.243 1.00 88.25 419 ASP A CA 1
ATOM 3308 C C . ASP A 1 419 ? -4.915 -18.044 -15.293 1.00 88.25 419 ASP A C 1
ATOM 3310 O O . ASP A 1 419 ? -4.491 -17.367 -16.232 1.00 88.25 419 ASP A O 1
ATOM 3314 N N . TRP A 1 420 ? -4.591 -19.318 -15.138 1.00 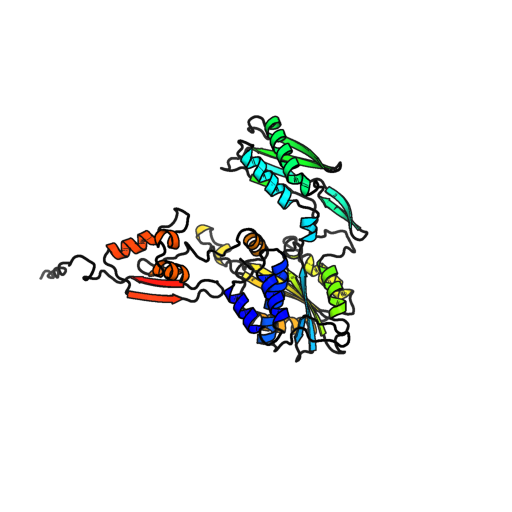90.81 420 TRP A N 1
ATOM 3315 C CA . TRP A 1 420 ? -3.706 -20.055 -16.027 1.00 90.81 420 TRP A CA 1
ATOM 3316 C C . TRP A 1 420 ? -4.485 -21.117 -16.788 1.00 90.81 420 TRP A C 1
ATOM 3318 O O . TRP A 1 420 ? -5.492 -21.630 -16.307 1.00 90.81 420 TRP A O 1
ATOM 3328 N N . ILE A 1 421 ? -3.993 -21.480 -17.963 1.00 92.94 421 ILE A N 1
ATOM 3329 C CA . ILE A 1 421 ? -4.470 -22.623 -18.728 1.00 92.94 421 ILE A CA 1
ATOM 3330 C C . ILE A 1 421 ? -3.298 -23.562 -18.938 1.00 92.94 421 ILE A C 1
ATOM 3332 O O . ILE A 1 421 ? -2.271 -23.179 -19.500 1.00 92.94 421 ILE A O 1
ATOM 3336 N N . ASP A 1 422 ? -3.482 -24.792 -18.484 1.00 94.12 422 ASP A N 1
ATOM 3337 C CA . ASP A 1 422 ? -2.612 -25.911 -18.797 1.00 94.12 422 ASP A CA 1
ATOM 3338 C C . ASP A 1 422 ? -3.093 -26.556 -20.096 1.00 94.12 422 ASP A C 1
ATOM 3340 O O . ASP A 1 422 ? -4.235 -27.002 -20.177 1.00 94.12 422 ASP A O 1
ATOM 3344 N N . ILE A 1 423 ? -2.225 -26.622 -21.100 1.00 94.31 423 ILE A N 1
ATOM 3345 C CA . ILE A 1 423 ? -2.462 -27.260 -22.396 1.00 94.31 423 ILE A CA 1
ATOM 3346 C C . ILE A 1 423 ? -1.551 -28.482 -22.485 1.00 94.31 423 ILE A C 1
ATOM 3348 O O . ILE A 1 423 ? -0.329 -28.345 -22.408 1.00 94.31 423 ILE A O 1
ATOM 3352 N N . THR A 1 424 ? -2.131 -29.667 -22.660 1.00 94.81 424 THR A N 1
ATOM 3353 C CA . THR A 1 424 ? -1.392 -30.928 -22.813 1.00 94.81 424 THR A CA 1
ATOM 3354 C C . THR A 1 424 ? -1.516 -31.450 -24.238 1.00 94.81 424 THR A C 1
ATOM 3356 O O . THR A 1 424 ? -2.626 -31.613 -24.753 1.00 94.81 424 THR A O 1
ATOM 3359 N N . PHE A 1 425 ? -0.376 -31.754 -24.853 1.00 93.75 425 PHE A N 1
ATOM 3360 C CA . PHE A 1 425 ? -0.267 -32.349 -26.180 1.00 93.75 425 PHE A CA 1
ATOM 3361 C C . PHE A 1 425 ? -0.072 -33.861 -26.097 1.00 93.75 425 PHE A C 1
ATOM 3363 O O . PHE A 1 425 ? 0.819 -34.354 -25.409 1.00 93.75 425 PHE A O 1
ATOM 3370 N N . GLY A 1 426 ? -0.873 -34.600 -26.854 1.00 91.38 426 GLY A N 1
ATOM 3371 C CA . GLY A 1 426 ? -0.788 -36.050 -26.946 1.00 91.38 426 GLY A CA 1
ATOM 3372 C C . GLY A 1 426 ? 0.422 -36.550 -27.744 1.00 91.38 426 GLY A C 1
ATOM 3373 O O . GLY A 1 426 ? 1.299 -35.767 -28.138 1.00 91.38 426 GLY A O 1
ATOM 3374 N N . PRO A 1 427 ? 0.479 -37.869 -28.001 1.00 89.56 427 PRO A N 1
ATOM 3375 C CA . PRO A 1 427 ? 1.385 -38.435 -28.996 1.00 89.56 427 PRO A CA 1
ATOM 3376 C C . PRO A 1 427 ? 1.031 -37.937 -30.409 1.00 89.56 427 PRO A C 1
ATOM 3378 O O . PRO A 1 427 ? 0.061 -37.201 -30.599 1.00 89.56 427 PRO A O 1
ATOM 3381 N N . LYS A 1 428 ? 1.828 -38.340 -31.407 1.00 88.06 428 LYS A N 1
ATOM 3382 C CA . LYS A 1 428 ? 1.514 -38.058 -32.812 1.00 88.06 428 LYS A CA 1
ATOM 3383 C C . LYS A 1 428 ? 0.141 -38.622 -33.175 1.00 88.06 428 LYS A C 1
ATOM 3385 O O . LYS A 1 428 ? -0.150 -39.782 -32.885 1.00 88.06 428 LYS A O 1
ATOM 3390 N N . ASP A 1 429 ? -0.664 -37.805 -33.832 1.00 85.94 429 ASP A N 1
ATOM 3391 C CA . ASP A 1 429 ? -1.992 -38.150 -34.310 1.00 85.94 429 ASP A CA 1
ATOM 3392 C C . ASP A 1 429 ? -1.951 -38.341 -35.829 1.00 85.94 429 ASP A C 1
ATOM 3394 O O . ASP A 1 429 ? -1.489 -37.471 -36.574 1.00 85.94 429 ASP A O 1
ATOM 3398 N N . ALA A 1 430 ? -2.430 -39.492 -36.300 1.00 84.00 430 ALA A N 1
ATOM 3399 C CA . ALA A 1 430 ? -2.445 -39.844 -37.718 1.00 84.00 430 ALA A CA 1
ATOM 3400 C C . ALA A 1 430 ? -3.307 -38.896 -38.575 1.00 84.00 430 ALA A C 1
ATOM 3402 O O . ALA A 1 430 ? -3.129 -38.847 -39.789 1.00 84.00 430 ALA A O 1
ATOM 3403 N N . ALA A 1 431 ? -4.222 -38.130 -37.973 1.00 83.06 431 ALA A N 1
ATOM 3404 C CA . ALA A 1 431 ? -5.034 -37.139 -38.673 1.00 83.06 431 ALA A CA 1
ATOM 3405 C C . ALA A 1 431 ? -4.226 -35.914 -39.136 1.00 83.06 431 ALA A C 1
ATOM 3407 O O . ALA A 1 431 ? -4.640 -35.225 -40.066 1.00 83.06 431 ALA A O 1
ATOM 3408 N N . VAL A 1 432 ? -3.090 -35.633 -38.491 1.00 81.38 432 VAL A N 1
ATOM 3409 C CA . VAL A 1 432 ? -2.259 -34.440 -38.746 1.00 81.38 432 VAL A CA 1
ATOM 3410 C C . VAL A 1 432 ? -0.775 -34.768 -38.935 1.00 81.38 432 VAL A C 1
ATOM 3412 O O . VAL A 1 432 ? 0.055 -33.866 -39.015 1.00 81.38 432 VAL A O 1
ATOM 3415 N N . SER A 1 433 ? -0.427 -36.052 -39.012 1.00 79.62 433 SER A N 1
ATOM 3416 C CA . SER A 1 433 ? 0.931 -36.528 -39.276 1.00 79.62 433 SER A CA 1
ATOM 3417 C C . SER A 1 433 ? 0.957 -37.485 -40.470 1.00 79.62 433 SER A C 1
ATOM 3419 O O . SER A 1 433 ? -0.063 -38.092 -40.803 1.00 79.62 433 SER A O 1
ATOM 3421 N N . PRO A 1 434 ? 2.112 -37.641 -41.143 1.00 79.75 434 PRO A N 1
ATOM 3422 C CA . PRO A 1 434 ? 2.280 -38.685 -42.143 1.00 79.75 434 PRO A CA 1
ATOM 3423 C C . PRO A 1 434 ? 1.977 -40.067 -41.554 1.00 79.75 434 PRO A C 1
ATOM 3425 O O . PRO A 1 434 ? 2.394 -40.372 -40.438 1.00 79.75 434 PRO A O 1
ATOM 3428 N N . LEU A 1 435 ? 1.293 -40.917 -42.322 1.00 79.44 435 LEU A N 1
ATOM 3429 C CA . LEU A 1 435 ? 1.041 -42.299 -41.918 1.00 79.44 435 LEU A CA 1
ATOM 3430 C C . LEU A 1 435 ? 2.372 -43.043 -41.752 1.00 79.44 435 LEU A C 1
ATOM 3432 O O . LEU A 1 435 ? 3.176 -43.114 -42.683 1.00 79.44 435 LEU A O 1
ATOM 3436 N N . GLU A 1 436 ? 2.595 -43.615 -40.573 1.00 74.56 436 GLU A N 1
ATOM 3437 C CA . GLU A 1 436 ? 3.777 -44.424 -40.286 1.00 74.56 436 GLU A CA 1
ATOM 3438 C C . GLU A 1 436 ? 3.489 -45.902 -40.597 1.00 74.56 436 GLU A C 1
ATOM 3440 O O . GLU A 1 436 ? 2.403 -46.424 -40.329 1.00 74.56 436 GLU A O 1
ATOM 3445 N N . LEU A 1 437 ? 4.470 -46.600 -41.176 1.00 76.06 437 LEU A N 1
ATOM 3446 C CA . LEU A 1 437 ? 4.385 -48.051 -41.329 1.00 76.06 437 LEU A CA 1
ATOM 3447 C C . LEU A 1 437 ? 4.380 -48.692 -39.932 1.00 76.06 437 LEU A C 1
ATOM 3449 O O . LEU A 1 437 ? 5.204 -48.307 -39.099 1.00 76.06 437 LEU A O 1
ATOM 3453 N N . PRO A 1 438 ? 3.516 -49.691 -39.663 1.00 74.69 438 PRO A N 1
ATOM 3454 C CA . PRO A 1 438 ? 3.564 -50.422 -38.406 1.00 74.69 438 PRO A CA 1
ATOM 3455 C C . PRO A 1 438 ? 4.979 -50.956 -38.209 1.00 74.69 438 PRO A C 1
ATOM 3457 O O . PRO A 1 438 ? 5.503 -51.625 -39.105 1.00 74.69 438 PRO A O 1
ATOM 3460 N N . ALA A 1 439 ? 5.603 -50.657 -37.066 1.00 66.12 439 ALA A N 1
ATOM 3461 C CA . ALA A 1 439 ? 6.929 -51.172 -36.757 1.00 66.12 439 ALA A CA 1
ATOM 3462 C C . ALA A 1 439 ? 6.916 -52.687 -36.989 1.00 66.12 439 ALA A C 1
ATOM 3464 O O . ALA A 1 439 ? 6.132 -53.407 -36.362 1.00 66.12 439 ALA A O 1
ATOM 3465 N N . SER A 1 440 ? 7.729 -53.165 -37.936 1.00 54.19 440 SER A N 1
ATOM 3466 C CA . SER A 1 440 ? 7.831 -54.591 -38.218 1.00 54.19 440 SER A CA 1
ATOM 3467 C C . SER A 1 440 ? 8.150 -55.271 -36.896 1.00 54.19 440 SER A C 1
ATOM 3469 O O . SER A 1 440 ? 9.213 -55.003 -36.326 1.00 54.19 440 SER A O 1
ATOM 3471 N N . LYS A 1 441 ? 7.230 -56.100 -36.381 1.00 50.38 441 LYS A N 1
ATOM 3472 C CA . LYS A 1 441 ? 7.509 -56.954 -35.227 1.00 50.38 441 LYS A CA 1
ATOM 3473 C C . LYS A 1 441 ? 8.836 -57.636 -35.528 1.00 50.38 441 LYS A C 1
ATOM 3475 O O . LYS A 1 441 ? 8.904 -58.424 -36.472 1.00 50.38 441 LYS A O 1
ATOM 3480 N N . LYS A 1 442 ? 9.894 -57.281 -34.789 1.00 46.25 442 LYS A N 1
ATOM 3481 C CA . LYS A 1 442 ? 11.133 -58.052 -34.802 1.00 46.25 442 LYS A CA 1
ATOM 3482 C C . LYS A 1 442 ? 10.692 -59.478 -34.504 1.00 46.25 442 LYS A C 1
ATOM 3484 O O . LYS A 1 442 ? 10.157 -59.735 -33.431 1.00 46.25 442 LYS A O 1
ATOM 3489 N N . LYS A 1 443 ? 10.796 -60.362 -35.498 1.00 47.03 443 LYS A N 1
ATOM 3490 C CA . LYS A 1 443 ? 10.722 -61.794 -35.246 1.00 47.03 443 LYS A CA 1
ATOM 3491 C C . LYS A 1 443 ? 11.840 -62.069 -34.253 1.00 47.03 443 LYS A C 1
ATOM 3493 O O . LYS A 1 443 ? 12.999 -61.812 -34.582 1.00 47.03 443 LYS A O 1
ATOM 3498 N N . ASP A 1 444 ? 11.476 -62.508 -33.056 1.00 47.16 444 ASP A N 1
ATOM 3499 C CA . ASP A 1 444 ? 12.443 -63.094 -32.142 1.00 47.16 444 ASP A CA 1
ATOM 3500 C C . ASP A 1 444 ? 13.187 -64.198 -32.908 1.00 47.16 444 ASP A C 1
ATOM 3502 O O . ASP A 1 444 ? 12.535 -65.019 -33.569 1.00 47.16 444 ASP A O 1
ATOM 3506 N N . PRO A 1 445 ? 14.529 -64.180 -32.925 1.00 50.25 445 PRO A N 1
ATOM 3507 C CA . PRO A 1 445 ? 15.287 -65.243 -33.551 1.00 50.25 445 PRO A CA 1
ATOM 3508 C C . PRO A 1 445 ? 15.111 -66.507 -32.706 1.00 50.25 445 PRO A C 1
ATOM 3510 O O . PRO A 1 445 ? 15.451 -66.525 -31.524 1.00 50.25 445 PRO A O 1
ATOM 3513 N N . SER A 1 446 ? 14.520 -67.521 -33.336 1.00 48.31 446 SER A N 1
ATOM 3514 C CA . SER A 1 446 ? 14.451 -68.911 -32.876 1.00 48.31 446 SER A CA 1
ATOM 3515 C C . SER A 1 446 ? 15.826 -69.536 -32.712 1.00 48.31 446 SER A C 1
ATOM 3517 O O . SER A 1 446 ? 16.654 -69.290 -33.625 1.00 48.31 446 SER A O 1
#

Sequence (446 aa):
MLIFSRRTLQSVIDTVSGHTPDSQLRSLINAVEKPNKNGIPGVWELYLLAGHILAHNAKVEPTLANGKKPDILLPEHLIYADVKAISDDQAHHDYPIEFFIETFSDQILRRLPVMGNFQVDFGSRKASIDGQLVSVPVLPPKADIAQITKQIALDLRLQGGDFKRPFEYLIVFDGVPTKISFTPGRHDFPTLGWNSAHFTTHRRHDREVDSVAKSALDGARPQLESSPEGSLRGVYLCDGGTELWTKGAAHKTFPIHDIVRRYIASSSWLDFVVLFSVEQERDPTDRMAPSLRSRRATYRVSHSVMARDEAIRDKVYRLVREALAKLDSPLQNIESAYLNRMNTATSIGFRGGWTTMGDDKFRIPARSLGEILAGGNARSILDGDEDRLWISERLAQCHRDGRMIVKTELVSGRPSDDDWIDITFGPKDAAVSPLELPASKKKDPS